Protein AF-A0A4Q3FMY9-F1 (afdb_monomer)

Secondary structure (DSSP, 8-state):
---PPP---PPPPTT------TT----S--------SS--TTSSS---TTPPP---HHHHHHHHHHHHTT-TT---------TT--EEEEE-TTS--EEEEEHHHHHHTT----SS-HHHHHHHHHHHHHSSHHHHHHHHT--HHHHHHHHHHHHHHHTS--EEEETTEEEE-HHHHHHHHHHHHHHHHHHHHHHHHHHTTT---EEEEEEE-HHHHHHHHHHHHHHHHHH-TTEEEEEEE--HHHHHHHHHTTSSSEEEESS---SSSEEEEEEEEEEEEEEE-TTTS---TT-TTS-EE-GGGGGGSEEEE--TTSHHHHHHHHHHHHTTPPPEEEEE---HHHHHHHHHTTS-BEEEEHHHHHHHHHTTS-EEEEETT---EEEEEEEEETTSPPPHHHHHHHHHHHHHHHHHHHHTT-SEEE--------

Mean predicted aligned error: 19.21 Å

Nearest PDB structures (foldseek):
  6g4r-assembly1_E  TM=6.613E-01  e=1.695E-23  Corynebacterium glutamicum
  6g4r-assembly1_B  TM=6.331E-01  e=8.276E-24  Corynebacterium glutamicum
  6g1d-assembly1_A  TM=6.100E-01  e=3.806E-24  Corynebacterium glutamicum
  1ixc-assembly1_B-2  TM=5.790E-01  e=2.418E-21  Cupriavidus necator
  7d98-assembly1_Q  TM=5.799E-01  e=9.523E-19  Cupriavidus necator

Sequence (434 aa):
MPWEAPVTRTRCPASCRFILGSGCSLPEHNYCLRAGSGSRPSDRLGYPKGFPIPFGDAGRACARLLRSLRMKNCLTFIRLYHESSPWVTIACRNGQKTKFCREDDMLKERHVTPAIDVKQVHYFMTLAECGTISKAADVLGLAQPSLTEHIVRLEKKLDAKLAIRGPRGITLTEAGRLLAREGQGLIDAARSLANGLHQLRNELSGTVSIALPPSMSALLSIPLAETVRLEYPGIKLHITEGLTGHILDWIERETIDMGFVYMKVATATFQAKPVLREDMFLISAPDNMPVAPNAEGDYVIEPHQLSELQLVMPSRPHSARHALESFASESNIALDVVLELDSLSQVIEMVSRASAYTFLPHAAVAAAVRDGKLALVRIANTPFQRTAYLTRKRSRLVSMAAVKIEAMITSILKELIEKYDVSATVIEERSSVN

Structure (mmCIF, N/CA/C/O backbone):
data_AF-A0A4Q3FMY9-F1
#
_entry.id   AF-A0A4Q3FMY9-F1
#
loop_
_atom_site.group_PDB
_atom_site.id
_atom_site.type_symbol
_atom_site.label_atom_id
_atom_site.label_alt_id
_atom_site.label_comp_id
_atom_site.label_asym_id
_atom_site.label_entity_id
_atom_site.label_seq_id
_atom_site.pdbx_PDB_ins_code
_atom_site.Cartn_x
_atom_site.Cartn_y
_atom_site.Cartn_z
_atom_site.occupancy
_atom_site.B_iso_or_equiv
_atom_site.auth_seq_id
_atom_site.auth_comp_id
_atom_site.auth_asym_id
_atom_site.auth_atom_id
_atom_site.pdbx_PDB_model_num
ATOM 1 N N . MET A 1 1 ? 11.144 14.482 75.313 1.00 22.95 1 MET A N 1
ATOM 2 C CA . MET A 1 1 ? 10.620 15.834 75.594 1.00 22.95 1 MET A CA 1
ATOM 3 C C . MET A 1 1 ? 10.159 16.448 74.282 1.00 22.95 1 MET A C 1
ATOM 5 O O . MET A 1 1 ? 11.009 16.722 73.442 1.00 22.95 1 MET A O 1
ATOM 9 N N . PRO A 1 2 ? 8.843 16.573 74.063 1.00 23.98 2 PRO A N 1
ATOM 10 C CA . PRO A 1 2 ? 8.284 17.361 72.975 1.00 23.98 2 PRO A CA 1
ATOM 11 C C . PRO A 1 2 ? 8.315 18.843 73.375 1.00 23.98 2 PRO A C 1
ATOM 13 O O . PRO A 1 2 ? 8.071 19.179 74.533 1.00 23.98 2 PRO A O 1
ATOM 16 N N . TRP A 1 3 ? 8.658 19.728 72.444 1.00 22.62 3 TRP A N 1
ATOM 17 C CA . TRP A 1 3 ? 8.676 21.165 72.708 1.00 22.62 3 TRP A CA 1
ATOM 18 C C . TRP A 1 3 ? 7.274 21.731 72.451 1.00 22.62 3 TRP A C 1
ATOM 20 O O . TRP A 1 3 ? 6.905 22.014 71.314 1.00 22.62 3 TRP A O 1
ATOM 30 N N . GLU A 1 4 ? 6.478 21.863 73.511 1.00 23.17 4 GLU A N 1
ATOM 31 C CA . GLU A 1 4 ? 5.265 22.685 73.517 1.00 23.17 4 GLU A CA 1
ATOM 32 C C . GLU A 1 4 ? 5.660 24.163 73.672 1.00 23.17 4 GLU A C 1
ATOM 34 O O . GLU A 1 4 ? 6.419 24.522 74.573 1.00 23.17 4 GLU A O 1
ATOM 39 N N . ALA A 1 5 ? 5.147 25.037 72.802 1.00 23.66 5 ALA A N 1
ATOM 40 C CA . ALA A 1 5 ? 5.191 26.484 73.007 1.00 23.66 5 ALA A CA 1
ATOM 41 C C . ALA A 1 5 ? 3.838 26.955 73.582 1.00 23.66 5 ALA A C 1
ATOM 43 O O . ALA A 1 5 ? 2.790 26.514 73.103 1.00 23.66 5 ALA A O 1
ATOM 44 N N . PRO A 1 6 ? 3.817 27.846 74.591 1.00 22.81 6 PRO A N 1
ATOM 45 C CA . PRO A 1 6 ? 2.599 28.183 75.317 1.00 22.81 6 PRO A CA 1
ATOM 46 C C . PRO A 1 6 ? 1.689 29.098 74.488 1.00 22.81 6 PRO A C 1
ATOM 48 O O . PRO A 1 6 ? 2.072 30.202 74.103 1.00 22.81 6 PRO A O 1
ATOM 51 N N . VAL A 1 7 ? 0.448 28.667 74.259 1.00 26.81 7 VAL A N 1
ATOM 52 C CA . VAL A 1 7 ? -0.617 29.522 73.717 1.00 26.81 7 VAL A CA 1
ATOM 53 C C . VAL A 1 7 ? -1.319 30.207 74.887 1.00 26.81 7 VAL A C 1
ATOM 55 O O . VAL A 1 7 ? -2.069 29.579 75.635 1.00 26.81 7 VAL A O 1
ATOM 58 N N . THR A 1 8 ? -1.101 31.509 75.063 1.00 24.53 8 THR A N 1
ATOM 59 C CA . THR A 1 8 ? -1.863 32.314 76.023 1.00 24.53 8 THR A CA 1
ATOM 60 C C . THR A 1 8 ? -3.295 32.511 75.518 1.00 24.53 8 THR A C 1
ATOM 62 O O . THR A 1 8 ? -3.553 33.171 74.513 1.00 24.53 8 THR A O 1
ATOM 65 N N . ARG A 1 9 ? -4.258 31.907 76.223 1.00 25.28 9 ARG A N 1
ATOM 66 C CA . ARG A 1 9 ? -5.699 32.021 75.957 1.00 25.28 9 ARG A CA 1
ATOM 67 C C . ARG A 1 9 ? -6.241 33.294 76.612 1.00 25.28 9 ARG A C 1
ATOM 69 O O . ARG A 1 9 ? -6.491 33.303 77.813 1.00 25.28 9 ARG A O 1
ATOM 76 N N . THR A 1 10 ? -6.468 34.361 75.852 1.00 26.77 10 THR A N 1
ATOM 77 C CA . THR A 1 10 ? -7.228 35.528 76.337 1.00 26.77 10 THR A CA 1
ATOM 78 C C . THR A 1 10 ? -8.701 35.424 75.935 1.00 26.77 10 THR A C 1
ATOM 80 O O . THR A 1 10 ? -9.035 35.123 74.789 1.00 26.77 10 THR A O 1
ATOM 83 N N . ARG A 1 11 ? -9.605 35.648 76.902 1.00 26.02 11 ARG A N 1
ATOM 84 C CA . ARG A 1 11 ? -11.059 35.727 76.677 1.00 26.02 11 ARG A CA 1
ATOM 85 C C . ARG A 1 11 ? -11.383 36.919 75.772 1.00 26.02 11 ARG A C 1
ATOM 87 O O . ARG A 1 11 ? -10.871 38.016 75.978 1.00 26.02 11 ARG A O 1
ATOM 94 N N . CYS A 1 12 ? -12.256 36.702 74.792 1.00 26.89 12 CYS A N 1
ATOM 95 C CA . CYS A 1 12 ? -12.748 37.754 73.906 1.00 26.89 12 CYS A CA 1
ATOM 96 C C . CYS A 1 12 ? -13.556 38.798 74.714 1.00 26.89 12 CYS A C 1
ATOM 98 O O . CYS A 1 12 ? -14.393 38.393 75.526 1.00 26.89 12 CYS A O 1
ATOM 100 N N . PRO A 1 13 ? -13.354 40.116 74.517 1.00 26.02 13 PRO A N 1
ATOM 101 C CA . PRO A 1 13 ? -14.225 41.136 75.097 1.00 26.02 13 PRO A CA 1
ATOM 102 C C . PRO A 1 13 ? -15.645 41.024 74.526 1.00 26.02 13 PRO A C 1
ATOM 104 O O . PRO A 1 13 ? -15.822 40.681 73.357 1.00 26.02 13 PRO A O 1
ATOM 107 N N . ALA A 1 14 ? -16.654 41.373 75.326 1.00 29.27 14 ALA A N 1
ATOM 108 C CA . ALA A 1 14 ? -18.087 41.206 75.044 1.00 29.27 14 ALA A CA 1
ATOM 109 C C . ALA A 1 14 ? -18.660 42.021 73.852 1.00 29.27 14 ALA A C 1
ATOM 111 O O . ALA A 1 14 ? -19.874 42.158 73.730 1.00 29.27 14 ALA A O 1
ATOM 112 N N . SER A 1 15 ? -17.827 42.557 72.956 1.00 28.95 15 SER A N 1
ATOM 113 C CA . SER A 1 15 ? -18.243 43.408 71.831 1.00 28.95 15 SER A CA 1
ATOM 114 C C . SER A 1 15 ? -18.231 42.730 70.451 1.00 28.95 15 SER A C 1
ATOM 116 O O . SER A 1 15 ? -18.577 43.373 69.464 1.00 28.95 15 SER A O 1
ATOM 118 N N . CYS A 1 16 ? -17.920 41.432 70.339 1.00 26.62 16 CYS A N 1
ATOM 119 C CA . CYS A 1 16 ? -18.106 40.679 69.086 1.00 26.62 16 CYS A CA 1
ATOM 120 C C . CYS A 1 16 ? -19.527 40.098 68.989 1.00 26.62 16 CYS A C 1
ATOM 122 O O . CYS A 1 16 ? -19.751 38.912 69.220 1.00 26.62 16 CYS A O 1
ATOM 124 N N . ARG A 1 17 ? -20.499 40.945 68.640 1.00 24.34 17 ARG A N 1
ATOM 125 C CA . ARG A 1 17 ? -21.853 40.530 68.247 1.00 24.34 17 ARG A CA 1
ATOM 126 C C . ARG A 1 17 ? -22.004 40.667 66.725 1.00 24.34 17 ARG A C 1
ATOM 128 O O . ARG A 1 17 ? -21.824 41.758 66.204 1.00 24.34 17 ARG A O 1
ATOM 135 N N . PHE A 1 18 ? -22.398 39.560 66.082 1.00 27.23 18 PHE A N 1
ATOM 136 C CA . PHE A 1 18 ? -22.955 39.420 64.722 1.00 27.23 18 PHE A CA 1
ATOM 137 C C . PHE A 1 18 ? -22.040 39.676 63.511 1.00 27.23 18 PHE A C 1
ATOM 139 O O . PHE A 1 18 ? -21.611 40.797 63.297 1.00 27.23 18 PHE A O 1
ATOM 146 N N . ILE A 1 19 ? -21.828 38.644 62.671 1.00 27.52 19 ILE A N 1
ATOM 147 C CA . ILE A 1 19 ? -22.553 38.414 61.394 1.00 27.52 19 ILE A CA 1
ATOM 148 C C . ILE A 1 19 ? -22.493 36.902 61.086 1.00 27.52 19 ILE A C 1
ATOM 150 O O . ILE A 1 19 ? -21.548 36.419 60.467 1.00 27.52 19 ILE A O 1
ATOM 154 N N . LEU A 1 20 ? -23.500 36.140 61.514 1.00 27.47 20 LEU A N 1
ATOM 155 C CA . LEU A 1 20 ? -23.786 34.808 60.974 1.00 27.47 20 LEU A CA 1
ATOM 156 C C . LEU A 1 20 ? -25.283 34.758 60.672 1.00 27.47 20 LEU A C 1
ATOM 158 O O . LEU A 1 20 ? -26.106 34.936 61.567 1.00 27.47 20 LEU A O 1
ATOM 162 N N . GLY A 1 21 ? -25.615 34.572 59.393 1.00 25.42 21 GLY A N 1
ATOM 163 C CA . GLY A 1 21 ? -26.962 34.206 58.971 1.00 25.42 21 GLY A CA 1
ATOM 164 C C . GLY A 1 21 ? -27.351 32.866 59.592 1.00 25.42 21 GLY A C 1
ATOM 165 O O . GLY A 1 21 ? -26.509 31.992 59.800 1.00 25.42 21 GLY A O 1
ATOM 166 N N . SER A 1 22 ? -28.627 32.754 59.931 1.00 27.83 22 SER A N 1
ATOM 167 C CA . SER A 1 22 ? -29.290 31.640 60.603 1.00 27.83 22 SER A CA 1
ATOM 168 C C . SER A 1 22 ? -28.900 30.269 60.030 1.00 27.83 22 SER A C 1
ATOM 170 O O . SER A 1 22 ? -29.181 29.980 58.871 1.00 27.83 22 SER A O 1
ATOM 172 N N . GLY A 1 23 ? -28.292 29.412 60.864 1.00 30.17 23 GLY A N 1
ATOM 173 C CA . GLY A 1 23 ? -28.178 27.972 60.586 1.00 30.17 23 GLY A CA 1
ATOM 174 C C . GLY A 1 23 ? -26.862 27.264 60.934 1.00 30.17 23 GLY A C 1
ATOM 175 O O . GLY A 1 23 ? -26.806 26.051 60.777 1.00 30.17 23 GLY A O 1
ATOM 176 N N . CYS A 1 24 ? -25.820 27.950 61.417 1.00 27.50 24 CYS A N 1
ATOM 177 C CA . CYS A 1 24 ? -24.552 27.300 61.792 1.00 27.50 24 CYS A CA 1
ATOM 178 C C . CYS A 1 24 ? -24.299 27.356 63.305 1.00 27.50 24 CYS A C 1
ATOM 180 O O . CYS A 1 24 ? -23.857 28.379 63.826 1.00 27.50 24 CYS A O 1
ATOM 182 N N . SER A 1 25 ? -24.521 26.242 64.003 1.00 27.22 25 SER A N 1
ATOM 183 C CA . SER A 1 25 ? -23.941 25.976 65.322 1.00 27.22 25 SER A CA 1
ATOM 184 C C . SER A 1 25 ? -22.521 25.422 65.138 1.00 27.22 25 SER A C 1
ATOM 186 O O . SER A 1 25 ? -22.326 24.310 64.655 1.00 27.22 25 SER A O 1
ATOM 188 N N . LEU A 1 26 ? -21.507 26.219 65.482 1.00 31.38 26 LEU A N 1
ATOM 189 C CA . LEU A 1 26 ? -20.117 25.758 65.581 1.00 31.38 26 LEU A CA 1
ATOM 190 C C . LEU A 1 26 ? -19.860 25.190 66.994 1.00 31.38 26 LEU A C 1
ATOM 192 O O . LEU A 1 26 ? -20.403 25.740 67.952 1.00 31.38 26 LEU A O 1
ATOM 196 N N . PRO A 1 27 ? -19.021 24.148 67.157 1.00 28.88 27 PRO A N 1
ATOM 197 C CA . PRO A 1 27 ? -18.556 23.714 68.473 1.00 28.88 27 PRO A CA 1
ATOM 198 C C . PRO A 1 27 ? -17.696 24.800 69.153 1.00 28.88 27 PRO A C 1
ATOM 200 O O . PRO A 1 27 ? -16.970 25.536 68.483 1.00 28.88 27 PRO A O 1
ATOM 203 N N . GLU A 1 28 ? -17.774 24.886 70.485 1.00 27.22 28 GLU A N 1
ATOM 204 C CA . GLU A 1 28 ? -17.338 25.996 71.363 1.00 27.22 28 GLU A CA 1
ATOM 205 C C . GLU A 1 28 ? -15.825 26.322 71.428 1.00 27.22 28 GLU A C 1
ATOM 207 O O . GLU A 1 28 ? -15.365 27.008 72.346 1.00 27.22 28 GLU A O 1
ATOM 212 N N . HIS A 1 29 ? -15.004 25.900 70.469 1.00 30.14 29 HIS A N 1
ATOM 213 C CA . HIS A 1 29 ? -13.564 26.171 70.489 1.00 30.14 29 HIS A CA 1
ATOM 214 C C . HIS A 1 29 ? -13.092 26.831 69.198 1.00 30.14 29 HIS A C 1
ATOM 216 O O . HIS A 1 29 ? -12.553 26.179 68.314 1.00 30.14 29 HIS A O 1
ATOM 222 N N . ASN A 1 30 ? -13.249 28.155 69.118 1.00 31.77 30 ASN A N 1
ATOM 223 C CA . ASN A 1 30 ? -12.535 28.975 68.142 1.00 31.77 30 ASN A CA 1
ATOM 224 C C . ASN A 1 30 ? -11.978 30.242 68.803 1.00 31.77 30 ASN A C 1
ATOM 226 O O . ASN A 1 30 ? -12.710 31.031 69.400 1.00 31.77 30 ASN A O 1
ATOM 230 N N . TYR A 1 31 ? -10.667 30.440 68.664 1.00 28.23 31 TYR A N 1
ATOM 231 C CA . TYR A 1 31 ? -9.966 31.675 69.010 1.00 28.23 31 TYR A CA 1
ATOM 232 C C . TYR A 1 31 ? -9.888 32.575 67.769 1.00 28.23 31 TYR A C 1
ATOM 234 O O . TYR A 1 31 ? -9.421 32.146 66.716 1.00 28.23 31 TYR A O 1
ATOM 242 N N . CYS A 1 32 ? -10.307 33.838 67.881 1.00 25.83 32 CYS A N 1
ATOM 243 C CA . CYS A 1 32 ? -10.074 34.845 66.842 1.00 25.83 32 CYS A CA 1
ATOM 244 C C . CYS A 1 32 ? -8.667 35.441 66.993 1.00 25.83 32 C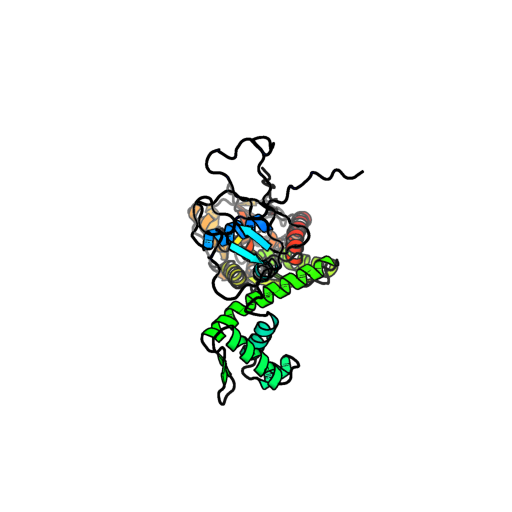YS A C 1
ATOM 246 O O . CYS A 1 32 ? -8.396 36.145 67.965 1.00 25.83 32 CYS A O 1
ATOM 248 N N . LEU A 1 33 ? -7.787 35.235 66.009 1.00 27.12 33 LEU A N 1
ATOM 249 C CA . LEU A 1 33 ? -6.555 36.018 65.881 1.00 27.12 33 LEU A CA 1
ATOM 250 C C . LEU A 1 33 ? -6.908 37.409 65.335 1.00 27.12 33 LEU A C 1
ATOM 252 O O . LEU A 1 33 ? -7.254 37.566 64.164 1.00 27.12 33 LEU A O 1
ATOM 256 N N . ARG A 1 34 ? -6.841 38.433 66.191 1.00 26.16 34 ARG A N 1
ATOM 257 C CA . ARG A 1 34 ? -7.022 39.835 65.794 1.00 26.16 34 ARG A CA 1
ATOM 258 C C . ARG A 1 34 ? -5.677 40.370 65.296 1.00 26.16 34 ARG A C 1
ATOM 260 O O . ARG A 1 34 ? -4.759 40.555 66.088 1.00 26.16 34 ARG A O 1
ATOM 267 N N . ALA A 1 35 ? -5.545 40.617 63.994 1.00 28.17 35 ALA A N 1
ATOM 268 C CA . ALA A 1 35 ? -4.403 41.364 63.473 1.00 28.17 35 ALA A CA 1
ATOM 269 C C . ALA A 1 35 ? -4.545 42.831 63.910 1.00 28.17 35 ALA A C 1
ATOM 271 O O . ALA A 1 35 ? -5.482 43.516 63.499 1.00 28.17 35 ALA A O 1
ATOM 272 N N . GLY A 1 36 ? -3.653 43.290 64.790 1.00 23.48 36 GLY A N 1
ATOM 273 C CA . GLY A 1 36 ? -3.560 44.696 65.169 1.00 23.48 36 GLY A CA 1
ATOM 274 C C . GLY A 1 36 ? -3.269 45.555 63.940 1.00 23.48 36 GLY A C 1
ATOM 275 O O . GLY A 1 36 ? -2.418 45.220 63.117 1.00 23.48 36 GLY A O 1
ATOM 276 N N . SER A 1 37 ? -4.008 46.649 63.796 1.00 30.17 37 SER A N 1
ATOM 277 C CA . SER A 1 37 ? -3.793 47.645 62.754 1.00 30.17 37 SER A CA 1
ATOM 278 C C . SER A 1 37 ? -2.393 48.244 62.883 1.00 30.17 37 SER A C 1
ATOM 280 O O . SER A 1 37 ? -2.099 48.906 63.875 1.00 30.17 37 SER A O 1
ATOM 282 N N . GLY A 1 38 ? -1.556 48.039 61.866 1.00 31.84 38 GLY A N 1
ATOM 283 C CA . GLY A 1 38 ? -0.278 48.737 61.726 1.00 31.84 38 GLY A CA 1
ATOM 284 C C . GLY A 1 38 ? 0.947 47.838 61.851 1.00 31.84 38 GLY A C 1
ATOM 285 O O . GLY A 1 38 ? 1.662 47.891 62.842 1.00 31.84 38 GLY A O 1
ATOM 286 N N . SER A 1 39 ? 1.211 47.015 60.835 1.00 24.91 39 SER A N 1
ATOM 287 C CA . SER A 1 39 ? 2.566 46.645 60.380 1.00 24.91 39 SER A CA 1
ATOM 288 C C . SER A 1 39 ? 2.472 45.654 59.215 1.00 24.91 39 SER A C 1
ATOM 290 O O . SER A 1 39 ? 1.611 44.776 59.183 1.00 24.91 39 SER A O 1
ATOM 292 N N . ARG A 1 40 ? 3.324 45.838 58.198 1.00 26.59 40 ARG A N 1
ATOM 293 C CA . ARG A 1 40 ? 3.371 44.997 56.991 1.00 26.59 40 ARG A CA 1
ATOM 294 C C . ARG A 1 40 ? 3.797 43.567 57.369 1.00 26.59 40 ARG A C 1
ATOM 296 O O . ARG A 1 40 ? 4.803 43.417 58.059 1.00 26.59 40 ARG A O 1
ATOM 303 N N . PRO A 1 41 ? 3.112 42.511 56.897 1.00 30.31 41 PRO A N 1
ATOM 304 C CA . PRO A 1 41 ? 3.530 41.142 57.156 1.00 30.31 41 PRO A CA 1
ATOM 305 C C . PRO A 1 41 ? 4.605 40.747 56.137 1.00 30.31 41 PRO A C 1
ATOM 307 O O . PRO A 1 41 ? 4.315 40.088 55.141 1.00 30.31 41 PRO A O 1
ATOM 310 N N . SER A 1 42 ? 5.844 41.190 56.352 1.00 30.12 42 SER A N 1
ATOM 311 C CA . SER A 1 42 ? 7.012 40.623 55.661 1.00 30.12 42 SER A CA 1
ATOM 312 C C . SER A 1 42 ? 8.065 40.035 56.598 1.00 30.12 42 SER A C 1
ATOM 314 O O . SER A 1 42 ? 8.901 39.280 56.120 1.00 30.12 42 SER A O 1
ATOM 316 N N . ASP A 1 43 ? 8.005 40.286 57.913 1.00 28.17 43 ASP A N 1
ATOM 317 C CA . ASP A 1 43 ? 9.209 40.134 58.751 1.00 28.17 43 ASP A CA 1
ATOM 318 C C . ASP A 1 43 ? 9.062 39.195 59.969 1.00 28.17 43 ASP A C 1
ATOM 320 O O . ASP A 1 43 ? 9.876 39.259 60.884 1.00 28.17 43 ASP A O 1
ATOM 324 N N . ARG A 1 44 ? 8.058 38.302 60.037 1.00 29.94 44 ARG A N 1
ATOM 325 C CA . ARG A 1 44 ? 7.924 37.372 61.195 1.00 29.94 44 ARG A CA 1
ATOM 326 C C . ARG A 1 44 ? 7.692 35.890 60.904 1.00 29.94 44 ARG A C 1
ATOM 328 O O . ARG A 1 44 ? 7.483 35.119 61.832 1.00 29.94 44 ARG A O 1
ATOM 335 N N . LEU A 1 45 ? 7.803 35.458 59.656 1.00 32.06 45 LEU A N 1
ATOM 336 C CA . LEU A 1 45 ? 7.917 34.036 59.326 1.00 32.06 45 LEU A CA 1
ATOM 337 C C . LEU A 1 45 ? 9.146 33.905 58.436 1.00 32.06 45 LEU A C 1
ATOM 339 O O . LEU A 1 45 ? 9.105 34.304 57.277 1.00 32.06 45 LEU A O 1
ATOM 343 N N . GLY A 1 46 ? 10.255 33.446 59.019 1.00 28.80 46 GLY A N 1
ATOM 344 C CA . GLY A 1 46 ? 11.550 33.297 58.357 1.00 28.80 46 GLY A CA 1
ATOM 345 C C . GLY A 1 46 ? 11.510 32.270 57.229 1.00 28.80 46 GLY A C 1
ATOM 346 O O . GLY A 1 46 ? 11.959 31.144 57.397 1.00 28.80 46 GLY A O 1
ATOM 347 N N . TYR A 1 47 ? 10.987 32.677 56.077 1.00 28.09 47 TYR A N 1
ATOM 348 C CA . TYR A 1 47 ? 11.157 31.983 54.809 1.00 28.09 47 TYR A CA 1
ATOM 349 C C . TYR A 1 47 ? 12.092 32.814 53.923 1.00 28.09 47 TYR A C 1
ATOM 351 O O . TYR A 1 47 ? 11.862 34.017 53.760 1.00 28.09 47 TYR A O 1
ATOM 359 N N . PRO A 1 48 ? 13.145 32.215 53.340 1.00 25.47 48 PRO A N 1
ATOM 360 C CA . PRO A 1 48 ? 14.031 32.937 52.443 1.00 25.47 48 PRO A CA 1
ATOM 361 C C . PRO A 1 48 ? 13.257 33.406 51.206 1.00 25.47 48 PRO A C 1
ATOM 363 O O . PRO A 1 48 ? 12.515 32.647 50.578 1.00 25.47 48 PRO A O 1
ATOM 366 N N . LYS A 1 49 ? 13.426 34.686 50.856 1.00 28.94 49 LYS A N 1
ATOM 367 C CA . LYS A 1 49 ? 12.908 35.265 49.612 1.00 28.94 49 LYS A CA 1
ATOM 368 C C . LYS A 1 49 ? 13.537 34.520 48.431 1.00 28.94 49 LYS A C 1
ATOM 370 O O . LYS A 1 49 ? 14.745 34.603 48.249 1.00 28.94 49 LYS A O 1
ATOM 375 N N . GLY A 1 50 ? 12.720 33.834 47.630 1.00 30.59 50 GLY A N 1
ATOM 376 C CA . GLY A 1 50 ? 13.154 33.309 46.329 1.00 30.59 50 GLY A CA 1
ATOM 377 C C . GLY A 1 50 ? 12.760 31.877 45.964 1.00 30.59 50 GLY A C 1
ATOM 378 O O . GLY A 1 50 ? 13.150 31.440 44.890 1.00 30.59 50 GLY A O 1
ATOM 379 N N . PHE A 1 51 ? 11.984 31.145 46.772 1.00 22.72 51 PHE A N 1
ATOM 380 C CA . PHE A 1 51 ? 11.546 29.791 46.394 1.00 22.72 51 PHE A CA 1
ATOM 381 C C . PHE A 1 51 ? 10.098 29.753 45.870 1.00 22.72 51 PHE A C 1
ATOM 383 O O . PHE A 1 51 ? 9.188 30.215 46.567 1.00 22.72 51 PHE A O 1
ATOM 390 N N . PRO A 1 52 ? 9.832 29.178 44.680 1.00 28.30 52 PRO A N 1
ATOM 391 C CA . PRO A 1 52 ? 8.473 28.870 44.262 1.00 28.30 52 PRO A CA 1
ATOM 392 C C . PRO A 1 52 ? 7.944 27.726 45.135 1.00 28.30 52 PRO A C 1
ATOM 394 O O . PRO A 1 52 ? 8.475 26.619 45.122 1.00 28.30 52 PRO A O 1
ATOM 397 N N . ILE A 1 53 ? 6.889 27.984 45.912 1.00 32.78 53 ILE A N 1
ATOM 398 C CA . ILE A 1 53 ? 6.172 26.924 46.630 1.00 32.78 53 ILE A CA 1
ATOM 399 C C . ILE A 1 53 ? 5.530 26.024 45.563 1.00 32.78 53 ILE A C 1
ATOM 401 O O . ILE A 1 53 ? 4.770 26.537 44.732 1.00 32.78 53 ILE A O 1
ATOM 405 N N . PRO A 1 54 ? 5.790 24.705 45.541 1.00 28.83 54 PRO A N 1
ATOM 406 C CA . PRO A 1 54 ? 5.157 23.829 44.573 1.00 28.83 54 PRO A CA 1
ATOM 407 C C . PRO A 1 54 ? 3.662 23.793 44.890 1.00 28.83 54 PRO A C 1
ATOM 409 O O . PRO A 1 54 ? 3.232 23.309 45.939 1.00 28.83 54 PRO A O 1
ATOM 412 N N . PHE A 1 55 ? 2.842 24.331 43.990 1.00 37.81 55 PHE A N 1
ATOM 413 C CA . PHE A 1 55 ? 1.405 24.105 44.044 1.00 37.81 55 PHE A CA 1
ATOM 414 C C . PHE A 1 55 ? 1.169 22.608 43.815 1.00 37.81 55 PHE A C 1
ATOM 416 O O . PHE A 1 55 ? 1.138 22.152 42.674 1.00 37.81 55 PHE A O 1
ATOM 423 N N . GLY A 1 56 ? 1.001 21.835 44.889 1.00 39.50 56 GLY A N 1
ATOM 424 C CA . GLY A 1 56 ? 0.408 20.501 44.793 1.00 39.50 56 GLY A CA 1
ATOM 425 C C . GLY A 1 56 ? -0.988 20.581 44.162 1.00 39.50 56 GLY A C 1
ATOM 426 O O . GLY A 1 56 ? -1.600 21.653 44.113 1.00 39.50 56 GLY A O 1
ATOM 427 N N . ASP A 1 57 ? -1.522 19.459 43.681 1.00 35.50 57 ASP A N 1
ATOM 428 C CA . ASP A 1 57 ? -2.734 19.428 42.842 1.00 35.50 57 ASP A CA 1
ATOM 429 C C . ASP A 1 57 ? -3.976 20.082 43.466 1.00 35.50 57 ASP A C 1
ATOM 431 O O . ASP A 1 57 ? -4.821 20.630 42.754 1.00 35.50 57 ASP A O 1
ATOM 435 N N . ALA A 1 58 ? -4.057 20.125 44.798 1.00 35.84 58 ALA A N 1
ATOM 436 C CA . ALA A 1 58 ? -5.085 20.868 45.528 1.00 35.84 58 ALA A CA 1
ATOM 437 C C . ALA A 1 58 ? -5.000 22.397 45.310 1.00 35.84 58 ALA A C 1
ATOM 439 O O . ALA A 1 58 ? -6.019 23.064 45.126 1.00 35.84 58 ALA A O 1
ATOM 440 N N . GLY A 1 59 ? -3.790 22.959 45.252 1.00 36.91 59 GLY A N 1
ATOM 441 C CA .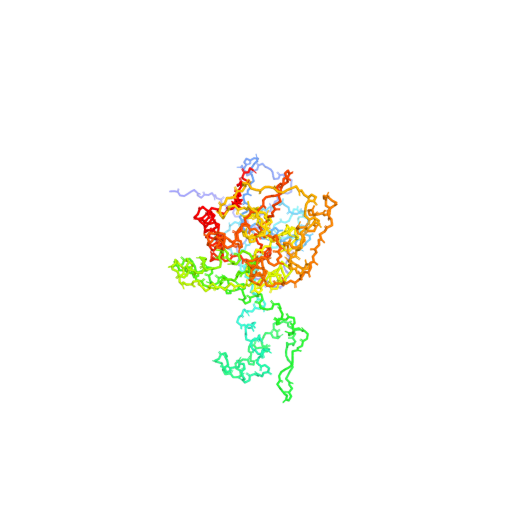 GLY A 1 59 ? -3.565 24.386 45.010 1.00 36.91 59 GLY A CA 1
ATOM 442 C C . GLY A 1 59 ? -3.906 24.814 43.576 1.00 36.91 59 GLY A C 1
ATOM 443 O O . GLY A 1 59 ? -4.456 25.896 43.365 1.00 36.91 59 GLY A O 1
ATOM 444 N N . ARG A 1 60 ? -3.667 23.934 42.591 1.00 43.53 60 ARG A N 1
ATOM 445 C CA . ARG A 1 60 ? -4.032 24.162 41.178 1.00 43.53 60 ARG A CA 1
ATOM 446 C C . ARG A 1 60 ? -5.544 24.106 40.927 1.00 43.53 60 ARG A C 1
ATOM 448 O O . ARG A 1 60 ? -6.039 24.832 40.064 1.00 43.53 60 ARG A O 1
ATOM 455 N N . ALA A 1 61 ? -6.276 23.263 41.656 1.00 40.59 61 ALA A N 1
ATOM 456 C CA . ALA A 1 61 ? -7.739 23.200 41.591 1.00 40.59 61 ALA A CA 1
ATOM 457 C C . ALA A 1 61 ? -8.386 24.470 42.177 1.00 40.59 61 ALA A C 1
ATOM 459 O O . ALA A 1 61 ? -9.253 25.080 41.553 1.00 40.59 61 ALA A O 1
ATOM 460 N N . CYS A 1 62 ? -7.873 24.945 43.316 1.00 38.34 62 CYS A N 1
ATOM 461 C CA . CYS A 1 62 ? -8.364 26.151 43.985 1.00 38.34 62 CYS A CA 1
ATOM 462 C C . CYS A 1 62 ? -8.157 27.426 43.135 1.00 38.34 62 CYS A C 1
ATOM 464 O O . CYS A 1 62 ? -9.051 28.266 43.018 1.00 38.34 62 CYS A O 1
ATOM 466 N N . ALA A 1 63 ? -7.017 27.532 42.440 1.00 42.66 63 ALA A N 1
ATOM 467 C CA . ALA A 1 63 ? -6.750 28.626 41.502 1.00 42.66 63 ALA A CA 1
ATOM 468 C C . ALA A 1 63 ? -7.711 28.644 40.293 1.00 42.66 63 ALA A C 1
ATOM 470 O O . ALA A 1 63 ? -8.046 29.721 39.793 1.00 42.66 63 ALA A O 1
ATOM 471 N N . ARG A 1 64 ? -8.182 27.475 39.832 1.00 45.44 64 ARG A N 1
ATOM 472 C CA . ARG A 1 64 ? -9.179 27.363 38.750 1.00 45.44 64 ARG A CA 1
ATOM 473 C C . ARG A 1 64 ? -10.578 27.774 39.213 1.00 45.44 64 ARG A C 1
ATOM 475 O O . ARG A 1 64 ? -11.215 28.580 38.534 1.00 45.44 64 ARG A O 1
ATOM 482 N N . LEU A 1 65 ? -11.004 27.320 40.394 1.00 42.69 65 LEU A N 1
ATOM 483 C CA . LEU A 1 65 ? -12.296 27.686 40.986 1.00 42.69 65 LEU A CA 1
ATOM 484 C C . LEU A 1 65 ? -12.413 29.209 41.188 1.00 42.69 65 LEU A C 1
ATOM 486 O O . LEU A 1 65 ? -13.402 29.830 40.803 1.00 42.69 65 LEU A O 1
ATOM 490 N N . LEU A 1 66 ? -11.362 29.851 41.705 1.00 40.19 66 LEU A N 1
ATOM 491 C CA . LEU A 1 66 ? -11.352 31.299 41.948 1.00 40.19 66 LEU A CA 1
ATOM 492 C C . LEU A 1 66 ? -11.292 32.138 40.658 1.00 40.19 66 LEU A C 1
ATOM 494 O O . LEU A 1 66 ? -11.872 33.226 40.616 1.00 40.19 66 LEU A O 1
ATOM 498 N N . ARG A 1 67 ? -10.664 31.623 39.585 1.00 45.38 67 ARG A N 1
ATOM 499 C CA . ARG A 1 67 ? -10.725 32.239 38.244 1.00 45.38 67 ARG A CA 1
ATOM 500 C C . ARG A 1 67 ? -12.139 32.199 37.663 1.00 45.38 67 ARG A C 1
ATOM 502 O O . ARG A 1 67 ? -12.559 33.192 37.073 1.00 45.38 67 ARG A O 1
ATOM 509 N N . SER A 1 68 ? -12.882 31.109 37.878 1.00 43.03 68 SER A N 1
ATOM 510 C CA . SER A 1 68 ? -14.288 31.004 37.451 1.00 43.03 68 SER A CA 1
ATOM 511 C C . SER A 1 68 ? -15.209 31.986 38.197 1.00 43.03 68 SER A C 1
ATOM 513 O O . SER A 1 68 ? -16.147 32.523 37.617 1.00 43.03 68 SER A O 1
ATOM 515 N N . LEU A 1 69 ? -14.868 32.330 39.447 1.00 39.88 69 LEU A N 1
ATOM 516 C CA . LEU A 1 69 ? -15.613 33.263 40.304 1.00 39.88 69 LEU A CA 1
ATOM 517 C C . LEU A 1 69 ? -15.254 34.756 40.095 1.00 39.88 69 LEU A C 1
ATOM 519 O O . LEU A 1 69 ? -15.649 35.596 40.902 1.00 39.88 69 LEU A O 1
ATOM 523 N N . ARG A 1 70 ? -14.509 35.117 39.033 1.00 38.56 70 ARG A N 1
ATOM 524 C CA . ARG A 1 70 ? -14.099 36.503 38.680 1.00 38.56 70 ARG A CA 1
ATOM 525 C C . ARG A 1 70 ? -13.360 37.296 39.784 1.00 38.56 70 ARG A C 1
ATOM 527 O O . ARG A 1 70 ? -13.292 38.523 39.714 1.00 38.56 70 ARG A O 1
ATOM 534 N N . MET A 1 71 ? -12.729 36.651 40.768 1.00 41.59 71 MET A N 1
ATOM 535 C CA . MET A 1 71 ? -11.968 37.356 41.817 1.00 41.59 71 MET A CA 1
ATOM 536 C C . MET A 1 71 ? -10.504 37.568 41.399 1.00 41.59 71 MET A C 1
ATOM 538 O O . MET A 1 71 ? -9.634 36.754 41.694 1.00 41.59 71 MET A O 1
ATOM 542 N N . LYS A 1 72 ? -10.221 38.658 40.673 1.00 37.59 72 LYS A N 1
ATOM 543 C CA . LYS A 1 72 ? -8.930 38.861 39.983 1.00 37.59 72 LYS A CA 1
ATOM 544 C C . LYS A 1 72 ? -7.717 39.252 40.859 1.00 37.59 72 LYS A C 1
ATOM 546 O O . LYS A 1 72 ? -6.615 39.172 40.341 1.00 37.59 72 LYS A O 1
ATOM 551 N N . ASN A 1 73 ? -7.857 39.598 42.150 1.00 41.19 73 ASN A N 1
ATOM 552 C CA . ASN A 1 73 ? -6.762 40.233 42.928 1.00 41.19 73 ASN A CA 1
ATOM 553 C C . ASN A 1 73 ? -6.461 39.660 44.339 1.00 41.19 73 ASN A C 1
ATOM 555 O O . ASN A 1 73 ? -5.922 40.372 45.187 1.00 41.19 73 ASN A O 1
ATOM 559 N N . CYS A 1 74 ? -6.745 38.387 44.631 1.00 38.09 74 CYS A N 1
ATOM 560 C CA . CYS A 1 74 ? -6.427 37.800 45.947 1.00 38.09 74 CYS A CA 1
ATOM 561 C C . CYS A 1 74 ? -5.280 36.787 45.866 1.00 38.09 74 CYS A C 1
ATOM 563 O O . CYS A 1 74 ? -5.485 35.634 45.510 1.00 38.09 74 CYS A O 1
ATOM 565 N N . LEU A 1 75 ? -4.066 37.217 46.223 1.00 36.75 75 LEU A N 1
ATOM 566 C CA . LEU A 1 75 ? -2.900 36.340 46.369 1.00 36.75 75 LEU A CA 1
ATOM 567 C C . LEU A 1 75 ? -2.230 36.578 47.724 1.00 36.75 75 LEU A C 1
ATOM 569 O O . LEU A 1 75 ? -1.239 37.295 47.844 1.00 36.75 75 LEU A O 1
ATOM 573 N N . THR A 1 76 ? -2.793 35.974 48.768 1.00 36.50 76 THR A N 1
ATOM 574 C CA . THR A 1 76 ? -2.037 35.539 49.950 1.00 36.50 76 THR A CA 1
ATOM 575 C C . THR A 1 76 ? -2.750 34.311 50.513 1.00 36.50 76 THR A C 1
ATOM 577 O O . THR A 1 76 ? -3.825 34.420 51.094 1.00 36.50 76 THR A O 1
ATOM 580 N N . PHE A 1 77 ? -2.192 33.127 50.265 1.00 38.28 77 PHE A N 1
ATOM 581 C CA . PHE A 1 77 ? -2.727 31.862 50.763 1.00 38.28 77 PHE A CA 1
ATOM 582 C C . PHE A 1 77 ? -2.085 31.557 52.116 1.00 38.28 77 PHE A C 1
ATOM 584 O O . PHE A 1 77 ? -0.865 31.450 52.197 1.00 38.28 77 PHE A O 1
ATOM 591 N N . ILE A 1 78 ? -2.889 31.394 53.165 1.00 37.38 78 ILE A N 1
ATOM 592 C CA . ILE A 1 78 ? -2.421 30.835 54.436 1.00 37.38 78 ILE A CA 1
ATOM 593 C C . ILE A 1 78 ? -3.084 29.470 54.575 1.00 37.38 78 ILE A C 1
ATOM 595 O O . ILE A 1 78 ? -4.294 29.371 54.764 1.00 37.38 78 ILE A O 1
ATOM 599 N N . ARG A 1 79 ? -2.291 28.408 54.428 1.00 36.81 79 ARG A N 1
ATOM 600 C CA . ARG A 1 79 ? -2.735 27.034 54.657 1.00 36.81 79 ARG A CA 1
ATOM 601 C C . ARG A 1 79 ? -2.594 26.756 56.152 1.00 36.81 79 ARG A C 1
ATOM 603 O O . ARG A 1 79 ? -1.501 26.448 56.611 1.00 36.81 79 ARG A O 1
ATOM 610 N N . LEU A 1 80 ? -3.671 26.930 56.914 1.00 35.16 80 LEU A N 1
ATOM 611 C CA . LEU A 1 80 ? -3.716 26.494 58.310 1.00 35.16 80 LEU A CA 1
ATOM 612 C C . LEU A 1 80 ? -4.227 25.055 58.329 1.00 35.16 80 LEU A C 1
ATOM 614 O O . LEU A 1 80 ? -5.407 24.817 58.092 1.00 35.16 80 LEU A O 1
ATOM 618 N N . TYR A 1 81 ? -3.325 24.104 58.558 1.00 33.03 81 TYR A N 1
ATOM 619 C CA . TYR A 1 81 ? -3.718 22.762 58.971 1.00 33.03 81 TYR A CA 1
ATOM 620 C C . TYR A 1 81 ? -4.096 22.820 60.449 1.00 33.03 81 TYR A C 1
ATOM 622 O O . TYR A 1 81 ? -3.304 23.269 61.273 1.00 33.03 81 TYR A O 1
ATOM 630 N N . HIS A 1 82 ? -5.299 22.364 60.778 1.00 36.16 82 HIS A N 1
ATOM 631 C CA . HIS A 1 82 ? -5.616 21.917 62.126 1.00 36.16 82 HIS A CA 1
ATOM 632 C C . HIS A 1 82 ? -5.848 20.413 62.014 1.00 36.16 82 HIS A C 1
ATOM 634 O O . HIS A 1 82 ? -6.731 20.005 61.261 1.00 36.16 82 HIS A O 1
ATOM 640 N N . GLU A 1 83 ? -5.076 19.593 62.732 1.00 34.56 83 GLU A N 1
ATOM 641 C CA . GLU A 1 83 ? -5.086 18.113 62.660 1.00 34.56 83 GLU A CA 1
ATOM 642 C C . GLU A 1 83 ? -6.443 17.460 62.996 1.00 34.56 83 GLU A C 1
ATOM 644 O O . GLU A 1 83 ? -6.579 16.243 62.997 1.00 34.56 83 GLU A O 1
ATOM 649 N N . SER A 1 84 ? -7.478 18.256 63.265 1.00 38.09 84 SER A N 1
ATOM 650 C CA . SER A 1 84 ? -8.792 17.798 63.724 1.00 38.09 84 SER A CA 1
ATOM 651 C C . SER A 1 84 ? -9.965 18.443 62.974 1.00 38.09 84 SER A C 1
ATOM 653 O O . SER A 1 84 ? -11.096 18.334 63.439 1.00 38.09 84 SER A O 1
ATOM 655 N N . SER A 1 85 ? -9.739 19.157 61.858 1.00 39.06 85 SER A N 1
ATOM 656 C CA . SER A 1 85 ? -10.816 19.902 61.181 1.00 39.06 85 SER A CA 1
ATOM 657 C C . SER A 1 85 ? -10.742 19.827 59.641 1.00 39.06 85 SER A C 1
ATOM 659 O O . SER A 1 85 ? -9.731 20.237 59.074 1.00 39.06 85 SER A O 1
ATOM 661 N N . PRO A 1 86 ? -11.805 19.372 58.938 1.00 41.22 86 PRO A N 1
ATOM 662 C CA . PRO A 1 86 ? -11.824 19.136 57.481 1.00 41.22 86 PRO A CA 1
ATOM 663 C C . PRO A 1 86 ? -12.130 20.405 56.655 1.00 41.22 86 PRO A C 1
ATOM 665 O O . PRO A 1 86 ? -12.789 20.354 55.611 1.00 41.22 86 PRO A O 1
ATOM 668 N N . TRP A 1 87 ? -11.728 21.578 57.152 1.00 41.69 87 TRP A N 1
ATOM 669 C CA . TRP A 1 87 ? -12.096 22.875 56.580 1.00 41.69 87 TRP A CA 1
ATOM 670 C C . TRP A 1 87 ? -10.879 23.609 56.029 1.00 41.69 87 TRP A C 1
ATOM 672 O O . TRP A 1 87 ? -9.888 23.812 56.728 1.00 41.69 87 TRP A O 1
ATOM 682 N N . VAL A 1 88 ? -10.985 24.089 54.788 1.00 46.53 88 VAL A N 1
ATOM 683 C CA . VAL A 1 88 ? -9.976 24.963 54.176 1.00 46.53 88 VAL A CA 1
ATOM 684 C C . VAL A 1 88 ? -10.460 26.410 54.241 1.00 46.53 88 VAL A C 1
ATOM 686 O O . VAL A 1 88 ? -11.537 26.742 53.739 1.00 46.53 88 VAL A O 1
ATOM 689 N N . THR A 1 89 ? -9.649 27.281 54.846 1.00 46.56 89 THR A N 1
ATOM 690 C CA . THR A 1 89 ? -9.934 28.719 54.953 1.00 46.56 89 THR A CA 1
ATOM 691 C C . THR A 1 89 ? -9.219 29.483 53.842 1.00 46.56 89 THR A C 1
ATOM 693 O O . THR A 1 89 ? -7.995 29.430 53.735 1.00 46.56 89 THR A O 1
ATOM 696 N N . ILE A 1 90 ? -9.967 30.237 53.033 1.00 46.00 90 ILE A N 1
ATOM 697 C CA . ILE A 1 90 ? -9.406 31.133 52.011 1.00 46.00 90 ILE A CA 1
ATOM 698 C C . ILE A 1 90 ? -9.613 32.579 52.469 1.00 46.00 90 ILE A C 1
ATOM 700 O O . ILE A 1 90 ? -10.752 33.008 52.662 1.00 46.00 90 ILE A O 1
ATOM 704 N N . ALA A 1 91 ? -8.522 33.333 52.633 1.00 42.91 91 ALA A N 1
ATOM 705 C CA . ALA A 1 91 ? -8.547 34.746 53.011 1.00 42.91 91 ALA A CA 1
ATOM 706 C C . ALA A 1 91 ? -8.248 35.648 51.799 1.00 42.91 91 ALA A C 1
ATOM 708 O O . ALA A 1 91 ? -7.252 35.462 51.101 1.00 42.91 91 ALA A O 1
ATOM 709 N N . CYS A 1 92 ? -9.108 36.640 51.547 1.00 39.69 92 CYS A N 1
ATOM 710 C CA . CYS A 1 92 ? -8.904 37.656 50.510 1.00 39.69 92 CYS A CA 1
ATOM 711 C C . CYS A 1 92 ? -8.207 38.903 51.084 1.00 39.69 92 CYS A C 1
ATOM 713 O O . CYS A 1 92 ? -8.472 39.312 52.214 1.00 39.69 92 CYS A O 1
ATOM 715 N N . ARG A 1 93 ? -7.355 39.551 50.279 1.00 37.53 93 ARG A N 1
ATOM 716 C CA . ARG A 1 93 ? -6.422 40.616 50.706 1.00 37.53 93 ARG A CA 1
ATOM 717 C C . ARG A 1 93 ? -7.078 41.945 51.131 1.00 37.53 93 ARG A C 1
ATOM 719 O O . ARG A 1 93 ? -6.396 42.769 51.721 1.00 37.53 93 ARG A O 1
ATOM 726 N N . ASN A 1 94 ? -8.379 42.139 50.894 1.00 39.84 94 ASN A N 1
ATOM 727 C CA . ASN A 1 94 ? -9.087 43.406 51.156 1.00 39.84 94 ASN A CA 1
ATOM 728 C C . ASN A 1 94 ? -10.154 43.327 52.265 1.00 39.84 94 ASN A C 1
ATOM 730 O O . ASN A 1 94 ? -11.141 44.053 52.235 1.00 39.84 94 ASN A O 1
ATOM 734 N N . GLY A 1 95 ? -9.978 42.452 53.259 1.00 44.25 95 GLY A N 1
ATOM 735 C CA . GLY A 1 95 ? -10.760 42.515 54.503 1.00 44.25 95 GLY A CA 1
ATOM 736 C C . GLY A 1 95 ? -12.243 42.141 54.396 1.00 44.25 95 GLY A C 1
ATOM 737 O O . GLY A 1 95 ? -12.961 42.249 55.384 1.00 44.25 95 GLY A O 1
ATOM 738 N N . GLN A 1 96 ? -12.720 41.660 53.246 1.00 43.84 96 GLN A N 1
ATOM 739 C CA . GLN A 1 96 ? -14.086 41.164 53.107 1.00 43.84 96 GLN A CA 1
ATOM 740 C C . GLN A 1 96 ? -14.106 39.806 52.401 1.00 43.84 96 GLN A C 1
ATOM 742 O O . GLN A 1 96 ? -13.656 39.668 51.266 1.00 43.84 96 GLN A O 1
ATOM 747 N N . LYS A 1 97 ? -14.706 38.836 53.102 1.00 42.09 97 LYS A N 1
ATOM 748 C CA . LYS A 1 97 ? -15.016 37.446 52.724 1.00 42.09 97 LYS A CA 1
ATOM 749 C C . LYS A 1 97 ? -13.891 36.428 52.946 1.00 42.09 97 LYS A C 1
ATOM 751 O O . LYS A 1 97 ? -13.023 36.212 52.104 1.00 42.09 97 LYS A O 1
ATOM 756 N N . THR A 1 98 ? -14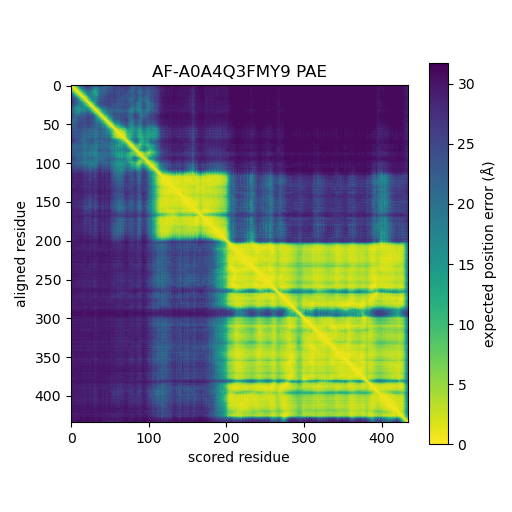.001 35.730 54.073 1.00 47.25 98 THR A N 1
ATOM 757 C CA . THR A 1 98 ? -13.519 34.359 54.260 1.00 47.25 98 THR A CA 1
ATOM 758 C C . THR A 1 98 ? -14.609 33.398 53.786 1.00 47.25 98 THR A C 1
ATOM 760 O O . THR A 1 98 ? -15.757 33.489 54.219 1.00 47.25 98 THR A O 1
ATOM 763 N N . LYS A 1 99 ? -14.277 32.497 52.857 1.00 44.16 99 LYS A N 1
ATOM 764 C CA . LYS A 1 99 ? -15.166 31.398 52.452 1.00 44.16 99 LYS A CA 1
ATOM 765 C C . LYS A 1 99 ? -14.599 30.111 53.046 1.00 44.16 99 LYS A C 1
ATOM 767 O O . LYS A 1 99 ? -13.427 29.812 52.822 1.00 44.16 99 LYS A O 1
ATOM 772 N N . PHE A 1 100 ? -15.417 29.387 53.803 1.00 45.91 100 PHE A N 1
ATOM 773 C CA . PHE A 1 100 ? -15.086 28.062 54.320 1.00 45.91 100 PHE A CA 1
ATOM 774 C C . PHE A 1 100 ? -15.626 27.027 53.335 1.00 45.91 100 PHE A C 1
ATOM 776 O O . PHE A 1 100 ? -16.815 27.044 53.022 1.00 45.91 100 PHE A O 1
ATOM 783 N N . CYS A 1 101 ? -14.755 26.173 52.803 1.00 45.91 101 CYS A N 1
ATOM 784 C CA . CYS A 1 101 ? -15.160 25.036 51.975 1.00 45.91 101 CYS A CA 1
ATOM 785 C C . CYS A 1 101 ? -14.799 23.746 52.713 1.00 45.91 101 CYS A C 1
ATOM 787 O O . CYS A 1 101 ? -13.698 23.632 53.259 1.00 45.91 101 CYS A O 1
ATOM 789 N N . ARG A 1 102 ? -15.746 22.805 52.748 1.00 42.00 102 ARG A N 1
ATOM 790 C CA . ARG A 1 102 ? -15.563 21.472 53.322 1.00 42.00 102 ARG A CA 1
ATOM 791 C C . ARG A 1 102 ? -14.805 20.611 52.310 1.00 42.00 102 ARG A C 1
ATOM 793 O O . ARG A 1 102 ? -15.092 20.688 51.115 1.00 42.00 102 ARG A O 1
ATOM 800 N N . GLU A 1 103 ? -13.841 19.821 52.768 1.00 43.69 103 GLU A N 1
ATOM 801 C CA . GLU A 1 103 ? -13.007 18.981 51.894 1.00 43.69 103 GLU A CA 1
ATOM 802 C C . GLU A 1 103 ? -13.844 18.028 51.013 1.00 43.69 103 GLU A C 1
ATOM 804 O O . GLU A 1 103 ? -13.581 17.899 49.816 1.00 43.69 103 GLU A O 1
ATOM 809 N N . ASP A 1 104 ? -14.943 17.494 51.554 1.00 43.59 104 ASP A N 1
ATOM 810 C CA . ASP A 1 104 ? -15.885 16.621 50.837 1.00 43.59 104 ASP A CA 1
ATOM 811 C C . ASP A 1 104 ? -16.559 17.289 49.627 1.00 43.59 104 ASP A C 1
ATOM 813 O O . ASP A 1 104 ? -16.832 16.633 48.620 1.00 43.59 104 ASP A O 1
ATOM 817 N N . ASP A 1 105 ? -16.813 18.600 49.681 1.00 45.62 105 ASP A N 1
ATOM 818 C CA . ASP A 1 105 ? -17.432 19.323 48.564 1.00 45.62 105 ASP A CA 1
ATOM 819 C C . ASP A 1 105 ? -16.416 19.649 47.460 1.00 45.62 105 ASP A C 1
ATOM 821 O O . ASP A 1 105 ? -16.787 19.746 46.292 1.00 45.62 105 ASP A O 1
ATOM 825 N N . MET A 1 106 ? -15.123 19.733 47.793 1.00 45.84 106 MET A N 1
ATOM 826 C CA . MET A 1 106 ? -14.044 19.888 46.806 1.00 45.84 106 MET A CA 1
ATOM 827 C C . MET A 1 106 ? -13.723 18.572 46.080 1.00 45.84 106 MET A C 1
ATOM 829 O O . MET A 1 106 ? -13.238 18.592 44.947 1.00 45.84 106 MET A O 1
ATOM 833 N N . LEU A 1 107 ? -13.984 17.424 46.714 1.00 45.28 107 LEU A N 1
ATOM 834 C CA . LEU A 1 107 ? -13.761 16.104 46.119 1.00 45.28 107 LEU A CA 1
ATOM 835 C C . LEU A 1 107 ? -14.856 15.714 45.111 1.00 45.28 107 LEU A C 1
ATOM 837 O O . LEU A 1 107 ? -14.557 15.004 44.151 1.00 45.28 107 LEU A O 1
ATOM 841 N N . LYS A 1 108 ? -16.085 16.235 45.245 1.00 45.88 108 LYS A N 1
ATOM 842 C CA . LYS A 1 108 ? -17.188 15.974 44.296 1.00 45.88 108 LYS A CA 1
ATOM 843 C C . LYS A 1 108 ? -16.907 16.478 42.874 1.00 45.88 108 LYS A C 1
ATOM 845 O O . LYS A 1 108 ? -17.311 15.829 41.918 1.00 45.88 108 LYS A O 1
ATOM 850 N N . GLU A 1 109 ? -16.159 17.570 42.706 1.00 43.41 109 GLU A N 1
ATOM 851 C CA . GLU A 1 109 ? -15.773 18.074 41.373 1.00 43.41 109 GLU A CA 1
ATOM 852 C C . GLU A 1 109 ? -14.628 17.278 40.715 1.00 43.41 109 GLU A C 1
ATOM 854 O O . GLU A 1 109 ? -14.372 17.438 39.521 1.00 43.41 109 GLU A O 1
ATOM 859 N N . ARG A 1 110 ? -13.931 16.399 41.453 1.00 43.09 110 ARG A N 1
ATOM 860 C CA . ARG A 1 110 ? -12.854 15.562 40.887 1.00 43.09 110 ARG A CA 1
ATOM 861 C C . ARG A 1 110 ? -13.362 14.324 40.150 1.00 43.09 110 ARG A C 1
ATOM 863 O O . ARG A 1 110 ? -12.582 13.690 39.443 1.00 43.09 110 ARG A O 1
ATOM 870 N N . HIS A 1 111 ? -14.631 13.958 40.303 1.00 44.81 111 HIS A N 1
ATOM 871 C CA . HIS A 1 111 ? -15.247 12.847 39.581 1.00 44.81 111 HIS A CA 1
ATOM 872 C C . HIS A 1 111 ? -16.273 13.398 38.595 1.00 44.81 111 HIS A C 1
ATOM 874 O O . HIS A 1 111 ? -17.464 13.471 38.888 1.00 44.81 111 HIS A O 1
ATOM 880 N N . VAL A 1 112 ? -15.809 13.779 37.402 1.00 50.16 112 VAL A N 1
ATOM 881 C CA . VAL A 1 112 ? -16.706 13.978 36.260 1.00 50.16 112 VAL A CA 1
ATOM 882 C C . VAL A 1 112 ? -17.266 12.602 35.911 1.00 50.16 112 VAL A C 1
ATOM 884 O O . VAL A 1 112 ? -16.624 11.814 35.222 1.00 50.16 112 VAL A O 1
ATOM 887 N N . THR A 1 113 ? -18.437 12.272 36.448 1.00 56.12 113 THR A N 1
ATOM 888 C CA . THR A 1 113 ? -19.182 11.103 35.983 1.00 56.12 113 THR A CA 1
ATOM 889 C C . THR A 1 113 ? -19.609 11.395 34.546 1.00 56.12 113 THR A C 1
ATOM 891 O O . THR A 1 113 ? -20.235 12.429 34.300 1.00 56.12 113 THR A O 1
ATOM 894 N N . PRO A 1 114 ? -19.231 10.558 33.567 1.00 64.56 114 PRO A N 1
ATOM 895 C CA . PRO A 1 114 ? -19.571 10.832 32.183 1.00 64.56 114 PRO A CA 1
ATOM 896 C C . PRO A 1 114 ? -21.096 10.799 32.019 1.00 64.56 114 PRO A C 1
ATOM 898 O O . PRO A 1 114 ? -21.773 9.890 32.508 1.00 64.56 114 PRO A O 1
ATOM 901 N N . ALA A 1 115 ? -21.647 11.805 31.331 1.00 71.56 115 ALA A N 1
ATOM 902 C CA . ALA A 1 115 ? -23.086 11.898 31.061 1.00 71.56 115 ALA A CA 1
ATOM 903 C C . ALA A 1 115 ? -23.600 10.704 30.231 1.00 71.56 115 ALA A C 1
ATOM 905 O O . ALA A 1 115 ? -24.778 10.351 30.297 1.00 71.56 115 ALA A O 1
ATOM 906 N N . ILE A 1 116 ? -22.698 10.055 29.491 1.00 81.94 116 ILE A N 1
ATOM 907 C CA . ILE A 1 116 ? -22.949 8.915 28.613 1.00 81.94 116 ILE A CA 1
ATOM 908 C C . ILE A 1 116 ? -22.075 7.737 29.054 1.00 81.94 116 ILE A C 1
ATOM 910 O O . ILE A 1 116 ? -20.890 7.903 29.325 1.00 81.94 116 ILE A O 1
ATOM 914 N N . ASP A 1 117 ? -22.661 6.541 29.090 1.00 85.44 117 ASP A N 1
ATOM 915 C CA . ASP A 1 117 ? -21.963 5.273 29.326 1.00 85.44 117 ASP A CA 1
ATOM 916 C C . ASP A 1 117 ? -21.833 4.507 27.998 1.00 85.44 117 ASP A C 1
ATOM 918 O O . ASP A 1 117 ? -22.812 4.372 27.259 1.00 85.44 117 ASP A O 1
ATOM 922 N N . VAL A 1 118 ? -20.638 3.980 27.717 1.00 87.75 118 VAL A N 1
ATOM 923 C CA . VAL A 1 118 ? -20.307 3.167 26.533 1.00 87.75 118 VAL A CA 1
ATOM 924 C C . VAL A 1 118 ? -21.310 2.025 26.338 1.00 87.75 118 VAL A C 1
ATOM 926 O O . VAL A 1 118 ? -21.744 1.765 25.215 1.00 87.75 118 VAL A O 1
ATOM 929 N N . LYS A 1 119 ? -21.762 1.389 27.427 1.00 90.06 119 LYS A N 1
ATOM 930 C CA . LYS A 1 119 ? -22.767 0.318 27.374 1.00 90.06 119 LYS A CA 1
ATOM 931 C C . LYS A 1 119 ? -24.114 0.819 26.845 1.00 90.06 119 LYS A C 1
ATOM 933 O O . LYS A 1 119 ? -24.753 0.148 26.038 1.00 90.06 119 LYS A O 1
ATOM 938 N N . GLN A 1 120 ? -24.542 2.007 27.275 1.00 90.94 120 GLN A N 1
ATOM 939 C CA . GLN A 1 120 ? -25.800 2.608 26.823 1.00 90.94 120 GLN A CA 1
ATOM 940 C C . GLN A 1 120 ? -25.727 3.018 25.345 1.00 90.94 120 GLN A C 1
ATOM 942 O O . GLN A 1 120 ? -26.716 2.864 24.629 1.00 90.94 120 GLN A O 1
ATOM 947 N N . VAL A 1 121 ? -24.560 3.479 24.881 1.00 91.88 121 VAL A N 1
ATOM 948 C CA . VAL A 1 121 ? -24.317 3.775 23.459 1.00 91.88 121 VAL A CA 1
ATOM 949 C C . VAL A 1 121 ? -24.397 2.503 22.624 1.00 91.88 121 VAL A C 1
ATOM 951 O O . VAL A 1 121 ? -25.153 2.468 21.658 1.00 91.88 121 VAL A O 1
ATOM 954 N N . HIS A 1 122 ? -23.714 1.432 23.036 1.00 91.38 122 HIS A N 1
ATOM 955 C CA . HIS A 1 122 ? -23.749 0.148 22.331 1.00 91.38 122 HIS A CA 1
ATOM 956 C C . HIS A 1 122 ? -25.178 -0.405 22.193 1.00 91.38 122 HIS A C 1
ATOM 958 O O . HIS A 1 122 ? -25.583 -0.851 21.118 1.00 91.38 122 HIS A O 1
ATOM 964 N N . TYR A 1 123 ? -25.974 -0.316 23.262 1.00 94.44 123 TYR A N 1
ATOM 965 C CA . TYR A 1 123 ? -27.374 -0.745 23.247 1.00 94.44 123 TYR A CA 1
ATOM 966 C C . TYR A 1 123 ? -28.232 0.083 22.293 1.00 94.44 123 TYR A C 1
ATOM 968 O O . TYR A 1 123 ? -29.043 -0.473 21.554 1.00 94.44 123 TYR A O 1
ATOM 976 N N . PHE A 1 124 ? -28.042 1.403 22.280 1.00 94.62 124 PHE A N 1
ATOM 977 C CA . PHE A 1 124 ? -28.750 2.279 21.355 1.00 94.62 124 PHE A CA 1
ATOM 978 C C . PHE A 1 124 ? -28.367 2.015 19.893 1.00 94.62 124 PHE A C 1
ATOM 980 O O . PHE A 1 124 ? -29.250 1.958 19.042 1.00 94.62 124 PHE A O 1
ATOM 987 N N . MET A 1 125 ? -27.083 1.806 19.601 1.00 93.00 125 MET A N 1
ATOM 988 C CA . MET A 1 125 ? -26.614 1.505 18.245 1.00 93.00 125 MET A CA 1
ATOM 989 C C . MET A 1 125 ? -27.159 0.171 17.736 1.00 93.00 125 MET A C 1
ATOM 991 O O . MET A 1 125 ? -27.715 0.111 16.644 1.00 93.00 125 MET A O 1
ATOM 995 N N . THR A 1 126 ? -27.127 -0.867 18.574 1.00 91.75 126 THR A N 1
ATOM 996 C CA . THR A 1 126 ? -27.708 -2.174 18.227 1.00 91.75 126 THR A CA 1
ATOM 997 C C . THR A 1 126 ? -29.213 -2.061 17.966 1.00 91.75 126 THR A C 1
ATOM 999 O O . THR A 1 126 ? -29.751 -2.676 17.044 1.00 91.75 126 THR A O 1
ATOM 1002 N N . LEU A 1 127 ? -29.910 -1.225 18.745 1.00 93.88 127 LEU A N 1
ATOM 1003 C CA . LEU A 1 127 ? -31.315 -0.909 18.513 1.00 93.88 127 LEU A CA 1
ATOM 1004 C C . LEU A 1 127 ? -31.531 -0.179 17.175 1.00 93.88 127 LEU A C 1
ATOM 1006 O O . LEU A 1 127 ? -32.447 -0.544 16.436 1.00 93.88 127 LEU A O 1
ATOM 1010 N N . ALA A 1 128 ? -30.697 0.812 16.857 1.00 92.50 128 ALA A N 1
ATOM 1011 C CA . ALA A 1 128 ? -30.744 1.555 15.599 1.00 92.50 128 ALA A CA 1
ATOM 1012 C C . ALA A 1 128 ? -30.546 0.648 14.373 1.00 92.50 128 ALA A C 1
ATOM 1014 O O . ALA A 1 128 ? -31.271 0.794 13.391 1.00 92.50 128 ALA A O 1
ATOM 1015 N N . GLU A 1 129 ? -29.625 -0.313 14.452 1.00 91.56 129 GLU A N 1
ATOM 1016 C CA . GLU A 1 129 ? -29.354 -1.293 13.392 1.00 91.56 129 GLU A CA 1
ATOM 1017 C C . GLU A 1 129 ? -30.488 -2.313 13.231 1.00 91.56 129 GLU A C 1
ATOM 1019 O O . GLU A 1 129 ? -30.892 -2.649 12.117 1.00 91.56 129 GLU A O 1
ATOM 1024 N N . CYS A 1 130 ? -31.036 -2.809 14.343 1.00 91.88 130 CYS A N 1
ATOM 1025 C CA . CYS A 1 130 ? -32.075 -3.837 14.315 1.00 91.88 130 CYS A CA 1
ATOM 1026 C C . CYS A 1 130 ? -33.464 -3.297 13.941 1.00 91.88 130 CYS A C 1
ATOM 1028 O O . CYS A 1 130 ? -34.334 -4.081 13.551 1.00 91.88 130 CYS A O 1
ATOM 1030 N N . GLY A 1 131 ? -33.714 -1.998 14.130 1.00 89.31 131 GLY A N 1
ATOM 1031 C CA . GLY A 1 131 ? -34.982 -1.327 13.814 1.00 89.31 131 GLY A CA 1
ATOM 1032 C C . GLY A 1 131 ? -36.169 -1.703 14.715 1.00 89.31 131 GLY A C 1
ATOM 1033 O O . GLY A 1 131 ? -37.217 -1.058 14.664 1.00 89.31 131 GLY A O 1
ATOM 1034 N N . THR A 1 132 ? -36.028 -2.710 15.581 1.00 92.75 132 THR A N 1
ATOM 1035 C CA . THR A 1 132 ? -37.046 -3.133 16.553 1.00 92.75 132 THR A CA 1
ATOM 1036 C C . THR A 1 132 ? -36.405 -3.483 17.893 1.00 92.75 132 THR A C 1
ATOM 1038 O O . THR A 1 132 ? -35.293 -4.007 17.951 1.00 92.75 132 THR A O 1
ATOM 1041 N N . ILE A 1 133 ? -37.123 -3.208 18.986 1.00 91.81 133 ILE A N 1
ATOM 1042 C CA . ILE A 1 133 ? -36.636 -3.467 20.351 1.00 91.81 133 ILE A CA 1
ATOM 1043 C C . ILE A 1 133 ? -36.503 -4.962 20.615 1.00 91.81 133 ILE A C 1
ATOM 1045 O O . ILE A 1 133 ? -35.541 -5.369 21.251 1.00 91.81 133 ILE A O 1
ATOM 1049 N N . SER A 1 134 ? -37.436 -5.770 20.110 1.00 91.31 134 SER A N 1
ATOM 1050 C CA . SER A 1 134 ? -37.411 -7.223 20.273 1.00 91.31 134 SER A CA 1
ATOM 1051 C C . SER A 1 134 ? -36.145 -7.828 19.677 1.00 91.31 134 SER A C 1
ATOM 1053 O O . SER A 1 134 ? -35.359 -8.416 20.408 1.00 91.31 134 SER A O 1
ATOM 1055 N N . LYS A 1 135 ? -35.872 -7.551 18.396 1.00 91.62 135 LYS A N 1
ATOM 1056 C CA . LYS A 1 135 ? -34.676 -8.055 17.713 1.00 91.62 135 LYS A CA 1
ATOM 1057 C C . LYS A 1 135 ? -33.380 -7.556 18.358 1.00 91.62 135 LYS A C 1
ATOM 1059 O O . LYS A 1 135 ? -32.434 -8.318 18.504 1.00 91.62 135 LYS A O 1
ATOM 1064 N N . ALA A 1 136 ? -33.340 -6.289 18.768 1.00 92.31 136 ALA A N 1
ATOM 1065 C CA . ALA A 1 136 ? -32.171 -5.727 19.438 1.00 92.31 136 ALA A CA 1
ATOM 1066 C C . ALA A 1 136 ? -31.915 -6.370 20.809 1.00 92.31 136 ALA A C 1
ATOM 1068 O O . ALA A 1 136 ? -30.770 -6.623 21.166 1.00 92.31 136 ALA A O 1
ATOM 1069 N N . ALA A 1 137 ? -32.973 -6.641 21.576 1.00 92.69 137 ALA A N 1
ATOM 1070 C CA . ALA A 1 137 ? -32.869 -7.305 22.869 1.00 92.69 137 ALA A CA 1
ATOM 1071 C C . ALA A 1 137 ? -32.357 -8.743 22.711 1.00 92.69 137 ALA A C 1
ATOM 1073 O O . ALA A 1 137 ? -31.462 -9.137 23.455 1.00 92.69 137 ALA A O 1
ATOM 1074 N N . ASP A 1 138 ? -32.837 -9.464 21.694 1.00 92.25 138 ASP A N 1
ATOM 1075 C CA . ASP A 1 138 ? -32.373 -10.817 21.374 1.00 92.25 138 ASP A CA 1
ATOM 1076 C C . ASP A 1 138 ? -30.879 -10.825 21.004 1.00 92.25 138 ASP A C 1
ATOM 1078 O O . ASP A 1 138 ? -30.112 -11.612 21.556 1.00 92.25 138 ASP A O 1
ATOM 1082 N N . VAL A 1 139 ? -30.434 -9.897 20.143 1.00 91.44 139 VAL A N 1
ATOM 1083 C CA . VAL A 1 139 ? -29.012 -9.744 19.763 1.00 91.44 139 VAL A CA 1
ATOM 1084 C C . VAL A 1 139 ? -28.129 -9.414 20.971 1.00 91.44 139 VAL A C 1
ATOM 1086 O O . VAL A 1 139 ? -27.003 -9.896 21.068 1.00 91.44 139 VAL A O 1
ATOM 1089 N N . LEU A 1 140 ? -28.635 -8.607 21.906 1.00 90.12 140 LEU A N 1
ATOM 1090 C CA . LEU A 1 140 ? -27.909 -8.201 23.112 1.00 90.12 140 LEU A CA 1
ATOM 1091 C C . LEU A 1 140 ? -28.008 -9.217 24.264 1.00 90.12 140 LEU A C 1
ATOM 1093 O O . LEU A 1 140 ? -27.376 -9.003 25.300 1.00 90.12 140 LEU A O 1
ATOM 1097 N N . GLY A 1 141 ? -28.808 -10.281 24.123 1.00 91.12 141 GLY A N 1
ATOM 1098 C CA . GLY A 1 141 ? -29.080 -11.241 25.196 1.00 91.12 141 GLY A CA 1
ATOM 1099 C C . GLY A 1 141 ? -29.799 -10.621 26.402 1.00 91.12 141 GLY A C 1
ATOM 1100 O O . GLY A 1 141 ? -29.538 -10.997 27.545 1.00 91.12 141 GLY A O 1
ATOM 1101 N N . LEU A 1 142 ? -30.663 -9.630 26.171 1.00 92.12 142 LEU A N 1
ATOM 1102 C CA . LEU A 1 142 ? -31.392 -8.896 27.208 1.00 92.12 142 LEU A CA 1
ATOM 1103 C C . LEU A 1 142 ? -32.893 -9.170 27.140 1.00 92.12 142 LEU A C 1
ATOM 1105 O O . LEU A 1 142 ? -33.457 -9.420 26.080 1.00 92.12 142 LEU A O 1
ATOM 1109 N N . ALA A 1 143 ? -33.581 -8.990 28.266 1.00 93.38 143 ALA A N 1
ATOM 1110 C CA . ALA A 1 143 ? -35.032 -8.867 28.248 1.00 93.38 143 ALA A CA 1
ATOM 1111 C C . ALA A 1 143 ? -35.447 -7.519 27.619 1.00 93.38 143 ALA A C 1
ATOM 1113 O O . ALA A 1 143 ? -34.864 -6.470 27.910 1.00 93.38 143 ALA A O 1
ATOM 1114 N N . GLN A 1 144 ? -36.501 -7.517 26.795 1.00 90.38 144 GLN A N 1
ATOM 1115 C CA . GLN A 1 144 ? -37.011 -6.304 26.130 1.00 90.38 144 GLN A CA 1
ATOM 1116 C C . GLN A 1 144 ? -37.335 -5.132 27.089 1.00 90.38 144 GLN A C 1
ATOM 1118 O O . GLN A 1 144 ? -37.035 -3.981 26.736 1.00 90.38 144 GLN A O 1
ATOM 1123 N N . PRO A 1 145 ? -37.896 -5.362 28.300 1.00 92.06 145 PRO A N 1
ATOM 1124 C CA . PRO A 1 145 ? -38.089 -4.293 29.281 1.00 92.06 145 PRO A CA 1
ATOM 1125 C C . PRO A 1 145 ? -36.767 -3.657 29.730 1.00 92.06 145 PRO A C 1
ATOM 1127 O O . PRO A 1 145 ? -36.691 -2.436 29.853 1.00 92.06 145 PRO A O 1
ATOM 1130 N N . SER A 1 146 ? -35.706 -4.455 29.890 1.00 91.44 146 SER A N 1
ATOM 1131 C CA . SER A 1 146 ? -34.383 -3.978 30.311 1.00 91.44 146 SER A CA 1
ATOM 1132 C C . SER A 1 146 ? -33.739 -3.085 29.253 1.00 91.44 146 SER A C 1
ATOM 1134 O O . SER A 1 146 ? -33.252 -2.001 29.576 1.00 91.44 146 SER A O 1
ATOM 1136 N N . LEU A 1 147 ? -33.786 -3.488 27.977 1.00 92.12 147 LEU A N 1
ATOM 1137 C CA . LEU A 1 147 ? -33.293 -2.644 26.884 1.00 92.12 147 LEU A CA 1
ATOM 1138 C C . LEU A 1 147 ? -34.073 -1.323 26.821 1.00 92.12 147 LEU A C 1
ATOM 1140 O O . LEU A 1 147 ? -33.473 -0.254 26.739 1.00 92.12 147 LEU A O 1
ATOM 1144 N N . THR A 1 148 ? -35.404 -1.382 26.937 1.00 91.56 148 THR A N 1
ATOM 1145 C CA . THR A 1 148 ? -36.251 -0.179 26.987 1.00 91.56 148 THR A CA 1
ATOM 1146 C C . THR A 1 148 ? -35.825 0.770 28.107 1.00 91.56 148 THR A C 1
ATOM 1148 O O . THR A 1 148 ? -35.671 1.968 27.864 1.00 91.56 148 THR A O 1
ATOM 1151 N N . GLU A 1 149 ? -35.608 0.254 29.316 1.00 92.12 149 GLU A N 1
ATOM 1152 C CA . GLU A 1 149 ? -35.204 1.064 30.465 1.00 92.12 149 GLU A CA 1
ATOM 1153 C C . GLU A 1 149 ? -33.846 1.745 30.238 1.00 92.12 149 GLU A C 1
ATOM 1155 O O . GLU A 1 149 ? -33.696 2.939 30.511 1.00 92.12 149 GLU A O 1
ATOM 1160 N N . HIS A 1 150 ? -32.868 1.020 29.684 1.00 93.19 150 HIS A N 1
ATOM 1161 C CA . HIS A 1 150 ? -31.547 1.573 29.378 1.00 93.19 150 HIS A CA 1
ATOM 1162 C C . HIS A 1 150 ? -31.609 2.746 28.393 1.00 93.19 150 HIS A C 1
ATOM 1164 O O . HIS A 1 150 ? -30.912 3.745 28.610 1.00 93.19 150 HIS A O 1
ATOM 1170 N N . ILE A 1 151 ? -32.449 2.643 27.357 1.00 93.31 151 ILE A N 1
ATOM 1171 C CA . ILE A 1 151 ? -32.650 3.706 26.364 1.00 93.31 151 ILE A CA 1
ATOM 1172 C C . ILE A 1 151 ? -33.373 4.898 26.989 1.00 93.31 151 ILE A C 1
ATOM 1174 O O . ILE A 1 151 ? -32.886 6.017 26.881 1.00 93.31 151 ILE A O 1
ATOM 1178 N N . VAL A 1 152 ? -34.468 4.680 27.723 1.00 92.25 152 VAL A N 1
ATOM 1179 C CA . VAL A 1 152 ? -35.206 5.769 28.393 1.00 92.25 152 VAL A CA 1
ATOM 1180 C C . VAL A 1 152 ? -34.321 6.509 29.399 1.00 92.25 152 VAL A C 1
ATOM 1182 O O . VAL A 1 152 ? -34.370 7.736 29.499 1.00 92.25 152 VAL A O 1
ATOM 1185 N N . ARG A 1 153 ? -33.467 5.788 30.134 1.00 90.81 153 ARG A N 1
ATOM 1186 C CA . ARG A 1 153 ? -32.510 6.396 31.064 1.00 90.81 153 ARG A CA 1
ATOM 1187 C C . ARG A 1 153 ? -31.458 7.227 30.331 1.00 90.81 153 ARG A C 1
ATOM 1189 O O . ARG A 1 153 ? -31.070 8.274 30.841 1.00 90.81 153 ARG A O 1
ATOM 1196 N N . LEU A 1 154 ? -30.993 6.770 29.167 1.00 92.56 154 LEU A N 1
ATOM 1197 C CA . LEU A 1 154 ? -30.072 7.529 28.321 1.00 92.56 154 LEU A CA 1
ATOM 1198 C C . LEU A 1 154 ? -30.738 8.808 27.795 1.00 92.56 154 LEU A C 1
ATOM 1200 O O . LEU A 1 154 ? -30.174 9.884 27.957 1.00 92.56 154 LEU A O 1
ATOM 1204 N N . GLU A 1 155 ? -31.960 8.707 27.270 1.00 93.19 155 GLU A N 1
ATOM 1205 C CA . GLU A 1 155 ? -32.750 9.862 26.821 1.00 93.19 155 GLU A CA 1
ATOM 1206 C C . GLU A 1 155 ? -32.933 10.895 27.938 1.00 93.19 155 GLU A C 1
ATOM 1208 O O . GLU A 1 155 ? -32.737 12.087 27.724 1.00 93.19 155 GLU A O 1
ATOM 1213 N N . LYS A 1 156 ? -33.245 10.437 29.159 1.00 90.56 156 LYS A N 1
ATOM 1214 C CA . LYS A 1 156 ? -33.413 11.312 30.327 1.00 90.56 156 LYS A CA 1
ATOM 1215 C C . LYS A 1 156 ? -32.112 12.006 30.739 1.00 90.56 156 LYS A C 1
ATOM 1217 O O . LYS A 1 156 ? -32.153 13.156 31.154 1.00 90.56 156 LYS A O 1
ATOM 1222 N N . LYS A 1 157 ? -30.966 11.320 30.656 1.00 88.00 157 LYS A N 1
ATOM 1223 C CA . LYS A 1 157 ? -29.654 11.922 30.960 1.00 88.00 157 LYS A CA 1
ATOM 1224 C C . LYS A 1 157 ? -29.250 12.981 29.933 1.00 88.00 157 LYS A C 1
ATOM 1226 O O . LYS A 1 157 ? -28.585 13.941 30.300 1.00 88.00 157 LYS A O 1
ATOM 1231 N N . LEU A 1 158 ? -29.621 12.774 28.671 1.00 88.69 158 LEU A N 1
ATOM 1232 C CA . LEU A 1 158 ? -29.294 13.665 27.556 1.00 88.69 158 LEU A CA 1
ATOM 1233 C C . LEU A 1 158 ? -30.320 14.776 27.336 1.00 88.69 158 LEU A C 1
ATOM 1235 O O . LEU A 1 158 ? -30.097 15.627 26.482 1.00 88.69 158 LEU A O 1
ATOM 1239 N N . ASP A 1 159 ? -31.433 14.740 28.070 1.00 91.44 159 ASP A N 1
ATOM 1240 C CA . ASP A 1 159 ? -32.592 15.610 27.866 1.00 91.44 159 ASP A CA 1
ATOM 1241 C C . ASP A 1 159 ? -33.066 15.636 26.398 1.00 91.44 159 ASP A C 1
ATOM 1243 O O . ASP A 1 159 ? -33.456 16.660 25.844 1.00 91.44 159 ASP A O 1
ATOM 1247 N N . ALA A 1 160 ? -32.993 14.479 25.729 1.00 92.62 160 ALA A N 1
ATOM 1248 C CA . ALA A 1 160 ? -33.302 14.345 24.310 1.00 92.62 160 ALA A CA 1
ATOM 1249 C C . ALA A 1 160 ? -33.910 12.976 23.997 1.00 92.62 160 ALA A C 1
ATOM 1251 O O . ALA A 1 160 ? -33.418 11.936 24.438 1.00 92.62 160 ALA A O 1
ATOM 1252 N N . LYS A 1 161 ? -34.965 12.961 23.174 1.00 94.88 161 LYS A N 1
ATOM 1253 C CA . LYS A 1 161 ? -35.499 11.720 22.599 1.00 94.88 161 LYS A CA 1
ATOM 1254 C C . LYS A 1 161 ? -34.580 11.228 21.497 1.00 94.88 161 LYS A C 1
ATOM 1256 O O . LYS A 1 161 ? -34.245 11.998 20.601 1.00 94.88 161 LYS A O 1
ATOM 1261 N N . LEU A 1 162 ? -34.207 9.954 21.541 1.00 94.31 162 LEU A N 1
ATOM 1262 C CA . LEU A 1 162 ? -33.292 9.333 20.582 1.00 94.31 162 LEU A CA 1
ATOM 1263 C C . LEU A 1 162 ? -34.045 8.465 19.568 1.00 94.31 162 LEU A C 1
ATOM 1265 O O . LEU A 1 162 ? -33.649 8.380 18.405 1.00 94.31 162 LEU A O 1
ATOM 1269 N N . ALA A 1 163 ? -35.157 7.855 19.984 1.00 92.81 163 ALA A N 1
ATOM 1270 C CA . ALA A 1 163 ? -35.995 7.039 19.116 1.00 92.81 163 ALA A CA 1
ATOM 1271 C C . ALA A 1 163 ? -37.489 7.256 19.391 1.00 92.81 163 ALA A C 1
ATOM 1273 O O . ALA A 1 163 ? -37.923 7.423 20.530 1.00 92.81 163 ALA A O 1
ATOM 1274 N N . ILE A 1 164 ? -38.287 7.205 18.329 1.00 92.12 164 ILE A N 1
ATOM 1275 C CA . ILE A 1 164 ? -39.749 7.259 18.369 1.00 92.12 164 ILE A CA 1
ATOM 1276 C C . ILE A 1 164 ? -40.274 5.878 17.981 1.00 92.12 164 ILE A C 1
ATOM 1278 O O . ILE A 1 164 ? -39.847 5.301 16.980 1.00 92.12 164 ILE A O 1
ATOM 1282 N N . ARG A 1 165 ? -41.192 5.329 18.783 1.00 87.62 165 ARG A N 1
ATOM 1283 C CA . ARG A 1 165 ? -41.854 4.053 18.480 1.00 87.62 165 ARG A CA 1
ATOM 1284 C C . ARG A 1 165 ? -43.017 4.289 17.524 1.00 87.62 165 ARG A C 1
ATOM 1286 O O . ARG A 1 165 ? -43.830 5.179 17.755 1.00 87.62 165 ARG A O 1
ATOM 1293 N N . GLY A 1 166 ? -43.110 3.459 16.493 1.00 85.44 166 GLY A N 1
ATOM 1294 C CA . GLY A 1 166 ? -44.212 3.435 15.541 1.00 85.44 166 GLY A CA 1
ATOM 1295 C C . GLY A 1 166 ? -44.669 2.005 15.226 1.00 85.44 166 GLY A C 1
ATOM 1296 O O . GLY A 1 166 ? -44.064 1.035 15.682 1.00 85.44 166 GLY A O 1
ATOM 1297 N N . PRO A 1 167 ? -45.723 1.848 14.408 1.00 77.12 167 PRO A N 1
ATOM 1298 C CA . PRO A 1 167 ? -46.318 0.544 14.094 1.00 77.12 167 PRO A CA 1
ATOM 1299 C C . PRO A 1 167 ? -45.394 -0.402 13.308 1.00 77.12 167 PRO A C 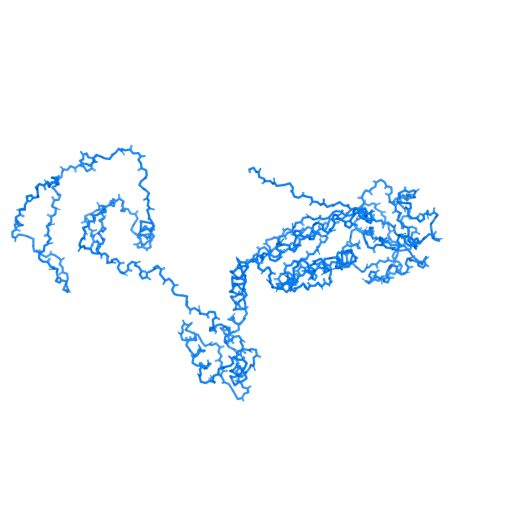1
ATOM 1301 O O . PRO A 1 167 ? -45.650 -1.597 13.252 1.00 77.12 167 PRO A O 1
ATOM 1304 N N . ARG A 1 168 ? -44.312 0.115 12.709 1.00 79.56 168 ARG A N 1
ATOM 1305 C CA . ARG A 1 168 ? -43.318 -0.659 11.940 1.00 79.56 168 ARG A CA 1
ATOM 1306 C C . ARG A 1 168 ? -41.972 -0.827 12.660 1.00 79.56 168 ARG A C 1
ATOM 1308 O O . ARG A 1 168 ? -41.008 -1.257 12.040 1.00 79.56 168 ARG A O 1
ATOM 1315 N N . GLY A 1 169 ? -41.896 -0.481 13.945 1.00 87.44 169 GLY A N 1
ATOM 1316 C CA . GLY A 1 169 ? -40.657 -0.522 14.722 1.00 87.44 169 GLY A CA 1
ATOM 1317 C C . GLY A 1 169 ? -40.264 0.853 15.246 1.00 87.44 169 GLY A C 1
ATOM 1318 O O . GLY A 1 169 ? -41.118 1.638 15.658 1.00 87.44 169 GLY A O 1
ATOM 1319 N N . ILE A 1 170 ? -38.967 1.141 15.270 1.00 91.81 170 ILE A N 1
ATOM 1320 C CA . ILE A 1 170 ? -38.438 2.409 15.774 1.00 91.81 170 ILE A CA 1
ATOM 1321 C C . ILE A 1 170 ? -37.948 3.316 14.643 1.00 91.81 170 ILE A C 1
ATOM 1323 O O . ILE A 1 170 ? -37.453 2.861 13.616 1.00 91.81 170 ILE A O 1
ATOM 1327 N N . THR A 1 171 ? -38.070 4.624 14.838 1.00 92.38 171 THR A N 1
ATOM 1328 C CA . THR A 1 171 ? -37.513 5.649 13.950 1.00 92.38 171 THR A CA 1
ATOM 1329 C C . THR A 1 171 ? -36.621 6.575 14.760 1.00 92.38 171 THR A C 1
ATOM 1331 O O . THR A 1 171 ? -37.027 7.069 15.812 1.00 92.38 171 THR A O 1
ATOM 1334 N N . LEU A 1 172 ? -35.395 6.804 14.290 1.00 94.69 172 LEU A N 1
ATOM 1335 C CA . LEU A 1 172 ? -34.441 7.662 14.988 1.00 94.69 172 LEU A CA 1
ATOM 1336 C C . LEU A 1 172 ? -34.824 9.138 14.853 1.00 94.69 172 LEU A C 1
ATOM 1338 O O . LEU A 1 172 ? -35.215 9.600 13.777 1.00 94.69 172 LEU A O 1
ATOM 1342 N N . THR A 1 173 ? -34.654 9.891 15.934 1.00 95.88 173 THR A N 1
ATOM 1343 C CA . THR A 1 173 ? -34.720 11.358 15.904 1.00 95.88 173 THR A CA 1
ATOM 1344 C C . THR A 1 173 ? -33.428 11.939 15.321 1.00 95.88 173 THR A C 1
ATOM 1346 O O . THR A 1 173 ? -32.485 11.212 15.010 1.00 95.88 173 THR A O 1
ATOM 1349 N N . GLU A 1 174 ? -33.347 13.262 15.183 1.00 93.12 174 GLU A N 1
ATOM 1350 C CA . GLU A 1 174 ? -32.090 13.928 14.824 1.00 93.12 174 GLU A CA 1
ATOM 1351 C C . GLU A 1 174 ? -30.989 13.680 15.866 1.00 93.12 174 GLU A C 1
ATOM 1353 O O . GLU A 1 174 ? -29.880 13.291 15.502 1.00 93.12 174 GLU A O 1
ATOM 1358 N N . ALA A 1 175 ? -31.321 13.780 17.159 1.00 92.06 175 ALA A N 1
ATOM 1359 C CA . ALA A 1 175 ? -30.407 13.440 18.249 1.00 92.06 175 ALA A CA 1
ATOM 1360 C C . ALA A 1 175 ? -29.982 11.961 18.204 1.00 92.06 175 ALA A C 1
ATOM 1362 O O . ALA A 1 175 ? -28.811 11.644 18.407 1.00 92.06 175 ALA A O 1
ATOM 1363 N N . GLY A 1 176 ? -30.909 11.057 17.871 1.00 93.56 176 GLY A N 1
ATOM 1364 C CA . GLY A 1 176 ? -30.613 9.640 17.679 1.00 93.56 176 GLY A CA 1
ATOM 1365 C C . GLY A 1 176 ? -29.678 9.373 16.500 1.00 93.56 176 GLY A C 1
ATOM 1366 O O . GLY A 1 176 ? -28.750 8.580 16.624 1.00 93.56 176 GLY A O 1
ATOM 1367 N N . ARG A 1 177 ? -29.870 10.063 15.370 1.00 93.38 177 ARG A N 1
ATOM 1368 C CA . ARG A 1 177 ? -28.964 9.972 14.213 1.00 93.38 177 ARG A CA 1
ATOM 1369 C C . ARG A 1 177 ? -27.574 10.515 14.532 1.00 93.38 177 ARG A C 1
ATOM 1371 O O . ARG A 1 177 ? -26.590 9.899 14.136 1.00 93.38 177 ARG A O 1
ATOM 1378 N N . LEU A 1 178 ? -27.489 11.627 15.265 1.00 91.31 178 LEU A N 1
ATOM 1379 C CA . LEU A 1 178 ? -26.213 12.173 15.724 1.00 91.31 178 LEU A CA 1
ATOM 1380 C C . LEU A 1 178 ? -25.486 11.175 16.633 1.00 91.31 178 LEU A C 1
ATOM 1382 O O . LEU A 1 178 ? -24.316 10.886 16.401 1.00 91.31 178 LEU A O 1
ATOM 1386 N N . LEU A 1 179 ? -26.187 10.601 17.615 1.00 91.25 179 LEU A N 1
ATOM 1387 C CA . LEU A 1 179 ? -25.610 9.605 18.514 1.00 91.25 179 LEU A CA 1
ATOM 1388 C C . LEU A 1 179 ? -25.197 8.327 17.776 1.00 91.25 179 LEU A C 1
ATOM 1390 O O . LEU A 1 179 ? -24.165 7.759 18.105 1.00 91.25 179 LEU A O 1
ATOM 1394 N N . ALA A 1 180 ? -25.957 7.878 16.777 1.00 88.38 180 ALA A N 1
ATOM 1395 C CA . ALA A 1 180 ? -25.579 6.719 15.970 1.00 88.38 180 ALA A CA 1
ATOM 1396 C C . ALA A 1 180 ? -24.320 6.992 15.127 1.00 88.38 180 ALA A C 1
ATOM 1398 O O . ALA A 1 180 ? -23.449 6.130 15.042 1.00 88.38 180 ALA A O 1
ATOM 1399 N N . ARG A 1 181 ? -24.197 8.196 14.547 1.00 86.31 181 ARG A N 1
ATOM 1400 C CA . ARG A 1 181 ? -23.035 8.594 13.736 1.00 86.31 181 ARG A CA 1
ATOM 1401 C C . ARG A 1 181 ? -21.768 8.753 14.577 1.00 86.31 181 ARG A C 1
ATOM 1403 O O . ARG A 1 181 ? -20.725 8.226 14.216 1.00 86.31 181 ARG A O 1
ATOM 1410 N N . GLU A 1 182 ? -21.859 9.484 15.684 1.00 85.50 182 GLU A N 1
ATOM 1411 C CA . GLU A 1 182 ? -20.702 9.833 16.523 1.00 85.50 182 GLU A CA 1
ATOM 1412 C C . GLU A 1 182 ? -20.389 8.758 17.575 1.00 85.50 182 GLU A C 1
ATOM 1414 O O . GLU A 1 182 ? -19.249 8.603 18.012 1.00 85.50 182 GLU A O 1
ATOM 1419 N N . GLY A 1 183 ? -21.396 7.983 17.986 1.00 86.12 183 GLY A N 1
ATOM 1420 C CA . GLY A 1 183 ? -21.270 6.949 19.013 1.00 86.12 183 GLY A CA 1
ATOM 1421 C C . GLY A 1 183 ? -20.360 5.797 18.603 1.00 86.12 183 GLY A C 1
ATOM 1422 O O . GLY A 1 183 ? -19.691 5.233 19.469 1.00 86.12 183 GLY A O 1
ATOM 1423 N N . GLN A 1 184 ? -20.261 5.503 17.301 1.00 79.50 184 GLN A N 1
ATOM 1424 C CA . GLN A 1 184 ? -19.356 4.477 16.777 1.00 79.50 184 GLN A CA 1
ATOM 1425 C C . GLN A 1 184 ? -17.903 4.757 17.180 1.00 79.50 184 GLN A C 1
ATOM 1427 O O . GLN A 1 184 ? -17.232 3.875 17.712 1.00 79.50 184 GLN A O 1
ATOM 1432 N N . GLY A 1 185 ? -17.457 6.013 17.064 1.00 79.69 185 GLY A N 1
ATOM 1433 C CA . GLY A 1 185 ? -16.108 6.413 17.466 1.00 79.69 185 GLY A CA 1
ATOM 1434 C C . GLY A 1 185 ? -15.833 6.195 18.959 1.00 79.69 185 GLY A C 1
ATOM 1435 O O . GLY A 1 185 ? -14.724 5.814 19.332 1.00 79.69 185 GLY A O 1
ATOM 1436 N N . LEU A 1 186 ? -16.840 6.360 19.828 1.00 84.50 186 LEU A N 1
ATOM 1437 C CA . LEU A 1 186 ? -16.701 6.075 21.261 1.00 84.50 186 LEU A CA 1
ATOM 1438 C C . LEU A 1 186 ? -16.561 4.570 21.533 1.00 84.50 186 LEU A C 1
ATOM 1440 O O . LEU A 1 186 ? -15.741 4.172 22.364 1.00 84.50 186 LEU A O 1
ATOM 1444 N N . ILE A 1 187 ? -17.343 3.739 20.838 1.00 84.25 187 ILE A N 1
ATOM 1445 C CA . ILE A 1 187 ? -17.240 2.277 20.932 1.00 84.25 187 ILE A CA 1
ATOM 1446 C C . ILE A 1 187 ? -15.865 1.807 20.452 1.00 84.25 187 ILE A C 1
ATOM 1448 O O . ILE A 1 187 ? -15.226 0.998 21.127 1.00 84.25 187 ILE A O 1
ATOM 1452 N N . ASP A 1 188 ? -15.382 2.339 19.332 1.00 77.31 188 ASP A N 1
ATOM 1453 C CA . ASP A 1 188 ? -14.085 1.960 18.772 1.00 77.31 188 ASP A CA 1
ATOM 1454 C C . ASP A 1 188 ? -12.922 2.441 19.640 1.00 77.31 188 ASP A C 1
ATOM 1456 O O . ASP A 1 188 ? -11.980 1.683 19.867 1.00 77.31 188 ASP A O 1
ATOM 1460 N N . ALA A 1 189 ? -13.012 3.638 20.227 1.00 76.00 189 ALA A N 1
ATOM 1461 C CA . ALA A 1 189 ? -12.034 4.115 21.201 1.00 76.00 189 ALA A CA 1
ATOM 1462 C C . ALA A 1 189 ? -11.996 3.226 22.456 1.00 76.00 189 ALA A C 1
ATOM 1464 O O . ALA A 1 189 ? -10.915 2.850 22.916 1.00 76.00 189 ALA A O 1
ATOM 1465 N N . ALA A 1 190 ? -13.160 2.835 22.988 1.00 82.06 190 ALA A N 1
ATOM 1466 C CA . ALA A 1 190 ? -13.245 1.925 24.129 1.00 82.06 190 ALA A CA 1
ATOM 1467 C C . ALA A 1 190 ? -12.680 0.535 23.795 1.00 82.06 190 ALA A C 1
ATOM 1469 O O . ALA A 1 190 ? -11.926 -0.032 24.588 1.00 82.06 190 ALA A O 1
ATOM 1470 N N . ARG A 1 191 ? -12.978 0.008 22.600 1.00 75.69 191 ARG A N 1
ATOM 1471 C CA . ARG A 1 191 ? -12.412 -1.251 22.097 1.00 75.69 191 ARG A CA 1
ATOM 1472 C C . ARG A 1 191 ? -10.899 -1.145 21.924 1.00 75.69 191 ARG A C 1
ATOM 1474 O O . ARG A 1 191 ? -10.183 -2.044 22.344 1.00 75.69 191 ARG A O 1
ATOM 1481 N N . SER A 1 192 ? -10.403 -0.047 21.358 1.00 71.25 192 SER A N 1
ATOM 1482 C CA . SER A 1 192 ? -8.970 0.200 21.192 1.00 71.25 192 SER A CA 1
ATOM 1483 C C . SER A 1 192 ? -8.254 0.283 22.538 1.00 71.25 192 SER A C 1
ATOM 1485 O O . SER A 1 192 ? -7.152 -0.243 22.664 1.00 71.25 192 SER A O 1
ATOM 1487 N N . LEU A 1 193 ? -8.871 0.900 23.550 1.00 73.25 193 LEU A N 1
ATOM 1488 C CA . LEU A 1 193 ? -8.326 0.954 24.905 1.00 73.25 193 LEU A CA 1
ATOM 1489 C C . LEU A 1 193 ? -8.300 -0.435 25.551 1.00 73.25 193 LEU A C 1
ATOM 1491 O O . LEU A 1 193 ? -7.272 -0.831 26.092 1.00 73.25 193 LEU A O 1
ATOM 1495 N N . ALA A 1 194 ? -9.400 -1.188 25.466 1.00 70.12 194 ALA A N 1
ATOM 1496 C CA . ALA A 1 194 ? -9.465 -2.557 25.972 1.00 70.12 194 ALA A CA 1
ATOM 1497 C C . ALA A 1 194 ? -8.421 -3.448 25.284 1.00 70.12 194 ALA A C 1
ATOM 1499 O O . ALA A 1 194 ? -7.678 -4.154 25.959 1.00 70.12 194 ALA A O 1
ATOM 1500 N N . ASN A 1 195 ? -8.293 -3.346 23.960 1.00 60.41 195 ASN A N 1
ATOM 1501 C CA . ASN A 1 195 ? -7.261 -4.031 23.190 1.00 60.41 195 ASN A CA 1
ATOM 1502 C C . ASN A 1 195 ? -5.860 -3.600 23.640 1.00 60.41 195 ASN A C 1
ATOM 1504 O O . ASN A 1 195 ? -5.025 -4.459 23.885 1.00 60.41 195 ASN A O 1
ATOM 1508 N N . GLY A 1 196 ? -5.612 -2.301 23.832 1.00 57.31 196 GLY A N 1
ATOM 1509 C CA . GLY A 1 196 ? -4.345 -1.785 24.359 1.00 57.31 196 GLY A CA 1
ATOM 1510 C C . GLY A 1 196 ? -4.001 -2.321 25.755 1.00 57.31 196 GLY A C 1
ATOM 1511 O O . GLY A 1 196 ? -2.843 -2.618 26.037 1.00 57.31 196 GLY A O 1
ATOM 1512 N N . LEU A 1 197 ? -5.003 -2.519 26.617 1.00 60.59 197 LEU A N 1
ATOM 1513 C CA . LEU A 1 197 ? -4.827 -3.113 27.946 1.00 60.59 197 LEU A CA 1
ATOM 1514 C C . LEU A 1 197 ? -4.621 -4.634 27.891 1.00 60.59 197 LEU A C 1
ATOM 1516 O O . LEU A 1 197 ? -3.807 -5.167 28.641 1.00 60.59 197 LEU A O 1
ATOM 1520 N N . HIS A 1 198 ? -5.303 -5.339 26.987 1.00 50.75 198 HIS A N 1
ATOM 1521 C CA . HIS A 1 198 ? -5.047 -6.758 26.727 1.00 50.75 198 HIS A CA 1
ATOM 1522 C C . HIS A 1 198 ? -3.654 -6.982 26.114 1.00 50.75 198 HIS A C 1
ATOM 1524 O O . HIS A 1 198 ? -2.993 -7.966 26.440 1.00 50.75 198 HIS A O 1
ATOM 1530 N N . GLN A 1 199 ? -3.160 -6.026 25.325 1.00 48.97 199 GLN A N 1
ATOM 1531 C CA . GLN A 1 199 ? -1.825 -6.024 24.718 1.00 48.97 199 GLN A CA 1
ATOM 1532 C C . GLN A 1 199 ? -0.685 -5.860 25.742 1.00 48.97 199 GLN A C 1
ATOM 1534 O O . GLN A 1 199 ? 0.434 -6.277 25.457 1.00 48.97 199 GLN A O 1
ATOM 1539 N N . LEU A 1 200 ? -0.952 -5.362 26.960 1.00 55.06 200 LEU A N 1
ATOM 1540 C CA . LEU A 1 200 ? 0.013 -5.414 28.074 1.00 55.06 200 LEU A CA 1
ATOM 1541 C C . LEU A 1 200 ? 0.266 -6.851 28.580 1.00 55.06 200 LEU A C 1
ATOM 1543 O O . LEU A 1 200 ? 1.213 -7.066 29.332 1.00 55.06 200 LEU A O 1
ATOM 1547 N N . ARG A 1 201 ? -0.551 -7.842 28.179 1.00 50.69 201 ARG A N 1
ATOM 1548 C CA . ARG A 1 201 ? -0.405 -9.265 28.552 1.00 50.69 201 ARG A CA 1
ATOM 1549 C C . ARG A 1 201 ? 0.288 -10.132 27.481 1.00 50.69 201 ARG A C 1
ATOM 1551 O O . ARG A 1 201 ? 0.075 -11.335 27.466 1.00 50.69 201 ARG A O 1
ATOM 1558 N N . ASN A 1 202 ? 1.165 -9.558 26.652 1.00 53.31 202 ASN A N 1
ATOM 1559 C CA . ASN A 1 202 ? 2.073 -10.262 25.719 1.00 53.31 202 ASN A CA 1
ATOM 1560 C C . ASN A 1 202 ? 1.470 -10.967 24.483 1.00 53.31 202 ASN A C 1
ATOM 1562 O O . ASN A 1 202 ? 2.223 -11.587 23.739 1.00 53.31 202 ASN A O 1
ATOM 1566 N N . GLU A 1 203 ? 0.184 -10.812 24.167 1.00 65.31 203 GLU A N 1
ATOM 1567 C CA . GLU A 1 203 ? -0.377 -11.318 22.901 1.00 65.31 203 GLU A CA 1
ATOM 1568 C C . GLU A 1 203 ? -0.886 -10.158 22.035 1.00 65.31 203 GLU A C 1
ATOM 1570 O O . GLU A 1 203 ? -1.979 -9.621 22.241 1.00 65.31 203 GLU A O 1
ATOM 1575 N N . LEU A 1 204 ? -0.072 -9.742 21.055 1.00 76.25 204 LEU A N 1
ATOM 1576 C CA . LEU A 1 204 ? -0.501 -8.795 20.024 1.00 76.25 204 LEU A CA 1
ATOM 1577 C C . LEU A 1 204 ? -1.664 -9.417 19.242 1.00 76.25 204 LEU A C 1
ATOM 1579 O O . LEU A 1 204 ? -1.496 -10.397 18.520 1.00 76.25 204 LEU A O 1
ATOM 1583 N N . SER A 1 205 ? -2.853 -8.842 19.410 1.00 82.88 205 SER A N 1
ATOM 1584 C CA . SER A 1 205 ? -4.090 -9.332 18.810 1.00 82.88 205 SER A CA 1
ATOM 1585 C C . SER A 1 205 ? -4.993 -8.190 18.346 1.00 82.88 205 SER A C 1
ATOM 1587 O O . SER A 1 205 ? -4.865 -7.044 18.796 1.00 82.88 205 SER A O 1
ATOM 1589 N N . GLY A 1 206 ? -5.897 -8.498 17.414 1.00 86.25 206 GLY A N 1
ATOM 1590 C CA . GLY A 1 206 ? -6.832 -7.537 16.825 1.00 86.25 206 GLY A CA 1
ATOM 1591 C C . GLY A 1 206 ? -6.899 -7.646 15.306 1.00 86.25 206 GLY A C 1
ATOM 1592 O O . GLY A 1 206 ? -6.386 -8.592 14.721 1.00 86.25 206 GLY A O 1
ATOM 1593 N N . THR A 1 207 ? -7.563 -6.691 14.660 1.00 92.25 207 THR A N 1
ATOM 1594 C CA . THR A 1 207 ? -7.592 -6.583 13.192 1.00 92.25 207 THR A CA 1
ATOM 1595 C C . THR A 1 207 ? -6.716 -5.419 12.760 1.00 92.25 207 THR A C 1
ATOM 1597 O O . THR A 1 207 ? -6.783 -4.358 13.379 1.00 92.25 207 THR A O 1
ATOM 1600 N N . VAL A 1 208 ? -5.902 -5.630 11.727 1.00 95.69 208 VAL A N 1
ATOM 1601 C CA . VAL A 1 208 ? -5.124 -4.576 11.066 1.00 95.69 208 VAL A CA 1
ATOM 1602 C C . VAL A 1 208 ? -5.489 -4.592 9.589 1.00 95.69 208 VAL A C 1
ATOM 1604 O O . VAL A 1 208 ? -5.304 -5.605 8.916 1.00 95.69 208 VAL A O 1
ATOM 1607 N N . SER A 1 209 ? -6.030 -3.483 9.099 1.00 96.94 209 SER A N 1
ATOM 1608 C CA . SER A 1 209 ? -6.447 -3.308 7.710 1.00 96.94 209 SER A CA 1
ATOM 1609 C C . SER A 1 209 ? -5.480 -2.395 6.963 1.00 96.94 209 SER A C 1
ATOM 1611 O O . SER A 1 209 ? -5.302 -1.236 7.343 1.00 96.94 209 SER A O 1
ATOM 1613 N N . ILE A 1 210 ? -4.893 -2.901 5.882 1.00 97.94 210 ILE A N 1
ATOM 1614 C CA . ILE A 1 210 ? -3.966 -2.176 5.015 1.00 97.94 210 ILE A CA 1
ATOM 1615 C C . ILE A 1 210 ? -4.490 -2.129 3.580 1.00 97.94 210 ILE A C 1
ATOM 1617 O O . ILE A 1 210 ? -4.986 -3.130 3.067 1.00 97.94 210 ILE A O 1
ATOM 1621 N N . ALA A 1 211 ? -4.355 -0.979 2.920 1.00 98.19 211 ALA A N 1
ATOM 1622 C CA . ALA A 1 211 ? -4.584 -0.880 1.483 1.00 98.19 211 ALA A CA 1
ATOM 1623 C C . ALA A 1 211 ? -3.291 -0.688 0.686 1.00 98.19 211 ALA A C 1
ATOM 1625 O O . ALA A 1 211 ? -2.435 0.121 1.052 1.00 98.19 211 ALA A O 1
ATOM 1626 N N . LEU A 1 212 ? -3.168 -1.416 -0.421 1.00 97.25 212 LEU A N 1
ATOM 1627 C CA . LEU A 1 212 ? -2.003 -1.400 -1.301 1.00 97.25 212 LEU A CA 1
ATOM 1628 C C . LEU A 1 212 ? -2.420 -1.005 -2.727 1.00 97.25 212 LEU A C 1
ATOM 1630 O O . LEU A 1 212 ? -3.434 -1.491 -3.221 1.00 97.25 212 LEU A O 1
ATOM 1634 N N . PRO A 1 213 ? -1.643 -0.170 -3.433 1.00 94.94 213 PRO A N 1
ATOM 1635 C CA . PRO A 1 213 ? -1.759 -0.053 -4.881 1.00 94.94 213 PRO A CA 1
ATOM 1636 C C . PRO A 1 213 ? -1.352 -1.362 -5.576 1.00 94.94 213 PRO A C 1
ATOM 1638 O O . PRO A 1 213 ? -0.496 -2.068 -5.037 1.00 94.94 213 PRO A O 1
ATOM 1641 N N . PRO A 1 214 ? -1.846 -1.652 -6.796 1.00 93.19 214 PRO A N 1
ATOM 1642 C CA . PRO A 1 214 ? -1.603 -2.932 -7.475 1.00 93.19 214 PRO A CA 1
ATOM 1643 C C . PRO A 1 214 ? -0.124 -3.340 -7.569 1.00 93.19 214 PRO A C 1
ATOM 1645 O O . PRO A 1 214 ? 0.247 -4.467 -7.255 1.00 93.19 214 PRO A O 1
ATOM 1648 N N . SER A 1 215 ? 0.764 -2.401 -7.914 1.00 91.56 215 SER A N 1
ATOM 1649 C CA . SER A 1 215 ? 2.208 -2.667 -8.010 1.00 91.56 215 SER A CA 1
ATOM 1650 C C . SER A 1 215 ? 2.861 -2.991 -6.663 1.00 91.56 215 SER A C 1
ATOM 1652 O O . SER A 1 215 ? 3.758 -3.822 -6.600 1.00 91.56 215 SER A O 1
ATOM 1654 N N . MET A 1 216 ? 2.411 -2.348 -5.581 1.00 93.75 216 MET A N 1
ATOM 1655 C CA . MET A 1 216 ? 2.896 -2.632 -4.226 1.00 93.75 216 MET A CA 1
ATOM 1656 C C . MET A 1 216 ? 2.322 -3.957 -3.716 1.00 93.75 216 MET A C 1
ATOM 1658 O O . MET A 1 216 ? 3.016 -4.723 -3.054 1.00 93.75 216 MET A O 1
ATOM 1662 N N . SER A 1 217 ? 1.060 -4.240 -4.049 1.00 94.50 217 SER A N 1
ATOM 1663 C CA . SER A 1 217 ? 0.377 -5.495 -3.739 1.00 94.50 217 SER A CA 1
ATOM 1664 C C . SER A 1 217 ? 1.128 -6.692 -4.324 1.00 94.50 217 SER A C 1
ATOM 1666 O O . SER A 1 217 ? 1.397 -7.647 -3.595 1.00 94.50 217 SER A O 1
ATOM 1668 N N . ALA A 1 218 ? 1.567 -6.598 -5.585 1.00 90.94 218 ALA A N 1
ATOM 1669 C CA . ALA A 1 218 ? 2.348 -7.637 -6.260 1.00 90.94 218 ALA A CA 1
ATOM 1670 C C . ALA A 1 218 ? 3.662 -7.995 -5.535 1.00 90.94 218 ALA A C 1
ATOM 1672 O O . ALA A 1 218 ? 4.080 -9.150 -5.563 1.00 90.94 218 ALA A O 1
ATOM 1673 N N . LEU A 1 219 ? 4.290 -7.024 -4.862 1.00 90.12 219 LEU A N 1
ATOM 1674 C CA . LEU A 1 219 ? 5.533 -7.232 -4.120 1.00 90.12 219 LEU A CA 1
ATOM 1675 C C . LEU A 1 219 ? 5.286 -7.677 -2.667 1.00 90.12 219 LEU A C 1
ATOM 1677 O O . LEU A 1 219 ? 5.913 -8.617 -2.191 1.00 90.12 219 LEU A O 1
ATOM 1681 N N . LEU A 1 220 ? 4.396 -6.986 -1.949 1.00 94.25 220 LEU A N 1
ATOM 1682 C CA . LEU A 1 220 ? 4.335 -7.017 -0.483 1.00 94.25 220 LEU A CA 1
ATOM 1683 C C . LEU A 1 220 ? 3.202 -7.880 0.086 1.00 94.25 220 LEU A C 1
ATOM 1685 O O . LEU A 1 220 ? 3.333 -8.371 1.205 1.00 94.25 220 LEU A O 1
ATOM 1689 N N . SER A 1 221 ? 2.086 -8.048 -0.632 1.00 95.69 221 SER A N 1
ATOM 1690 C CA . SER A 1 221 ? 0.849 -8.588 -0.042 1.00 95.69 221 SER A CA 1
ATOM 1691 C C . SER A 1 221 ? 1.020 -9.996 0.539 1.00 95.69 221 SER A C 1
ATOM 1693 O O . SER A 1 221 ? 0.694 -10.221 1.706 1.00 95.69 221 SER A O 1
ATOM 1695 N N . ILE A 1 222 ? 1.569 -10.923 -0.251 1.00 95.38 222 ILE A N 1
ATOM 1696 C CA . ILE A 1 222 ? 1.762 -12.321 0.148 1.00 95.38 222 ILE A CA 1
ATOM 1697 C C . ILE A 1 222 ? 2.860 -12.458 1.210 1.00 95.38 222 ILE A C 1
ATOM 1699 O O . ILE A 1 222 ? 2.546 -13.008 2.267 1.00 95.38 222 ILE A O 1
ATOM 1703 N N . PRO A 1 223 ? 4.082 -11.906 1.032 1.00 94.69 223 PRO A N 1
ATOM 1704 C CA . PRO A 1 223 ? 5.111 -11.979 2.070 1.00 94.69 223 PRO A CA 1
ATOM 1705 C C . PRO A 1 223 ? 4.644 -11.403 3.410 1.00 94.69 223 PRO A C 1
ATOM 1707 O O . PRO A 1 223 ? 4.854 -12.012 4.453 1.00 94.69 223 PRO A O 1
ATOM 1710 N N . LEU A 1 224 ? 3.933 -10.269 3.398 1.00 96.62 224 LEU A N 1
ATOM 1711 C CA . LEU A 1 224 ? 3.384 -9.688 4.622 1.00 96.62 224 LEU A CA 1
ATOM 1712 C C . LEU A 1 224 ? 2.348 -10.610 5.275 1.00 96.62 224 LEU A C 1
ATOM 1714 O O . LEU A 1 224 ? 2.401 -10.831 6.482 1.00 96.62 224 LEU A O 1
ATOM 1718 N N . ALA A 1 225 ? 1.409 -11.157 4.501 1.00 96.62 225 ALA A N 1
ATOM 1719 C CA . ALA A 1 225 ? 0.388 -12.054 5.034 1.00 96.62 225 ALA A CA 1
ATOM 1720 C C . ALA A 1 225 ? 0.992 -13.329 5.645 1.00 96.62 225 ALA A C 1
ATOM 1722 O O . ALA A 1 225 ? 0.557 -13.763 6.716 1.00 96.62 225 ALA A O 1
ATOM 1723 N N . GLU A 1 226 ? 2.005 -13.909 5.001 1.00 94.25 226 GLU A N 1
ATOM 1724 C CA . GLU A 1 226 ? 2.712 -15.090 5.497 1.00 94.25 226 GLU A CA 1
ATOM 1725 C C . GLU A 1 226 ? 3.454 -14.801 6.802 1.00 94.25 226 GLU A C 1
ATOM 1727 O O . GLU A 1 226 ? 3.243 -15.518 7.786 1.00 94.25 226 GLU A O 1
ATOM 1732 N N . THR A 1 227 ? 4.244 -13.724 6.845 1.00 91.94 227 THR A N 1
ATOM 1733 C CA . THR A 1 227 ? 5.005 -13.338 8.040 1.00 91.94 227 THR A CA 1
ATOM 1734 C C . THR A 1 227 ? 4.078 -13.011 9.208 1.00 91.94 227 THR A C 1
ATOM 1736 O O . THR A 1 227 ? 4.295 -13.492 10.319 1.00 91.94 227 THR A O 1
ATOM 1739 N N . VAL A 1 228 ? 2.984 -12.273 8.979 1.00 94.50 228 VAL A N 1
ATOM 1740 C CA . VAL A 1 228 ? 2.020 -11.946 10.045 1.00 94.50 228 VAL A CA 1
ATOM 1741 C C . VAL A 1 228 ? 1.324 -13.191 10.575 1.00 94.50 228 VAL A C 1
ATOM 1743 O O . VAL A 1 228 ? 1.190 -13.341 11.788 1.00 94.50 228 VAL A O 1
ATOM 1746 N N . ARG A 1 229 ? 0.916 -14.110 9.694 1.00 92.50 229 ARG A N 1
ATOM 1747 C CA . ARG A 1 229 ? 0.268 -15.361 10.105 1.00 92.50 229 ARG A CA 1
ATOM 1748 C C . ARG A 1 229 ? 1.184 -16.227 10.973 1.00 92.50 229 ARG A C 1
ATOM 1750 O O . ARG A 1 229 ? 0.689 -16.881 11.888 1.00 92.50 229 ARG A O 1
ATOM 1757 N N . LEU A 1 230 ? 2.482 -16.258 10.667 1.00 87.56 230 LEU A N 1
ATOM 1758 C CA . LEU A 1 230 ? 3.467 -17.075 11.379 1.00 87.56 230 LEU A CA 1
ATOM 1759 C C . LEU A 1 230 ? 3.932 -16.425 12.688 1.00 87.56 230 LEU A C 1
ATOM 1761 O O . LEU A 1 230 ? 3.968 -17.096 13.716 1.00 87.56 230 LEU A O 1
ATOM 1765 N N . GLU A 1 231 ? 4.269 -15.135 12.667 1.00 87.12 231 GLU A N 1
ATOM 1766 C CA . GLU A 1 231 ? 4.847 -14.444 13.826 1.00 87.12 231 GLU A CA 1
ATOM 1767 C C . GLU A 1 231 ? 3.797 -13.857 14.781 1.00 87.12 231 GLU A C 1
ATOM 1769 O O . GLU A 1 231 ? 4.054 -13.730 15.979 1.00 87.12 231 GLU A O 1
ATOM 1774 N N . TYR A 1 232 ? 2.611 -13.498 14.275 1.00 88.94 232 TYR A N 1
ATOM 1775 C CA . TYR A 1 232 ? 1.556 -12.829 15.044 1.00 88.94 232 TYR A CA 1
ATOM 1776 C C . TYR A 1 232 ? 0.171 -13.438 14.764 1.00 88.94 232 TYR A C 1
ATOM 1778 O O . TYR A 1 232 ? -0.722 -12.747 14.269 1.00 88.94 232 TYR A O 1
ATOM 1786 N N . PRO A 1 233 ? -0.073 -14.709 15.137 1.00 87.12 233 PRO A N 1
ATOM 1787 C CA . PRO A 1 233 ? -1.329 -15.406 14.836 1.00 87.12 233 PRO A CA 1
ATOM 1788 C C . PRO A 1 233 ? -2.575 -14.761 15.473 1.00 87.12 233 PRO A C 1
ATOM 1790 O O . PRO A 1 233 ? -3.697 -15.009 15.035 1.00 87.12 233 PRO A O 1
ATOM 1793 N N . GLY A 1 234 ? -2.399 -13.914 16.495 1.00 87.75 234 GLY A N 1
ATOM 1794 C CA . GLY A 1 234 ? -3.477 -13.119 17.092 1.00 87.75 234 GLY A CA 1
ATOM 1795 C C . GLY A 1 234 ? -3.944 -11.936 16.230 1.00 87.75 234 GLY A C 1
ATOM 1796 O O . GLY A 1 234 ? -5.008 -11.367 16.500 1.00 87.75 234 GLY A O 1
ATOM 1797 N N . ILE A 1 235 ? -3.174 -11.548 15.208 1.00 92.94 235 ILE A N 1
ATOM 1798 C CA . ILE A 1 235 ? -3.498 -10.449 14.296 1.00 92.94 235 ILE A CA 1
ATOM 1799 C C . ILE A 1 235 ? -4.258 -10.995 13.084 1.00 92.94 235 ILE A C 1
ATOM 1801 O O . ILE A 1 235 ? -3.744 -11.776 12.287 1.00 92.94 235 ILE A O 1
ATOM 1805 N N . LYS A 1 236 ? -5.483 -10.507 12.896 1.00 94.62 236 LYS A N 1
ATOM 1806 C CA . LYS A 1 236 ? -6.239 -10.664 11.654 1.00 94.62 236 LYS A CA 1
ATOM 1807 C C . LYS A 1 236 ? -5.823 -9.562 10.686 1.00 94.62 236 LYS A C 1
ATOM 1809 O O . LYS A 1 236 ? -6.271 -8.422 10.812 1.00 94.62 236 LYS A O 1
ATOM 1814 N N . LEU A 1 237 ? -4.947 -9.895 9.746 1.00 96.75 237 LEU A N 1
ATOM 1815 C CA . LEU A 1 237 ? -4.543 -8.976 8.688 1.00 96.75 237 LEU A CA 1
ATOM 1816 C C . LEU A 1 237 ? -5.597 -8.960 7.575 1.00 96.75 237 LEU A C 1
ATOM 1818 O O . LEU A 1 237 ? -5.963 -10.008 7.049 1.00 96.75 237 LEU A O 1
ATOM 1822 N N . HIS A 1 238 ? -6.063 -7.771 7.208 1.00 97.44 238 HIS A N 1
ATOM 1823 C CA . HIS A 1 238 ? -6.925 -7.545 6.053 1.00 97.44 238 HIS A CA 1
ATOM 1824 C C . HIS A 1 238 ? -6.178 -6.662 5.050 1.00 97.44 238 HIS A C 1
ATOM 1826 O O . HIS A 1 238 ? -5.839 -5.522 5.361 1.00 97.44 238 HIS A O 1
ATOM 1832 N N . ILE A 1 239 ? -5.900 -7.191 3.859 1.00 98.00 239 ILE A N 1
ATOM 1833 C CA . ILE A 1 239 ? -5.241 -6.457 2.775 1.00 98.00 239 ILE A CA 1
ATOM 1834 C C . ILE A 1 239 ? -6.283 -6.200 1.690 1.00 98.00 239 ILE A C 1
ATOM 1836 O O . ILE A 1 239 ? -6.916 -7.139 1.216 1.00 98.00 239 ILE A O 1
ATOM 1840 N N . THR A 1 240 ? -6.444 -4.943 1.289 1.00 97.31 240 THR A N 1
ATOM 1841 C CA . THR A 1 240 ? -7.279 -4.558 0.146 1.00 97.31 240 THR A CA 1
ATOM 1842 C C . THR A 1 240 ? -6.442 -3.852 -0.910 1.00 97.31 240 THR A C 1
ATOM 1844 O O . THR A 1 240 ? -5.474 -3.163 -0.592 1.00 97.31 240 THR A O 1
ATOM 1847 N N . GLU A 1 241 ? -6.818 -3.993 -2.175 1.00 95.94 241 GLU A N 1
ATOM 1848 C CA . GLU A 1 241 ? -6.176 -3.274 -3.273 1.00 95.94 241 GLU A CA 1
ATOM 1849 C C . GLU A 1 241 ? -6.994 -2.036 -3.651 1.00 95.94 241 GLU A C 1
ATOM 1851 O O . GLU A 1 241 ? -8.226 -2.072 -3.624 1.00 95.94 241 GLU A O 1
ATOM 1856 N N . GLY A 1 242 ? -6.330 -0.925 -3.976 1.00 94.69 242 GLY A N 1
ATOM 1857 C CA . GLY A 1 242 ? -7.016 0.292 -4.405 1.00 94.69 242 GLY A CA 1
ATOM 1858 C C . GLY A 1 242 ? -6.095 1.353 -4.997 1.00 94.69 242 GLY A C 1
ATOM 1859 O O . GLY A 1 242 ? -4.880 1.339 -4.816 1.00 94.69 242 GLY A O 1
ATOM 1860 N N . LEU A 1 243 ? -6.691 2.306 -5.713 1.00 93.25 243 LEU A N 1
ATOM 1861 C CA . LEU A 1 243 ? -5.988 3.485 -6.222 1.00 93.25 243 LEU A CA 1
ATOM 1862 C C . LEU A 1 243 ? -5.862 4.554 -5.135 1.00 93.25 243 LEU A C 1
ATOM 1864 O O . LEU A 1 243 ? -6.644 4.573 -4.187 1.00 93.25 243 LEU A O 1
ATOM 1868 N N . THR A 1 244 ? -4.919 5.486 -5.301 1.00 91.81 244 THR A N 1
ATOM 1869 C CA . THR A 1 244 ? -4.625 6.530 -4.306 1.00 91.81 244 THR A CA 1
ATOM 1870 C C . THR A 1 244 ? -5.877 7.243 -3.785 1.00 91.81 244 THR A C 1
ATOM 1872 O O . THR A 1 244 ? -6.015 7.385 -2.575 1.00 91.81 244 THR A O 1
ATOM 1875 N N . GLY A 1 245 ? -6.805 7.647 -4.662 1.00 91.94 245 GLY A N 1
ATOM 1876 C CA . GLY A 1 245 ? -8.052 8.303 -4.244 1.00 91.94 245 GLY A CA 1
ATOM 1877 C C . GLY A 1 245 ? -8.898 7.428 -3.315 1.00 91.94 245 GLY A C 1
ATOM 1878 O O . GLY A 1 245 ? -9.225 7.842 -2.209 1.00 91.94 245 GLY A O 1
ATOM 1879 N N . HIS A 1 246 ? -9.156 6.177 -3.709 1.00 94.88 246 HIS A N 1
ATOM 1880 C CA . HIS A 1 246 ? -9.914 5.224 -2.893 1.00 94.88 246 HIS A CA 1
ATOM 1881 C C . HIS A 1 246 ? -9.228 4.906 -1.564 1.00 94.88 246 HIS A C 1
ATOM 1883 O O . HIS A 1 246 ? -9.890 4.835 -0.533 1.00 94.88 246 HIS A O 1
ATOM 1889 N N . ILE A 1 247 ? -7.901 4.755 -1.568 1.00 96.62 247 ILE A N 1
ATOM 1890 C CA . ILE A 1 247 ? -7.130 4.503 -0.347 1.00 96.62 247 ILE A CA 1
ATOM 1891 C C . ILE A 1 247 ? -7.280 5.672 0.631 1.00 96.62 247 ILE A C 1
ATOM 1893 O O . ILE A 1 247 ? -7.529 5.448 1.815 1.00 96.62 247 ILE A O 1
ATOM 1897 N N . LEU A 1 248 ? -7.165 6.913 0.155 1.00 95.12 248 LEU A N 1
ATOM 1898 C CA . LEU A 1 248 ? -7.344 8.096 0.999 1.00 95.12 248 LEU A CA 1
ATOM 1899 C C . LEU A 1 248 ? -8.774 8.191 1.543 1.00 95.12 248 LEU A C 1
ATOM 1901 O O . LEU A 1 248 ? -8.935 8.437 2.739 1.00 95.12 248 LEU A O 1
ATOM 1905 N N . ASP A 1 249 ? -9.784 7.907 0.717 1.00 95.12 249 ASP A N 1
ATOM 1906 C CA . ASP A 1 249 ? -11.188 7.869 1.142 1.00 95.12 249 ASP A CA 1
ATOM 1907 C C . ASP A 1 249 ? -11.424 6.815 2.236 1.00 95.12 249 ASP A C 1
ATOM 1909 O O . ASP A 1 249 ? -12.106 7.076 3.230 1.00 95.12 249 ASP A O 1
ATOM 1913 N N . TRP A 1 250 ? -10.850 5.617 2.085 1.00 96.94 250 TRP A N 1
ATOM 1914 C CA . TRP A 1 250 ? -10.952 4.544 3.077 1.00 96.94 250 TRP A CA 1
ATOM 1915 C C . TRP A 1 250 ? -10.228 4.889 4.384 1.00 96.94 250 TRP A C 1
ATOM 1917 O O . TRP A 1 250 ? -10.730 4.568 5.464 1.00 96.94 250 TRP A O 1
ATOM 1927 N N . ILE A 1 251 ? -9.078 5.570 4.318 1.00 95.25 251 ILE A N 1
ATOM 1928 C CA . ILE A 1 251 ? -8.372 6.071 5.509 1.00 95.25 251 ILE A CA 1
ATOM 1929 C C . ILE A 1 251 ? -9.207 7.151 6.203 1.00 95.25 251 ILE A C 1
ATOM 1931 O O . ILE A 1 251 ? -9.341 7.138 7.428 1.00 95.25 251 ILE A O 1
ATOM 1935 N N . GLU A 1 252 ? -9.778 8.088 5.445 1.00 93.75 252 GLU A N 1
ATOM 1936 C CA . GLU A 1 252 ? -10.592 9.179 5.987 1.00 93.75 252 GLU A CA 1
ATOM 1937 C C . GLU A 1 252 ? -11.841 8.656 6.703 1.00 93.75 252 GLU A C 1
ATOM 1939 O O . GLU A 1 252 ? -12.139 9.085 7.825 1.00 93.75 252 GLU A O 1
ATOM 1944 N N . ARG A 1 253 ? -12.513 7.678 6.085 1.00 93.75 253 ARG A N 1
ATOM 1945 C CA . ARG A 1 253 ? -13.678 6.960 6.627 1.00 93.75 253 ARG A CA 1
ATOM 1946 C C . ARG A 1 253 ? -13.318 5.919 7.685 1.00 93.75 253 ARG A C 1
ATOM 1948 O O . ARG A 1 253 ? -14.215 5.272 8.213 1.00 93.75 253 ARG A O 1
ATOM 1955 N N . GLU A 1 254 ? -12.031 5.755 7.982 1.00 92.94 254 GLU A N 1
ATOM 1956 C CA . GLU A 1 254 ? -11.505 4.817 8.975 1.00 92.94 254 GLU A CA 1
ATOM 1957 C C . GLU A 1 254 ? -11.837 3.337 8.698 1.00 92.94 254 GLU A C 1
ATOM 1959 O O . GLU A 1 254 ? -11.688 2.493 9.585 1.00 92.94 254 GLU A O 1
ATOM 1964 N N . THR A 1 255 ? -12.194 2.989 7.456 1.00 93.12 255 THR A N 1
ATOM 1965 C CA . THR A 1 255 ? -12.437 1.599 7.034 1.00 93.12 255 THR A CA 1
ATOM 1966 C C . THR A 1 255 ? -11.143 0.803 6.854 1.00 93.12 255 THR A C 1
ATOM 1968 O O . THR A 1 255 ? -11.184 -0.424 6.838 1.00 93.12 255 THR A O 1
ATOM 1971 N N . ILE A 1 256 ? -9.995 1.483 6.757 1.00 95.69 256 ILE A N 1
ATOM 1972 C CA . ILE A 1 256 ? -8.650 0.894 6.839 1.00 95.69 256 ILE A CA 1
ATOM 1973 C C . ILE A 1 256 ? -7.781 1.659 7.846 1.00 95.69 256 ILE A C 1
ATOM 1975 O O . ILE A 1 256 ? -8.015 2.842 8.106 1.00 95.69 256 ILE A O 1
ATOM 1979 N N . ASP A 1 257 ? -6.781 0.988 8.423 1.00 94.31 257 ASP A N 1
ATOM 1980 C CA . ASP A 1 257 ? -5.863 1.590 9.400 1.00 94.31 257 ASP A CA 1
ATOM 1981 C C . ASP A 1 257 ? -4.760 2.405 8.715 1.00 94.31 257 ASP A C 1
ATOM 1983 O O . ASP A 1 257 ? -4.389 3.484 9.186 1.00 94.31 257 ASP A O 1
ATOM 1987 N N . MET A 1 258 ? -4.238 1.888 7.600 1.00 96.06 258 MET A N 1
ATOM 1988 C CA . MET A 1 258 ? -3.159 2.502 6.828 1.00 96.06 258 MET A CA 1
ATOM 1989 C C . MET A 1 258 ? -3.213 2.088 5.356 1.00 96.06 258 MET A C 1
ATOM 1991 O O . MET A 1 258 ? -3.849 1.100 4.996 1.00 96.06 258 MET A O 1
ATOM 1995 N N . GLY A 1 259 ? -2.509 2.810 4.494 1.00 96.75 259 GLY A N 1
ATOM 1996 C CA . GLY A 1 259 ? -2.343 2.395 3.108 1.00 96.75 259 GLY A CA 1
ATOM 1997 C C . GLY A 1 259 ? -1.184 3.083 2.408 1.00 96.75 259 GLY A C 1
ATOM 1998 O O . GLY A 1 259 ? -0.724 4.141 2.837 1.00 96.75 259 GLY A O 1
ATOM 1999 N N . PHE A 1 260 ? -0.704 2.468 1.331 1.00 96.88 260 PHE A N 1
ATOM 2000 C CA . PHE A 1 260 ? 0.333 3.050 0.488 1.00 96.88 260 PHE A CA 1
ATOM 2001 C C . PHE A 1 260 ? -0.271 3.967 -0.573 1.00 96.88 260 PHE A C 1
ATOM 2003 O O . PHE A 1 260 ? -1.219 3.602 -1.262 1.00 96.88 260 PHE A O 1
ATOM 2010 N N . VAL A 1 261 ? 0.316 5.148 -0.743 1.00 95.12 261 VAL A N 1
ATOM 2011 C CA . VAL A 1 261 ? -0.043 6.097 -1.805 1.00 95.12 261 VAL A CA 1
ATOM 2012 C C . VAL A 1 261 ? 1.215 6.629 -2.479 1.00 95.12 261 VAL A C 1
ATOM 2014 O O . VAL A 1 261 ? 2.254 6.776 -1.844 1.00 95.12 261 VAL A O 1
ATOM 2017 N N . TYR A 1 262 ? 1.130 6.950 -3.767 1.00 90.88 262 TYR A N 1
ATOM 2018 C CA . TYR A 1 262 ? 2.271 7.431 -4.563 1.00 90.88 262 TYR A CA 1
ATOM 2019 C C . TYR A 1 262 ? 2.278 8.952 -4.758 1.00 90.88 262 TYR A C 1
ATOM 2021 O O . TYR A 1 262 ? 2.800 9.467 -5.742 1.00 90.88 262 TYR A O 1
ATOM 2029 N N . MET A 1 263 ? 1.670 9.685 -3.830 1.00 84.12 263 MET A N 1
ATOM 2030 C CA . MET A 1 263 ? 1.722 11.141 -3.796 1.00 84.12 263 MET A CA 1
ATOM 2031 C C . MET A 1 263 ? 1.887 11.609 -2.356 1.00 84.12 263 MET A C 1
ATOM 2033 O O . MET A 1 263 ? 1.368 10.994 -1.422 1.00 84.12 263 MET A O 1
ATOM 2037 N N . LYS A 1 264 ? 2.591 12.723 -2.167 1.00 79.31 264 LYS A N 1
ATOM 2038 C CA . LYS A 1 264 ? 2.745 13.319 -0.845 1.00 79.31 264 LYS A CA 1
ATOM 2039 C C . LYS A 1 264 ? 1.446 14.017 -0.442 1.00 79.31 264 LYS A C 1
ATOM 2041 O O . LYS A 1 264 ? 1.195 15.149 -0.844 1.00 79.31 264 LYS A O 1
ATOM 2046 N N . VAL A 1 265 ? 0.652 13.370 0.405 1.00 75.31 265 VAL A N 1
ATOM 2047 C CA . VAL A 1 265 ? -0.559 13.969 0.983 1.00 75.31 265 VAL A CA 1
ATOM 2048 C C . VAL A 1 265 ? -0.224 14.545 2.357 1.00 75.31 265 VAL A C 1
ATOM 2050 O O . VAL A 1 265 ? -0.293 13.865 3.376 1.00 75.31 265 VAL A O 1
ATOM 2053 N N . ALA A 1 266 ? 0.193 15.810 2.391 1.00 64.00 266 ALA A N 1
ATOM 2054 C CA . ALA A 1 266 ? 0.497 16.524 3.632 1.00 64.00 266 ALA A CA 1
ATOM 2055 C C . ALA A 1 266 ? -0.634 17.503 3.987 1.00 64.00 266 ALA A C 1
ATOM 2057 O O . ALA A 1 266 ? -0.454 18.717 3.946 1.00 64.00 266 ALA A O 1
ATOM 2058 N N . THR A 1 267 ? -1.814 16.973 4.313 1.00 75.69 267 THR A N 1
ATOM 2059 C CA . THR A 1 267 ? -2.953 17.770 4.803 1.00 75.69 267 THR A CA 1
ATOM 2060 C C . THR A 1 267 ? -3.071 17.685 6.331 1.00 75.69 267 THR A C 1
ATOM 2062 O O . THR A 1 267 ? -2.377 16.901 6.983 1.00 75.69 267 THR A O 1
ATOM 2065 N N . ALA A 1 268 ? -3.959 18.485 6.933 1.00 76.38 268 ALA A N 1
ATOM 2066 C CA . ALA A 1 268 ? -4.274 18.374 8.362 1.00 76.38 268 ALA A CA 1
ATOM 2067 C C . ALA A 1 268 ? -4.881 17.002 8.728 1.00 76.38 268 ALA A C 1
ATOM 2069 O O . ALA A 1 268 ? -4.717 16.535 9.855 1.00 76.38 268 ALA A O 1
ATOM 2070 N N . THR A 1 269 ? -5.540 16.345 7.769 1.00 86.19 269 THR A N 1
ATOM 2071 C CA . THR A 1 269 ? -6.251 15.072 7.954 1.00 86.19 269 THR A CA 1
ATOM 2072 C C . THR A 1 269 ? -5.310 13.870 7.972 1.00 86.19 269 THR A C 1
ATOM 2074 O O . THR A 1 269 ? -5.495 12.951 8.773 1.00 86.19 269 THR A O 1
ATOM 2077 N N . PHE A 1 270 ? -4.284 13.871 7.119 1.00 92.25 270 PHE A N 1
ATOM 2078 C CA . PHE A 1 270 ? -3.428 12.707 6.901 1.00 92.25 270 PHE A CA 1
ATOM 2079 C C . PHE A 1 270 ? -2.015 12.897 7.468 1.00 92.25 270 PHE A C 1
ATOM 2081 O O . PHE A 1 270 ? -1.475 14.005 7.573 1.00 92.25 270 PHE A O 1
ATOM 2088 N N . GLN A 1 271 ? -1.408 11.780 7.852 1.00 90.94 271 GLN A N 1
ATOM 2089 C CA . GLN A 1 271 ? 0.022 11.658 8.091 1.00 90.94 271 GLN A CA 1
ATOM 2090 C C . GLN A 1 271 ? 0.573 10.685 7.051 1.00 90.94 271 GLN A C 1
ATOM 2092 O O . GLN A 1 271 ? 0.152 9.532 7.024 1.00 90.94 271 GLN A O 1
ATOM 2097 N N . ALA A 1 272 ? 1.503 11.153 6.222 1.00 92.44 272 ALA A N 1
ATOM 2098 C CA . ALA A 1 272 ? 2.136 10.376 5.164 1.00 92.44 272 ALA A CA 1
ATOM 2099 C C . ALA A 1 272 ? 3.649 10.315 5.408 1.00 92.44 272 ALA A C 1
ATOM 2101 O O . ALA A 1 272 ? 4.319 11.351 5.419 1.00 92.44 272 ALA A O 1
ATOM 2102 N N . LYS A 1 273 ? 4.177 9.107 5.609 1.00 91.56 273 LYS A N 1
ATOM 2103 C CA . LYS A 1 273 ? 5.605 8.839 5.802 1.00 91.56 273 LYS A CA 1
ATOM 2104 C C . LYS A 1 273 ? 6.185 8.233 4.521 1.00 91.56 273 LYS A C 1
ATOM 2106 O O . LYS A 1 273 ? 5.634 7.242 4.048 1.00 91.56 273 LYS A O 1
ATOM 2111 N N . PRO A 1 274 ? 7.258 8.791 3.934 1.00 93.81 274 PRO A N 1
ATOM 2112 C CA . PRO A 1 274 ? 7.926 8.152 2.803 1.00 93.81 274 PRO A CA 1
ATOM 2113 C C . PRO A 1 274 ? 8.557 6.829 3.258 1.00 93.81 274 PRO A C 1
ATOM 2115 O O . PRO A 1 274 ? 9.220 6.799 4.291 1.00 93.81 274 PRO A O 1
ATOM 2118 N N . VAL A 1 275 ? 8.342 5.750 2.503 1.00 94.31 275 VAL A N 1
ATOM 2119 C CA . VAL A 1 275 ? 8.841 4.404 2.852 1.00 94.31 275 VAL A CA 1
ATOM 2120 C C . VAL A 1 275 ? 9.684 3.805 1.738 1.00 94.31 275 VAL A C 1
ATOM 2122 O O . VAL A 1 275 ? 10.715 3.205 2.019 1.00 94.31 275 VAL A O 1
ATOM 2125 N N . LEU A 1 276 ? 9.287 3.984 0.480 1.00 93.94 276 LEU A N 1
ATOM 2126 C CA . LEU A 1 276 ? 9.972 3.381 -0.660 1.00 93.94 276 LEU A CA 1
ATOM 2127 C C . LEU A 1 276 ? 10.139 4.409 -1.772 1.00 93.94 276 LEU A C 1
ATOM 2129 O O . LEU A 1 276 ? 9.191 5.117 -2.099 1.00 93.94 276 LEU A O 1
ATOM 2133 N N . ARG A 1 277 ? 11.322 4.475 -2.370 1.00 93.50 277 ARG A N 1
ATOM 2134 C CA . ARG A 1 277 ? 11.561 5.139 -3.650 1.00 93.50 277 ARG A CA 1
ATOM 2135 C C . ARG A 1 277 ? 11.840 4.067 -4.686 1.00 93.50 277 ARG A C 1
ATOM 2137 O O . ARG A 1 277 ? 12.733 3.266 -4.469 1.00 93.50 277 ARG A O 1
ATOM 2144 N N . GLU A 1 278 ? 11.101 4.049 -5.779 1.00 91.62 278 GLU A N 1
ATOM 2145 C CA . GLU A 1 278 ? 11.269 3.042 -6.828 1.00 91.62 278 GLU A CA 1
ATOM 2146 C C . GLU A 1 278 ? 11.536 3.701 -8.177 1.00 91.62 278 GLU A C 1
ATOM 2148 O O . GLU A 1 278 ? 10.948 4.746 -8.491 1.00 91.62 278 GLU A O 1
ATOM 2153 N N . ASP A 1 279 ? 12.435 3.083 -8.940 1.00 90.56 279 ASP A N 1
ATOM 2154 C CA . ASP A 1 279 ? 12.712 3.445 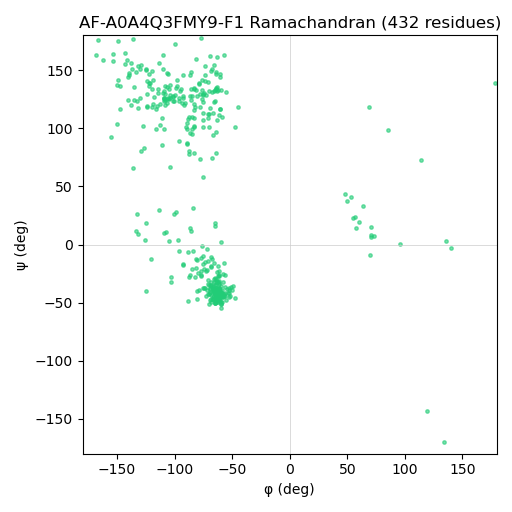-10.323 1.00 90.56 279 ASP A CA 1
ATOM 2155 C C . ASP A 1 279 ? 11.592 2.913 -11.222 1.00 90.56 279 ASP A C 1
ATOM 2157 O O . ASP A 1 279 ? 11.070 1.808 -11.032 1.00 90.56 279 ASP A O 1
ATOM 2161 N N . MET A 1 280 ? 11.231 3.714 -12.215 1.00 90.50 280 MET A N 1
ATOM 2162 C CA . MET A 1 280 ? 10.268 3.380 -13.253 1.00 90.50 280 MET A CA 1
ATOM 2163 C C . MET A 1 280 ? 11.013 3.072 -14.551 1.00 90.50 280 MET A C 1
ATOM 2165 O O . MET A 1 280 ? 11.932 3.795 -14.936 1.00 90.50 280 MET A O 1
ATOM 2169 N N . PHE A 1 281 ? 10.578 2.026 -15.246 1.00 91.69 281 PHE A N 1
ATOM 2170 C CA . PHE A 1 281 ? 11.215 1.534 -16.465 1.00 91.69 281 PHE A CA 1
ATOM 2171 C C . PHE A 1 281 ? 10.212 1.478 -17.604 1.00 91.69 281 PHE A C 1
ATOM 2173 O O . PHE A 1 281 ? 9.027 1.216 -17.373 1.00 91.69 281 PHE A O 1
ATOM 2180 N N . LEU A 1 282 ? 10.706 1.661 -18.829 1.00 92.94 282 LEU A N 1
ATOM 2181 C CA . LEU A 1 282 ? 9.993 1.172 -19.999 1.00 92.94 282 LEU A CA 1
ATOM 2182 C C . LEU A 1 282 ? 10.080 -0.358 -19.980 1.00 92.94 282 LEU A C 1
ATOM 2184 O O . LEU A 1 282 ? 11.153 -0.928 -19.790 1.00 92.94 282 LEU A O 1
ATOM 2188 N N . ILE A 1 283 ? 8.946 -1.015 -20.172 1.00 93.69 283 ILE A N 1
ATOM 2189 C CA . ILE A 1 283 ? 8.832 -2.468 -20.178 1.00 93.69 283 ILE A CA 1
ATOM 2190 C C . ILE A 1 283 ? 8.553 -2.934 -21.603 1.00 93.69 283 ILE A C 1
ATOM 2192 O O . ILE A 1 283 ? 7.656 -2.410 -22.269 1.00 93.69 283 ILE A O 1
ATOM 2196 N N . SER A 1 284 ? 9.305 -3.940 -22.041 1.00 93.06 284 SER A N 1
ATOM 2197 C CA . SER A 1 284 ? 9.187 -4.556 -23.364 1.00 93.06 284 SER A CA 1
ATOM 2198 C C . SER A 1 284 ? 9.274 -6.074 -23.255 1.00 93.06 284 SER A C 1
ATOM 2200 O O . SER A 1 284 ? 9.975 -6.586 -22.385 1.00 93.06 284 SER A O 1
ATOM 2202 N N . ALA A 1 285 ? 8.638 -6.804 -24.171 1.00 92.50 285 ALA A N 1
ATOM 2203 C CA . ALA A 1 285 ? 9.062 -8.173 -24.457 1.00 92.50 285 ALA A CA 1
ATOM 2204 C C . ALA A 1 285 ? 10.447 -8.166 -25.144 1.00 92.50 285 ALA A C 1
ATOM 2206 O O . ALA A 1 285 ? 10.734 -7.225 -25.896 1.00 92.50 285 ALA A O 1
ATOM 2207 N N . PRO A 1 286 ? 11.283 -9.203 -24.949 1.00 86.69 286 PRO A N 1
ATOM 2208 C CA . PRO A 1 286 ? 12.554 -9.355 -25.666 1.00 86.69 286 PRO A CA 1
ATOM 2209 C C . PRO A 1 286 ? 12.412 -9.406 -27.196 1.00 86.69 286 PRO A C 1
ATOM 2211 O O . PRO A 1 286 ? 13.330 -9.027 -27.909 1.00 86.69 286 PRO A O 1
ATOM 2214 N N . ASP A 1 287 ? 11.254 -9.821 -27.717 1.00 86.56 287 ASP A N 1
ATOM 2215 C CA . ASP A 1 287 ? 11.002 -9.867 -29.167 1.00 86.56 287 ASP A CA 1
ATOM 2216 C C . ASP A 1 287 ? 10.836 -8.464 -29.788 1.00 86.56 287 ASP A C 1
ATOM 2218 O O . ASP A 1 287 ? 11.039 -8.285 -30.988 1.00 86.56 287 ASP A O 1
ATOM 2222 N N . ASN A 1 288 ? 10.480 -7.461 -28.975 1.00 85.44 288 ASN A N 1
ATOM 2223 C CA . ASN A 1 288 ? 10.183 -6.093 -29.420 1.00 85.44 288 ASN A CA 1
ATOM 2224 C C . ASN A 1 288 ? 11.383 -5.142 -29.377 1.00 85.44 288 ASN A C 1
ATOM 2226 O O . ASN A 1 288 ? 11.329 -4.062 -29.964 1.00 85.44 288 ASN A O 1
ATOM 2230 N N . MET A 1 289 ? 12.440 -5.493 -28.651 1.00 76.88 289 MET A N 1
ATOM 2231 C CA . MET A 1 289 ? 13.656 -4.692 -28.514 1.00 76.88 289 MET A CA 1
A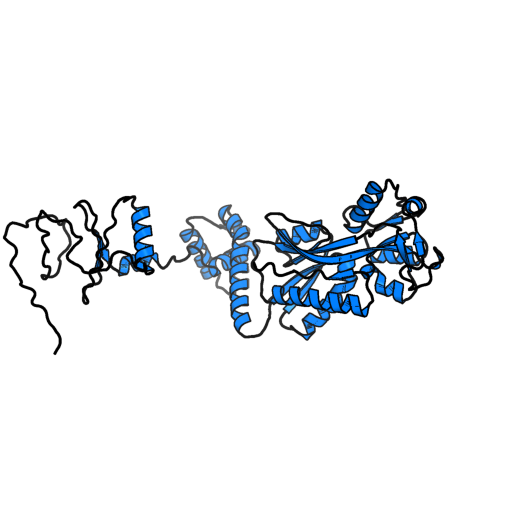TOM 2232 C C . MET A 1 289 ? 14.837 -5.646 -28.311 1.00 76.88 289 MET A C 1
ATOM 2234 O O . MET A 1 289 ? 14.683 -6.609 -27.565 1.00 76.88 289 MET A O 1
ATOM 2238 N N . PRO A 1 290 ? 16.026 -5.379 -28.881 1.00 66.12 290 PRO A N 1
ATOM 2239 C CA . PRO A 1 290 ? 17.198 -6.248 -28.764 1.00 66.12 290 PRO A CA 1
ATOM 2240 C C . PRO A 1 290 ? 17.858 -6.125 -27.376 1.00 66.12 290 PRO A C 1
ATOM 2242 O O . PRO A 1 290 ? 19.025 -5.761 -27.255 1.00 66.12 290 PRO A O 1
ATOM 2245 N N . VAL A 1 291 ? 17.099 -6.396 -26.315 1.00 66.25 291 VAL A N 1
ATOM 2246 C CA . VAL A 1 291 ? 17.540 -6.333 -24.920 1.00 66.25 291 VAL A CA 1
ATOM 2247 C C . VAL A 1 291 ? 17.707 -7.754 -24.421 1.00 66.25 291 VAL A C 1
ATOM 2249 O O . VAL A 1 291 ? 16.784 -8.566 -24.511 1.00 66.25 291 VAL A O 1
ATOM 2252 N N . ALA A 1 292 ? 18.885 -8.066 -23.885 1.00 60.38 292 ALA A N 1
ATOM 2253 C CA . ALA A 1 292 ? 19.088 -9.347 -23.233 1.00 60.38 292 ALA A CA 1
ATOM 2254 C C . ALA A 1 292 ? 18.138 -9.463 -22.021 1.00 60.38 292 ALA A C 1
ATOM 2256 O O . ALA A 1 292 ? 18.047 -8.527 -21.218 1.00 60.38 292 ALA A O 1
ATOM 2257 N N . PRO A 1 293 ? 17.432 -10.596 -21.852 1.00 55.97 293 PRO A N 1
ATOM 2258 C CA . PRO A 1 293 ? 16.657 -10.841 -20.644 1.00 55.97 293 PRO A CA 1
ATOM 2259 C C . PRO A 1 293 ? 17.569 -10.723 -19.415 1.00 55.97 293 PRO A C 1
ATOM 2261 O O . PRO A 1 293 ? 18.641 -11.326 -19.393 1.00 55.97 293 PRO A O 1
ATOM 2264 N N . ASN A 1 294 ? 17.145 -9.967 -18.398 1.00 55.38 294 ASN A N 1
ATOM 2265 C CA . ASN A 1 294 ? 17.893 -9.677 -17.159 1.00 55.38 294 ASN A CA 1
ATOM 2266 C C . ASN A 1 294 ? 19.080 -8.699 -17.259 1.00 55.38 294 ASN A C 1
ATOM 2268 O O . ASN A 1 294 ? 19.780 -8.510 -16.266 1.00 55.38 294 ASN A O 1
ATOM 2272 N N . ALA A 1 295 ? 19.304 -8.043 -18.397 1.00 57.62 295 ALA A N 1
ATOM 2273 C CA . ALA A 1 295 ? 20.309 -6.989 -18.494 1.00 57.62 295 ALA A CA 1
ATOM 2274 C C . ALA A 1 295 ? 19.719 -5.627 -18.094 1.00 57.62 295 ALA A C 1
ATOM 2276 O O . ALA A 1 295 ? 19.333 -4.822 -18.945 1.00 57.62 295 ALA A O 1
ATOM 2277 N N . GLU A 1 296 ? 19.610 -5.360 -16.788 1.00 53.97 296 GLU A N 1
ATOM 2278 C CA . GLU A 1 296 ? 19.299 -4.006 -16.324 1.00 53.97 296 GLU A CA 1
ATOM 2279 C C . GLU A 1 296 ? 20.373 -3.021 -16.823 1.00 53.97 296 GLU A C 1
ATOM 2281 O O . GLU A 1 296 ? 21.497 -3.007 -16.333 1.00 53.97 296 GLU A O 1
ATOM 2286 N N . GLY A 1 297 ? 20.009 -2.148 -17.768 1.00 55.47 297 GLY A N 1
ATOM 2287 C CA . GLY A 1 297 ? 20.846 -1.013 -18.173 1.00 55.47 297 GLY A CA 1
ATOM 2288 C C . GLY A 1 297 ? 21.747 -1.211 -19.396 1.00 55.47 297 GLY A C 1
ATOM 2289 O O . GLY A 1 297 ? 22.392 -0.241 -19.786 1.00 55.47 297 GLY A O 1
ATOM 2290 N N . ASP A 1 298 ? 21.747 -2.378 -20.049 1.00 61.97 298 ASP A N 1
ATOM 2291 C CA . ASP A 1 298 ? 22.513 -2.570 -21.300 1.00 61.97 298 ASP A CA 1
ATOM 2292 C C . ASP A 1 298 ? 21.875 -1.853 -22.498 1.00 61.97 298 ASP A C 1
ATOM 2294 O O . ASP A 1 298 ? 22.550 -1.526 -23.475 1.00 61.97 298 ASP A O 1
ATOM 2298 N N . TYR A 1 299 ? 20.570 -1.581 -22.418 1.00 73.31 299 TYR A N 1
ATOM 2299 C CA . TYR A 1 299 ? 19.825 -0.872 -23.448 1.00 73.31 299 TYR A CA 1
ATOM 2300 C C . TYR A 1 299 ? 19.131 0.354 -22.855 1.00 73.31 299 TYR A C 1
ATOM 2302 O O . TYR A 1 299 ? 18.286 0.258 -21.957 1.00 73.31 299 TYR A O 1
ATOM 2310 N N . VAL A 1 300 ? 19.516 1.520 -23.367 1.00 82.81 300 VAL A N 1
ATOM 2311 C CA . VAL A 1 300 ? 19.006 2.828 -22.964 1.00 82.81 300 VAL A CA 1
ATOM 2312 C C . VAL A 1 300 ? 18.370 3.474 -24.185 1.00 82.81 300 VAL A C 1
ATOM 2314 O O . VAL A 1 300 ? 18.966 3.470 -25.260 1.00 82.81 300 VAL A O 1
ATOM 2317 N N . ILE A 1 301 ? 17.175 4.033 -24.015 1.00 87.06 301 ILE A N 1
ATOM 2318 C CA . ILE A 1 301 ? 16.527 4.839 -25.053 1.00 87.06 301 ILE A CA 1
ATOM 2319 C C . ILE A 1 301 ? 16.583 6.319 -24.697 1.00 87.06 301 ILE A C 1
ATOM 2321 O O . ILE A 1 301 ? 16.492 6.702 -23.530 1.00 87.06 301 ILE A O 1
ATOM 2325 N N . GLU A 1 302 ? 16.694 7.165 -25.708 1.00 88.25 302 GLU A N 1
ATOM 2326 C CA . GLU A 1 302 ? 16.563 8.605 -25.544 1.00 88.25 302 GLU A CA 1
ATOM 2327 C C . GLU A 1 302 ? 15.090 8.985 -25.323 1.00 88.25 302 GLU A C 1
ATOM 2329 O O . GLU A 1 302 ? 14.198 8.375 -25.924 1.00 88.25 302 GLU A O 1
ATOM 2334 N N . PRO A 1 303 ? 14.795 10.020 -24.513 1.00 86.44 303 PRO A N 1
ATOM 2335 C CA . PRO A 1 303 ? 13.420 10.417 -24.218 1.00 86.44 303 PRO A CA 1
ATOM 2336 C C . PRO A 1 303 ? 12.556 10.642 -25.472 1.00 86.44 303 PRO A C 1
ATOM 2338 O O . PRO A 1 303 ? 11.401 10.227 -25.507 1.00 86.44 303 PRO A O 1
ATOM 2341 N N . HIS A 1 304 ? 13.107 11.232 -26.539 1.00 86.06 304 HIS A N 1
ATOM 2342 C CA . HIS A 1 304 ? 12.350 11.503 -27.769 1.00 86.06 304 HIS A CA 1
ATOM 2343 C C . HIS A 1 304 ? 11.829 10.231 -28.463 1.00 86.06 304 HIS A C 1
ATOM 2345 O O . HIS A 1 304 ? 10.789 10.281 -29.123 1.00 86.06 304 HIS A O 1
ATOM 2351 N N . GLN A 1 305 ? 12.503 9.087 -28.285 1.00 89.25 305 GLN A N 1
ATOM 2352 C CA . GLN A 1 305 ? 12.112 7.810 -28.893 1.00 89.25 305 GLN A CA 1
ATOM 2353 C C . GLN A 1 305 ? 10.801 7.272 -28.311 1.00 89.25 305 GLN A C 1
ATOM 2355 O O . GLN A 1 305 ? 10.137 6.462 -28.946 1.00 89.25 305 GLN A O 1
ATOM 2360 N N . LEU A 1 306 ? 10.373 7.753 -27.137 1.00 88.62 306 LEU A N 1
ATOM 2361 C CA . LEU A 1 306 ? 9.087 7.376 -26.544 1.00 88.62 306 LEU A CA 1
ATOM 2362 C C . LEU A 1 306 ? 7.886 7.753 -27.411 1.00 88.62 306 LEU A C 1
ATOM 2364 O O . LEU A 1 306 ? 6.850 7.103 -27.311 1.00 88.62 306 LEU A O 1
ATOM 2368 N N . SER A 1 307 ? 8.020 8.778 -28.257 1.00 90.50 307 SER A N 1
ATOM 2369 C CA . SER A 1 307 ? 6.953 9.194 -29.176 1.00 90.50 307 SER A CA 1
ATOM 2370 C C . SER A 1 307 ? 6.703 8.210 -30.322 1.00 90.50 307 SER A C 1
ATOM 2372 O O . SER A 1 307 ? 5.666 8.279 -30.974 1.00 90.50 307 SER A O 1
ATOM 2374 N N . GLU A 1 308 ? 7.630 7.277 -30.545 1.00 91.12 308 GLU A N 1
ATOM 2375 C CA . GLU A 1 308 ? 7.552 6.254 -31.592 1.00 91.12 308 GLU A CA 1
ATOM 2376 C C . GLU A 1 308 ? 7.005 4.918 -31.059 1.00 91.12 308 GLU A C 1
ATOM 2378 O O . GLU A 1 308 ? 6.798 3.978 -31.827 1.00 91.12 308 GLU A O 1
ATOM 2383 N N . LEU A 1 309 ? 6.780 4.809 -29.744 1.00 93.25 309 LEU A N 1
ATOM 2384 C CA . LEU A 1 309 ? 6.367 3.570 -29.091 1.00 93.25 309 LEU A CA 1
ATOM 2385 C C . LEU A 1 309 ? 4.862 3.549 -28.840 1.00 93.25 309 LEU A C 1
ATOM 2387 O O . LEU A 1 309 ? 4.317 4.426 -28.175 1.00 93.25 309 LEU A O 1
ATOM 2391 N N . GLN A 1 310 ? 4.216 2.470 -29.277 1.00 94.94 310 GLN A N 1
ATOM 2392 C CA . GLN A 1 310 ? 2.815 2.203 -28.970 1.00 94.94 310 GLN A CA 1
ATOM 2393 C C . GLN A 1 310 ? 2.669 1.727 -27.523 1.00 94.94 310 GLN A C 1
ATOM 2395 O O . GLN A 1 310 ? 3.133 0.642 -27.154 1.00 94.94 310 GLN A O 1
ATOM 2400 N N . LEU A 1 311 ? 2.020 2.540 -26.694 1.00 96.12 311 LEU A N 1
ATOM 2401 C CA . LEU A 1 311 ? 1.875 2.305 -25.264 1.00 96.12 311 LEU A CA 1
ATOM 2402 C C . LEU A 1 311 ? 0.515 1.697 -24.916 1.00 96.12 311 LEU A C 1
ATOM 2404 O O . LEU A 1 311 ? -0.539 2.194 -25.319 1.00 96.12 311 LEU A O 1
ATOM 2408 N N . VAL A 1 312 ? 0.549 0.671 -24.068 1.00 96.25 312 VAL A N 1
ATOM 2409 C CA . VAL A 1 312 ? -0.599 0.218 -23.283 1.00 96.25 312 VAL A CA 1
ATOM 2410 C C . VAL A 1 312 ? -0.450 0.736 -21.857 1.00 96.25 312 VAL A C 1
ATOM 2412 O O . VAL A 1 312 ? 0.564 0.506 -21.195 1.00 96.25 312 VAL A O 1
ATOM 2415 N N . MET A 1 313 ? -1.444 1.472 -21.370 1.00 93.56 313 MET A N 1
ATOM 2416 C CA . MET A 1 313 ? -1.357 2.159 -20.080 1.00 93.56 313 MET A CA 1
ATOM 2417 C C . MET A 1 313 ? -2.646 2.041 -19.276 1.00 93.56 313 MET A C 1
ATOM 2419 O O . MET A 1 313 ? -3.713 1.883 -19.855 1.00 93.56 313 MET A O 1
ATOM 2423 N N . PRO A 1 314 ? -2.596 2.170 -17.945 1.00 91.25 314 PRO A N 1
ATOM 2424 C CA . PRO A 1 314 ? -3.818 2.335 -17.178 1.00 91.25 314 PRO A CA 1
ATOM 2425 C C . PRO A 1 314 ? -4.468 3.698 -17.437 1.00 91.25 314 PRO A C 1
ATOM 2427 O O . PRO A 1 314 ? -3.817 4.647 -17.907 1.00 91.25 314 PRO A O 1
ATOM 2430 N N . SER A 1 315 ? -5.752 3.801 -17.091 1.00 90.75 315 SER A N 1
ATOM 2431 C CA . SER A 1 315 ? -6.485 5.062 -17.144 1.00 90.75 315 SER A CA 1
ATOM 2432 C C . SER A 1 315 ? -5.900 6.094 -16.169 1.00 90.75 315 SER A C 1
ATOM 2434 O O . SER A 1 315 ? -5.159 5.789 -15.225 1.00 90.75 315 SER A O 1
ATOM 2436 N N . ARG A 1 316 ? -6.235 7.367 -16.400 1.00 88.06 316 ARG A N 1
ATOM 2437 C CA . ARG A 1 316 ? -5.655 8.522 -15.690 1.00 88.06 316 ARG A CA 1
ATOM 2438 C C . ARG A 1 316 ? -5.658 8.447 -14.157 1.00 88.06 316 ARG A C 1
ATOM 2440 O O . ARG A 1 316 ? -4.656 8.865 -13.596 1.00 88.06 316 ARG A O 1
ATOM 2447 N N . PRO A 1 317 ? -6.667 7.896 -13.452 1.00 85.88 317 PRO A N 1
ATOM 2448 C CA . PRO A 1 317 ? -6.648 7.803 -11.986 1.00 85.88 317 PRO A CA 1
ATOM 2449 C C . PRO A 1 317 ? -5.445 7.050 -11.384 1.00 85.88 317 PRO A C 1
ATOM 2451 O O . PRO A 1 317 ? -5.190 7.152 -10.179 1.00 85.88 317 PRO A O 1
ATOM 2454 N N . HIS A 1 318 ? -4.699 6.282 -12.184 1.00 89.00 318 HIS A N 1
ATOM 2455 C CA . HIS A 1 318 ? -3.513 5.564 -11.735 1.00 89.00 318 HIS A CA 1
ATOM 2456 C C . HIS A 1 318 ? -2.303 6.491 -11.571 1.00 89.00 318 HIS A C 1
ATOM 2458 O O . HIS A 1 318 ? -1.913 7.231 -12.472 1.00 89.00 318 HIS A O 1
ATOM 2464 N N . SER A 1 319 ? -1.605 6.371 -10.439 1.00 85.94 319 SER A N 1
ATOM 2465 C CA . SER A 1 319 ? -0.399 7.166 -10.168 1.00 85.94 319 SER A CA 1
ATOM 2466 C C . SER A 1 319 ? 0.731 6.928 -11.173 1.00 85.94 319 SER A C 1
ATOM 2468 O O . SER A 1 319 ? 1.491 7.848 -11.447 1.00 85.94 319 SER A O 1
ATOM 2470 N N . ALA A 1 320 ? 0.844 5.716 -11.733 1.00 85.81 320 ALA A N 1
ATOM 2471 C CA . ALA A 1 320 ? 1.816 5.408 -12.785 1.00 85.81 320 ALA A CA 1
ATOM 2472 C C . ALA A 1 320 ? 1.558 6.231 -14.057 1.00 85.81 320 ALA A C 1
ATOM 2474 O O . ALA A 1 320 ? 2.496 6.790 -14.618 1.00 85.81 320 ALA A O 1
ATOM 2475 N N . ARG A 1 321 ? 0.283 6.354 -14.459 1.00 90.19 321 ARG A N 1
ATOM 2476 C CA . ARG A 1 321 ? -0.132 7.138 -15.626 1.00 90.19 321 ARG A CA 1
ATOM 2477 C C . ARG A 1 321 ? 0.192 8.613 -15.429 1.00 90.19 321 ARG A C 1
ATOM 2479 O O . ARG A 1 321 ? 0.854 9.203 -16.274 1.00 90.19 321 ARG A O 1
ATOM 2486 N N . HIS A 1 322 ? -0.194 9.173 -14.284 1.00 88.81 322 HIS A N 1
ATOM 2487 C CA . HIS A 1 322 ? 0.136 10.555 -13.939 1.00 88.81 322 HIS A CA 1
ATOM 2488 C C . HIS A 1 322 ? 1.646 10.815 -13.916 1.00 88.81 322 HIS A C 1
ATOM 2490 O O . HIS A 1 322 ? 2.091 11.817 -14.462 1.00 88.81 322 HIS A O 1
ATOM 2496 N N . ALA A 1 323 ? 2.435 9.915 -13.321 1.00 87.06 323 ALA A N 1
ATOM 2497 C CA . ALA A 1 323 ? 3.885 10.073 -13.253 1.00 87.06 323 ALA A CA 1
ATOM 2498 C C . ALA A 1 323 ? 4.521 10.123 -14.654 1.00 87.06 323 ALA A C 1
ATOM 2500 O O . ALA A 1 323 ? 5.381 10.969 -14.896 1.00 87.06 323 ALA A O 1
ATOM 2501 N N . LEU A 1 324 ? 4.075 9.263 -15.580 1.00 89.00 324 LEU A N 1
ATOM 2502 C CA . LEU A 1 324 ? 4.595 9.261 -16.948 1.00 89.00 324 LEU A CA 1
ATOM 2503 C C . LEU A 1 324 ? 4.127 10.483 -17.742 1.00 89.00 324 LEU A C 1
ATOM 2505 O O . LEU A 1 324 ? 4.928 11.080 -18.450 1.00 89.00 324 LEU A O 1
ATOM 2509 N N . GLU A 1 325 ? 2.857 10.878 -17.624 1.00 90.44 325 GLU A N 1
ATOM 2510 C CA . GLU A 1 325 ? 2.346 12.077 -18.301 1.00 90.44 325 GLU A CA 1
ATOM 2511 C C . GLU A 1 325 ? 3.067 13.346 -17.823 1.00 90.44 325 GLU A C 1
ATOM 2513 O O . GLU A 1 325 ? 3.391 14.203 -18.644 1.00 90.44 325 GLU A O 1
ATOM 2518 N N . SER A 1 326 ? 3.376 13.455 -16.525 1.00 88.38 326 SER A N 1
ATOM 2519 C CA . SER A 1 326 ? 4.200 14.549 -15.996 1.00 88.38 326 SER A CA 1
ATOM 2520 C C . SER A 1 326 ? 5.606 14.534 -16.595 1.00 88.38 326 SER A C 1
ATOM 2522 O O . SER A 1 326 ? 6.040 15.553 -17.125 1.00 88.38 326 SER A O 1
ATOM 2524 N N . PHE A 1 327 ? 6.277 13.379 -16.597 1.00 87.12 327 PHE A N 1
ATOM 2525 C CA . PHE A 1 327 ? 7.604 13.230 -17.202 1.00 87.12 327 PHE A CA 1
ATOM 2526 C C . PHE A 1 327 ? 7.613 13.584 -18.703 1.00 87.12 327 PHE A C 1
ATOM 2528 O O . PHE A 1 327 ? 8.476 14.330 -19.173 1.00 87.12 327 PHE A O 1
ATOM 2535 N N . ALA A 1 328 ? 6.627 13.090 -19.454 1.00 89.38 328 ALA A N 1
ATOM 2536 C CA . ALA A 1 328 ? 6.492 13.349 -20.883 1.00 89.38 328 ALA A CA 1
ATOM 2537 C C . ALA A 1 328 ? 6.202 14.829 -21.164 1.00 89.38 328 ALA A C 1
ATOM 2539 O O . ALA A 1 328 ? 6.805 15.412 -22.063 1.00 89.38 328 ALA A O 1
ATOM 2540 N N . SER A 1 329 ? 5.341 15.462 -20.361 1.00 89.62 329 SER A N 1
ATOM 2541 C CA . SER A 1 329 ? 5.043 16.891 -20.475 1.00 89.62 329 SER A CA 1
ATOM 2542 C C . SER A 1 329 ? 6.262 17.764 -20.174 1.00 89.62 329 SER A C 1
ATOM 2544 O O . SER A 1 329 ? 6.481 18.742 -20.882 1.00 89.62 329 SER A O 1
ATOM 2546 N N . GLU A 1 330 ? 7.051 17.436 -19.147 1.00 87.88 330 GLU A N 1
ATOM 2547 C CA . GLU A 1 330 ? 8.285 18.164 -18.804 1.00 87.88 330 GLU A CA 1
ATOM 2548 C C . GLU A 1 330 ? 9.343 18.051 -19.910 1.00 87.88 330 GLU A C 1
ATOM 2550 O O . GLU A 1 330 ? 10.120 18.980 -20.132 1.00 87.88 330 GLU A O 1
ATOM 2555 N N . SER A 1 331 ? 9.325 16.937 -20.645 1.00 85.25 331 SER A N 1
ATOM 2556 C CA . SER A 1 331 ? 10.262 16.636 -21.729 1.00 85.25 331 SER A CA 1
ATOM 2557 C C . SER A 1 331 ? 9.726 16.971 -23.132 1.00 85.25 331 SER A C 1
ATOM 2559 O O . SER A 1 331 ? 10.407 16.698 -24.116 1.00 85.25 331 SER A O 1
ATOM 2561 N N . ASN A 1 332 ? 8.528 17.565 -23.249 1.00 89.00 332 ASN A N 1
ATOM 2562 C CA . ASN A 1 332 ? 7.827 17.840 -24.518 1.00 89.00 332 ASN A CA 1
ATOM 2563 C C . ASN A 1 332 ? 7.662 16.610 -25.438 1.00 89.00 332 ASN A C 1
ATOM 2565 O O . ASN A 1 332 ? 7.810 16.700 -26.657 1.00 89.00 332 ASN A O 1
ATOM 2569 N N . ILE A 1 333 ? 7.337 15.458 -24.856 1.00 90.38 333 ILE A N 1
ATOM 2570 C CA . ILE A 1 333 ? 7.131 14.192 -25.566 1.00 90.38 333 ILE A CA 1
ATOM 2571 C C . ILE A 1 333 ? 5.632 13.930 -25.708 1.00 90.38 333 ILE A C 1
ATOM 2573 O O . ILE A 1 333 ? 4.893 13.921 -24.722 1.00 90.38 333 ILE A O 1
ATOM 2577 N N . ALA A 1 334 ? 5.181 13.664 -26.934 1.00 91.88 334 ALA A N 1
ATOM 2578 C CA . ALA A 1 334 ? 3.840 13.151 -27.186 1.00 91.88 334 ALA A CA 1
ATOM 2579 C C . ALA A 1 334 ? 3.830 11.626 -27.005 1.00 91.88 334 ALA A C 1
ATOM 2581 O O . ALA A 1 334 ? 4.579 10.926 -27.677 1.00 91.88 334 ALA A O 1
ATOM 2582 N N . LEU A 1 335 ? 3.000 11.120 -26.091 1.00 93.50 335 LEU A N 1
ATOM 2583 C CA . LEU A 1 335 ? 2.843 9.684 -25.843 1.00 93.50 335 LEU A CA 1
ATOM 2584 C C . LEU A 1 335 ? 1.791 9.091 -26.793 1.00 93.50 335 LEU A C 1
ATOM 2586 O O . LEU A 1 335 ? 0.661 9.583 -26.816 1.00 93.50 335 LEU A O 1
ATOM 2590 N N . ASP A 1 336 ? 2.126 8.016 -27.510 1.00 95.19 336 ASP A N 1
ATOM 2591 C CA . ASP A 1 336 ? 1.173 7.264 -28.339 1.00 95.19 336 ASP A CA 1
ATOM 2592 C C . ASP A 1 336 ? 0.502 6.150 -27.521 1.00 95.19 336 ASP A C 1
ATOM 2594 O O . ASP A 1 336 ? 0.981 5.020 -27.435 1.00 95.19 336 ASP A O 1
ATOM 2598 N N . VAL A 1 337 ? -0.598 6.485 -26.844 1.00 95.06 337 VAL A N 1
ATOM 2599 C CA . VAL A 1 337 ? -1.368 5.521 -26.043 1.00 95.06 337 VAL A CA 1
ATOM 2600 C C . VAL A 1 337 ? -2.418 4.852 -26.920 1.00 95.06 337 VAL A C 1
ATOM 2602 O O . VAL A 1 337 ? -3.498 5.401 -27.138 1.00 95.06 337 VAL A O 1
ATOM 2605 N N . VAL A 1 338 ? -2.111 3.645 -27.388 1.00 95.81 338 VAL A N 1
ATOM 2606 C CA . VAL A 1 338 ? -2.978 2.883 -28.301 1.00 95.81 338 VAL A CA 1
ATOM 2607 C C . VAL A 1 338 ? -4.056 2.078 -27.576 1.00 95.81 338 VAL A C 1
ATOM 2609 O O . VAL A 1 338 ? -5.064 1.711 -28.180 1.00 95.81 338 VAL A O 1
ATOM 2612 N N . LEU A 1 339 ? -3.856 1.784 -26.287 1.00 95.44 339 LEU A N 1
ATOM 2613 C CA . LEU A 1 339 ? -4.782 0.980 -25.494 1.00 95.44 339 LEU A CA 1
ATOM 2614 C C . LEU A 1 339 ? -4.758 1.377 -24.014 1.00 95.44 339 LEU A C 1
ATOM 2616 O O . LEU A 1 339 ? -3.689 1.543 -23.423 1.00 95.44 339 LEU A O 1
ATOM 2620 N N . GLU A 1 340 ? -5.941 1.456 -23.399 1.00 95.94 340 GLU A N 1
ATOM 2621 C CA . GLU A 1 340 ? -6.083 1.675 -21.958 1.00 95.94 340 GLU A CA 1
ATOM 2622 C C . GLU A 1 340 ? -6.599 0.421 -21.234 1.00 95.94 340 GLU A C 1
ATOM 2624 O O . GLU A 1 340 ? -7.658 -0.104 -21.579 1.00 95.94 340 GLU A O 1
ATOM 2629 N N . LEU A 1 341 ? -5.850 -0.060 -20.233 1.00 94.94 341 LEU A N 1
ATOM 2630 C CA . LEU A 1 341 ? -6.179 -1.232 -19.408 1.00 94.94 341 LEU A CA 1
ATOM 2631 C C . LEU A 1 341 ? -5.867 -0.960 -17.931 1.00 94.94 341 LEU A C 1
ATOM 2633 O O . LEU A 1 341 ? -4.712 -0.757 -17.561 1.00 94.94 341 LEU A O 1
ATOM 2637 N N . ASP A 1 342 ? -6.878 -1.030 -17.064 1.00 92.69 342 ASP A N 1
ATOM 2638 C CA . ASP A 1 342 ? -6.712 -0.724 -15.632 1.00 92.69 342 ASP A CA 1
ATOM 2639 C C . ASP A 1 342 ? -6.140 -1.889 -14.809 1.00 92.69 342 ASP A C 1
ATOM 2641 O O . ASP A 1 342 ? -5.592 -1.689 -13.722 1.00 92.69 342 ASP A O 1
ATOM 2645 N N . SER A 1 343 ? -6.233 -3.123 -15.315 1.00 93.62 343 SER A N 1
ATOM 2646 C CA . SER A 1 343 ? -5.671 -4.291 -14.636 1.00 93.62 343 SER A CA 1
ATOM 2647 C C . SER A 1 343 ? -4.178 -4.424 -14.921 1.00 93.62 343 SER A C 1
ATOM 2649 O O . SER A 1 343 ? -3.776 -4.687 -16.056 1.00 93.62 343 SER A O 1
ATOM 2651 N N . LEU A 1 344 ? -3.354 -4.346 -13.868 1.00 93.12 344 LEU A N 1
ATOM 2652 C CA . LEU A 1 344 ? -1.901 -4.537 -13.962 1.00 93.12 344 LEU A CA 1
ATOM 2653 C C . LEU A 1 344 ? -1.540 -5.870 -14.639 1.00 93.12 344 LEU A C 1
ATOM 2655 O O . LEU A 1 344 ? -0.659 -5.913 -15.490 1.00 93.12 344 LEU A O 1
ATOM 2659 N N . SER A 1 345 ? -2.257 -6.947 -14.308 1.00 94.38 345 SER A N 1
ATOM 2660 C CA . SER A 1 345 ? -2.028 -8.267 -14.910 1.00 94.38 345 SER A CA 1
ATOM 2661 C C . SER A 1 345 ? -2.288 -8.296 -16.423 1.00 94.38 345 SER A C 1
ATOM 2663 O O . SER A 1 345 ? -1.535 -8.929 -17.155 1.00 94.38 345 SER A O 1
ATOM 2665 N N . GLN A 1 346 ? -3.304 -7.571 -16.907 1.00 95.38 346 GLN A N 1
ATOM 2666 C CA . GLN A 1 346 ? -3.623 -7.500 -18.337 1.00 95.38 346 GLN A CA 1
ATOM 2667 C C . GLN A 1 346 ? -2.613 -6.640 -19.100 1.00 95.38 346 GLN A C 1
ATOM 2669 O O . GLN A 1 346 ? -2.237 -6.991 -20.214 1.00 95.38 346 GLN A O 1
ATOM 2674 N N . VAL A 1 347 ? -2.140 -5.548 -18.488 1.00 95.50 347 VAL A N 1
ATOM 2675 C CA . VAL A 1 347 ? -1.046 -4.734 -19.036 1.00 95.50 347 VAL A CA 1
ATOM 2676 C C . VAL A 1 347 ? 0.218 -5.586 -19.197 1.00 95.50 347 VAL A C 1
ATOM 2678 O O . VAL A 1 347 ? 0.801 -5.613 -20.277 1.00 95.50 347 VAL A O 1
ATOM 2681 N N . ILE A 1 348 ? 0.609 -6.328 -18.154 1.00 95.31 348 ILE A N 1
ATOM 2682 C CA . ILE A 1 348 ? 1.781 -7.219 -18.185 1.00 95.31 348 ILE A CA 1
ATOM 2683 C C . ILE A 1 348 ? 1.629 -8.299 -19.263 1.00 95.31 348 ILE A C 1
ATOM 2685 O O . ILE A 1 348 ? 2.574 -8.537 -20.015 1.00 95.31 348 ILE A O 1
ATOM 2689 N N . GLU A 1 349 ? 0.456 -8.927 -19.375 1.00 95.06 349 GLU A N 1
ATOM 2690 C CA . GLU A 1 349 ? 0.181 -9.934 -20.409 1.00 95.06 349 GLU A CA 1
ATOM 2691 C C . GLU A 1 349 ? 0.302 -9.342 -21.821 1.00 95.06 349 GLU A C 1
ATOM 2693 O O . GLU A 1 349 ? 0.995 -9.906 -22.663 1.00 95.06 349 GLU A O 1
ATOM 2698 N N . MET A 1 350 ? -0.303 -8.179 -22.083 1.00 95.00 350 MET A N 1
ATOM 2699 C CA . MET A 1 350 ? -0.244 -7.516 -23.394 1.00 95.00 350 MET A CA 1
ATOM 2700 C C . MET A 1 350 ? 1.200 -7.215 -23.823 1.00 95.00 350 MET A C 1
ATOM 2702 O O . MET A 1 350 ? 1.582 -7.454 -24.971 1.00 95.00 350 MET A O 1
ATOM 2706 N N . VAL A 1 351 ? 2.019 -6.730 -22.886 1.00 95.12 351 VAL A N 1
ATOM 2707 C CA . VAL A 1 351 ? 3.428 -6.405 -23.144 1.00 95.12 351 VAL A CA 1
ATOM 2708 C C . VAL A 1 351 ? 4.259 -7.675 -23.323 1.00 95.12 351 VAL A C 1
ATOM 2710 O O . VAL A 1 351 ? 5.080 -7.730 -24.232 1.00 95.12 351 VAL A O 1
ATOM 2713 N N . SER A 1 352 ? 3.999 -8.726 -22.537 1.00 93.69 352 SER A N 1
ATOM 2714 C CA . SER A 1 352 ? 4.693 -10.025 -22.650 1.00 93.69 352 SER A CA 1
ATOM 2715 C C . SER A 1 352 ? 4.448 -10.712 -23.997 1.00 93.69 352 SER A C 1
ATOM 2717 O O . SER A 1 352 ? 5.262 -11.513 -24.442 1.00 93.69 352 SER A O 1
ATOM 2719 N N . ARG A 1 353 ? 3.340 -10.381 -24.670 1.00 92.94 353 ARG A N 1
ATOM 2720 C CA . ARG A 1 353 ? 2.996 -10.844 -26.023 1.00 92.94 353 ARG A CA 1
ATOM 2721 C C . ARG A 1 353 ? 3.587 -9.970 -27.133 1.00 92.94 353 ARG A C 1
ATOM 2723 O O . ARG A 1 353 ? 3.105 -10.034 -28.263 1.00 92.94 353 ARG A O 1
ATOM 2730 N N . ALA A 1 354 ? 4.547 -9.104 -26.807 1.00 92.75 354 ALA A N 1
ATOM 2731 C CA . ALA A 1 354 ? 5.186 -8.187 -27.748 1.00 92.75 354 ALA A CA 1
ATOM 2732 C C . ALA A 1 354 ? 4.194 -7.261 -28.490 1.00 92.75 354 ALA A C 1
ATOM 2734 O O . ALA A 1 354 ? 4.471 -6.771 -29.579 1.00 92.75 354 ALA A O 1
ATOM 2735 N N . SER A 1 355 ? 3.012 -7.005 -27.918 1.00 92.12 355 SER A N 1
ATOM 2736 C CA . SER A 1 355 ? 1.943 -6.275 -28.619 1.00 92.12 355 SER A CA 1
ATOM 2737 C C . SER A 1 355 ? 1.958 -4.761 -28.371 1.00 92.12 355 SER A C 1
ATOM 2739 O O . SER A 1 355 ? 1.316 -4.024 -29.108 1.00 92.12 355 SER A O 1
ATOM 2741 N N . ALA A 1 356 ? 2.645 -4.302 -27.322 1.00 94.31 356 ALA A N 1
ATOM 2742 C CA . ALA A 1 356 ? 2.796 -2.893 -26.954 1.00 94.31 356 ALA A CA 1
ATOM 2743 C C . ALA A 1 356 ? 3.913 -2.742 -25.905 1.00 94.31 356 ALA A C 1
ATOM 2745 O O . ALA A 1 356 ? 4.441 -3.738 -25.403 1.00 94.31 356 ALA A O 1
ATOM 2746 N N . TYR A 1 357 ? 4.223 -1.501 -25.534 1.00 95.38 357 TYR A N 1
ATOM 2747 C CA . TYR A 1 357 ? 5.127 -1.156 -24.435 1.00 95.38 357 TYR A CA 1
ATOM 2748 C C . TYR A 1 357 ? 4.355 -0.544 -23.259 1.00 95.38 357 TYR A C 1
ATOM 2750 O O . TYR A 1 357 ? 3.220 -0.092 -23.408 1.00 95.38 357 TYR A O 1
ATOM 2758 N N . THR A 1 358 ? 4.955 -0.501 -22.070 1.00 95.38 358 THR A N 1
ATOM 2759 C CA . THR A 1 358 ? 4.353 0.191 -20.915 1.00 95.38 358 THR A CA 1
ATOM 2760 C C . THR A 1 358 ? 5.408 0.753 -19.969 1.00 95.38 358 THR A C 1
ATOM 2762 O O . THR A 1 358 ? 6.595 0.491 -20.139 1.00 95.38 358 THR A O 1
ATOM 2765 N N . PHE A 1 359 ? 4.973 1.485 -18.942 1.00 93.00 359 PHE A N 1
ATOM 2766 C CA . PHE A 1 359 ? 5.828 1.967 -17.860 1.00 93.00 359 PHE A CA 1
ATOM 2767 C C . PHE A 1 359 ? 5.397 1.423 -16.509 1.00 93.00 359 PHE A C 1
ATOM 2769 O O . PHE A 1 359 ? 4.286 1.689 -16.045 1.00 93.00 359 PHE A O 1
ATOM 2776 N N . LEU A 1 360 ? 6.300 0.708 -15.844 1.00 93.00 360 LEU A N 1
ATOM 2777 C CA . LEU A 1 360 ? 6.057 0.105 -14.537 1.00 93.00 360 LEU A CA 1
ATOM 2778 C C . LEU A 1 360 ? 7.319 0.182 -13.668 1.00 93.00 360 LEU A C 1
ATOM 2780 O O . LEU A 1 360 ? 8.429 0.260 -14.198 1.00 93.00 360 LEU A O 1
ATOM 2784 N N . PRO A 1 361 ? 7.179 0.154 -12.332 1.00 91.81 361 PRO A N 1
ATOM 2785 C CA . PRO A 1 361 ? 8.329 -0.086 -11.473 1.00 91.81 361 PRO A CA 1
ATOM 2786 C C . PRO A 1 361 ? 8.826 -1.524 -11.658 1.00 91.81 361 PRO A C 1
ATOM 2788 O O . PRO A 1 361 ? 8.018 -2.428 -11.894 1.00 91.81 361 PRO A O 1
ATOM 2791 N N . HIS A 1 362 ? 10.125 -1.761 -11.450 1.00 90.62 362 HIS A N 1
ATOM 2792 C CA . HIS A 1 362 ? 10.696 -3.115 -11.511 1.00 90.62 362 HIS A CA 1
ATOM 2793 C C . HIS A 1 362 ? 9.921 -4.087 -10.592 1.00 90.62 362 HIS A C 1
ATOM 2795 O O . HIS A 1 362 ? 9.533 -5.172 -11.018 1.00 90.62 362 HIS A O 1
ATOM 2801 N N . ALA A 1 363 ? 9.543 -3.658 -9.382 1.00 88.62 363 ALA A N 1
ATOM 2802 C CA . ALA A 1 363 ? 8.759 -4.459 -8.435 1.00 88.62 363 ALA A CA 1
ATOM 2803 C C . ALA A 1 363 ? 7.500 -5.124 -9.034 1.00 88.62 363 ALA A C 1
ATOM 2805 O O . ALA A 1 363 ? 7.163 -6.245 -8.659 1.00 88.62 363 ALA A O 1
ATOM 2806 N N . ALA A 1 364 ? 6.812 -4.460 -9.970 1.00 91.38 364 ALA A N 1
ATOM 2807 C CA . ALA A 1 364 ? 5.583 -4.978 -10.571 1.00 91.38 364 ALA A CA 1
ATOM 2808 C C . ALA A 1 364 ? 5.826 -6.120 -11.574 1.00 91.38 364 ALA A C 1
ATOM 2810 O O . ALA A 1 364 ? 4.904 -6.877 -11.867 1.00 91.38 364 ALA A O 1
ATOM 2811 N N . VAL A 1 365 ? 7.044 -6.232 -12.108 1.00 92.06 365 VAL A N 1
ATOM 2812 C CA . VAL A 1 365 ? 7.405 -7.166 -13.188 1.00 92.06 365 VAL A CA 1
ATOM 2813 C C . VAL A 1 365 ? 8.587 -8.071 -12.839 1.00 92.06 365 VAL A C 1
ATOM 2815 O O . VAL A 1 365 ? 8.987 -8.876 -13.674 1.00 92.06 365 VAL A O 1
ATOM 2818 N N . ALA A 1 366 ? 9.120 -8.005 -11.615 1.00 89.25 366 ALA A N 1
ATOM 2819 C CA . ALA A 1 366 ? 10.330 -8.724 -11.199 1.00 89.25 366 ALA A CA 1
ATOM 2820 C C . ALA A 1 366 ? 10.285 -10.238 -11.493 1.00 89.25 366 ALA A C 1
ATOM 2822 O O . ALA A 1 366 ? 11.287 -10.829 -11.889 1.00 89.25 366 ALA A O 1
ATOM 2823 N N . ALA A 1 367 ? 9.117 -10.874 -11.345 1.00 87.81 367 ALA A N 1
ATOM 2824 C CA . ALA A 1 367 ? 8.940 -12.283 -11.702 1.00 87.81 367 ALA A CA 1
ATOM 2825 C C . ALA A 1 367 ? 9.032 -12.518 -13.221 1.00 87.81 367 ALA A C 1
ATOM 2827 O O . ALA A 1 367 ? 9.751 -13.405 -13.664 1.00 87.81 367 ALA A O 1
ATOM 2828 N N . ALA A 1 368 ? 8.349 -11.699 -14.025 1.00 90.62 368 ALA A N 1
ATOM 2829 C CA . ALA A 1 368 ? 8.345 -11.825 -15.482 1.00 90.62 368 ALA A CA 1
ATOM 2830 C C . ALA A 1 368 ? 9.706 -11.489 -16.112 1.00 90.62 368 ALA A C 1
ATOM 2832 O O . ALA A 1 368 ? 10.077 -12.096 -17.115 1.00 90.62 368 ALA A O 1
ATOM 2833 N N . VAL A 1 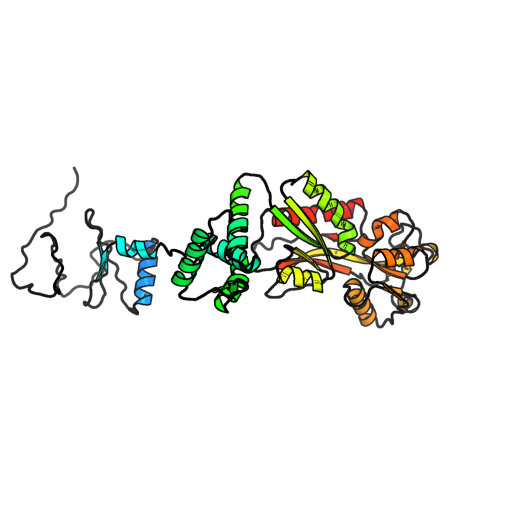369 ? 10.454 -10.558 -15.511 1.00 90.62 369 VAL A N 1
ATOM 2834 C CA . VAL A 1 369 ? 11.839 -10.255 -15.899 1.00 90.62 369 VAL A CA 1
ATOM 2835 C C . VAL A 1 369 ? 12.733 -11.461 -15.633 1.00 90.62 369 VAL A C 1
ATOM 2837 O O . VAL A 1 369 ? 13.387 -11.938 -16.554 1.00 90.62 369 VAL A O 1
ATOM 2840 N N . ARG A 1 370 ? 12.664 -12.034 -14.423 1.00 87.31 370 ARG A N 1
ATOM 2841 C CA . ARG A 1 370 ? 13.430 -13.235 -14.051 1.00 87.31 370 ARG A CA 1
ATOM 2842 C C . ARG A 1 370 ? 13.131 -14.439 -14.943 1.00 87.31 370 ARG A C 1
ATOM 2844 O O . ARG A 1 370 ? 14.046 -15.177 -15.297 1.00 87.31 370 ARG A O 1
ATOM 2851 N N . ASP A 1 371 ? 11.867 -14.613 -15.321 1.00 89.56 371 ASP A N 1
ATOM 2852 C CA . ASP A 1 371 ? 11.421 -15.653 -16.256 1.00 89.56 371 ASP A CA 1
ATOM 2853 C C . ASP A 1 371 ? 11.851 -15.378 -17.711 1.00 89.56 371 ASP A C 1
ATOM 2855 O O . ASP A 1 371 ? 11.574 -16.181 -18.601 1.00 89.56 371 ASP A O 1
ATOM 2859 N N . GLY A 1 372 ? 12.484 -14.232 -17.978 1.00 88.62 372 GLY A N 1
ATOM 2860 C CA . GLY A 1 372 ? 12.931 -13.805 -19.298 1.00 88.62 372 GLY A CA 1
ATOM 2861 C C . GLY A 1 372 ? 11.805 -13.424 -20.258 1.00 88.62 372 GLY A C 1
ATOM 2862 O O . GLY A 1 372 ? 12.038 -13.331 -21.458 1.00 88.62 372 GLY A O 1
ATOM 2863 N N . LYS A 1 373 ? 10.586 -13.204 -19.751 1.00 91.06 373 LYS A N 1
ATOM 2864 C CA . LYS A 1 373 ? 9.418 -12.807 -20.557 1.00 91.06 373 LYS A CA 1
ATOM 2865 C C . LYS A 1 373 ? 9.387 -11.313 -20.845 1.00 91.06 373 LYS A C 1
ATOM 2867 O O . LYS A 1 373 ? 8.798 -10.895 -21.836 1.00 91.06 373 LYS A O 1
ATOM 2872 N N . LEU A 1 374 ? 9.979 -10.519 -19.957 1.00 92.81 374 LEU A N 1
ATOM 2873 C CA . LEU A 1 374 ? 10.024 -9.066 -20.045 1.00 92.81 374 LEU A CA 1
ATOM 2874 C C . LEU A 1 374 ? 11.446 -8.559 -19.815 1.00 92.81 374 LEU A C 1
ATOM 2876 O O . LEU A 1 374 ? 12.242 -9.180 -19.116 1.00 92.81 374 LEU A O 1
ATOM 2880 N N . ALA A 1 375 ? 11.735 -7.399 -20.383 1.00 91.31 375 ALA A N 1
ATOM 2881 C CA . ALA A 1 375 ? 12.977 -6.668 -20.218 1.00 91.31 375 ALA A CA 1
ATOM 2882 C C . ALA A 1 375 ? 12.698 -5.268 -19.658 1.00 91.31 375 ALA A C 1
ATOM 2884 O O . ALA A 1 375 ? 11.667 -4.652 -19.950 1.00 91.31 375 ALA A O 1
ATOM 2885 N N . LEU A 1 376 ? 13.642 -4.783 -18.852 1.00 91.25 376 LEU A N 1
ATOM 2886 C CA . LEU A 1 376 ? 13.646 -3.436 -18.292 1.00 91.25 376 LEU A CA 1
ATOM 2887 C C . LEU A 1 376 ? 14.510 -2.535 -19.173 1.00 91.25 376 LEU A C 1
ATOM 2889 O O . LEU A 1 376 ? 15.679 -2.833 -19.402 1.00 91.25 376 LEU A O 1
ATOM 2893 N N . VAL A 1 377 ? 13.949 -1.421 -19.635 1.00 90.12 377 VAL A N 1
ATOM 2894 C CA . VAL A 1 377 ? 14.647 -0.443 -20.476 1.00 90.12 377 VAL A CA 1
ATOM 2895 C C . VAL A 1 377 ? 14.710 0.897 -19.750 1.00 90.12 377 VAL A C 1
ATOM 2897 O O . VAL A 1 377 ? 13.689 1.422 -19.288 1.00 90.12 377 VAL A O 1
ATOM 2900 N N . ARG A 1 378 ? 15.923 1.452 -19.629 1.00 88.31 378 ARG A N 1
ATOM 2901 C CA . ARG A 1 378 ? 16.148 2.766 -19.007 1.00 88.31 378 ARG A CA 1
ATOM 2902 C C . ARG A 1 378 ? 15.971 3.879 -20.037 1.00 88.31 378 ARG A C 1
ATOM 2904 O O . ARG A 1 378 ? 16.280 3.708 -21.214 1.00 88.31 378 ARG A O 1
ATOM 2911 N N . ILE A 1 379 ? 15.510 5.034 -19.570 1.00 85.88 379 ILE A N 1
ATOM 2912 C CA . ILE A 1 379 ? 15.519 6.268 -20.359 1.00 85.88 379 ILE A CA 1
ATOM 2913 C C . ILE A 1 379 ? 16.798 7.040 -20.024 1.00 85.88 379 ILE A C 1
ATOM 2915 O O . ILE A 1 379 ? 17.154 7.180 -18.850 1.00 85.88 379 ILE A O 1
ATOM 2919 N N . ALA A 1 380 ? 17.494 7.530 -21.045 1.00 83.56 380 ALA A N 1
ATOM 2920 C CA . ALA A 1 380 ? 18.723 8.292 -20.894 1.00 83.56 380 ALA A CA 1
ATOM 2921 C C . ALA A 1 380 ? 18.499 9.575 -20.084 1.00 83.56 380 ALA A C 1
ATOM 2923 O O . ALA A 1 380 ? 17.462 10.231 -20.182 1.00 83.56 380 ALA A O 1
ATOM 2924 N N . ASN A 1 381 ? 19.522 9.964 -19.319 1.00 69.25 381 ASN A N 1
ATOM 2925 C CA . ASN A 1 381 ? 19.655 11.291 -18.710 1.00 69.25 381 ASN A CA 1
ATOM 2926 C C . ASN A 1 381 ? 18.507 11.739 -17.782 1.00 69.25 381 ASN A C 1
ATOM 2928 O O . ASN A 1 381 ? 18.441 12.917 -17.434 1.00 69.25 381 ASN A O 1
ATOM 2932 N N . THR A 1 382 ? 17.610 10.850 -17.335 1.00 66.44 382 THR A N 1
ATOM 2933 C CA . THR A 1 382 ? 16.590 11.197 -16.332 1.00 66.44 382 THR A CA 1
ATOM 2934 C C . THR A 1 382 ? 16.242 10.016 -15.423 1.00 66.44 382 THR A C 1
ATOM 2936 O O . THR A 1 382 ? 15.679 9.027 -15.892 1.00 66.44 382 THR A O 1
ATOM 2939 N N . PRO A 1 383 ? 16.512 10.103 -14.106 1.00 68.00 383 PRO A N 1
ATOM 2940 C CA . PRO A 1 383 ? 15.976 9.139 -13.158 1.00 68.00 383 PRO A CA 1
ATOM 2941 C C . PRO A 1 383 ? 14.464 9.357 -13.021 1.00 68.00 383 PRO A C 1
ATOM 2943 O O . PRO A 1 383 ? 14.012 10.271 -12.330 1.00 68.00 383 PRO A O 1
ATOM 2946 N N . PHE A 1 384 ? 13.671 8.516 -13.683 1.00 83.50 384 PHE A N 1
ATOM 2947 C CA . PHE A 1 384 ? 12.224 8.512 -13.517 1.00 83.50 384 PHE A CA 1
ATOM 2948 C C . PHE A 1 384 ? 11.863 7.691 -12.274 1.00 83.50 384 PHE A C 1
ATOM 2950 O O . PHE A 1 384 ? 11.890 6.464 -12.289 1.00 83.50 384 PHE A O 1
ATOM 2957 N N . GLN A 1 385 ? 11.573 8.380 -11.170 1.00 87.94 385 GLN A N 1
ATOM 2958 C CA . GLN A 1 385 ? 11.335 7.760 -9.866 1.00 87.94 385 GLN A CA 1
ATOM 2959 C C . GLN A 1 385 ? 9.992 8.182 -9.288 1.00 87.94 385 GLN A C 1
ATOM 2961 O O . GLN A 1 385 ? 9.542 9.315 -9.468 1.00 87.94 385 GLN A O 1
ATOM 2966 N N . ARG A 1 386 ? 9.391 7.303 -8.485 1.00 90.25 386 ARG A N 1
ATOM 2967 C CA . ARG A 1 386 ? 8.246 7.663 -7.639 1.00 90.25 386 ARG A CA 1
ATOM 2968 C C . ARG A 1 386 ? 8.454 7.209 -6.204 1.00 90.25 386 ARG A C 1
ATOM 2970 O O . ARG A 1 386 ? 9.165 6.249 -5.926 1.00 90.25 386 ARG A O 1
ATOM 2977 N N . THR A 1 387 ? 7.845 7.937 -5.273 1.00 92.81 387 THR A N 1
ATOM 2978 C CA . THR A 1 387 ? 7.939 7.643 -3.837 1.00 92.81 387 THR A CA 1
ATOM 2979 C C . THR A 1 387 ? 6.610 7.096 -3.332 1.00 92.81 387 THR A C 1
ATOM 2981 O O . THR A 1 387 ? 5.576 7.747 -3.482 1.00 92.81 387 THR A O 1
ATOM 2984 N N . ALA A 1 388 ? 6.641 5.916 -2.719 1.00 94.62 388 ALA A N 1
ATOM 2985 C CA . ALA A 1 388 ? 5.531 5.344 -1.977 1.00 94.62 388 ALA A CA 1
ATOM 2986 C C . ALA A 1 388 ? 5.541 5.875 -0.535 1.00 94.62 388 ALA A C 1
ATOM 2988 O O . ALA A 1 388 ? 6.544 5.788 0.184 1.00 94.62 388 ALA A O 1
ATOM 2989 N N . TYR A 1 389 ? 4.400 6.404 -0.111 1.00 95.25 389 TYR A N 1
ATOM 2990 C CA . TYR A 1 389 ? 4.158 6.909 1.230 1.00 95.25 389 TYR A CA 1
ATOM 2991 C C . TYR A 1 389 ? 3.201 5.980 1.966 1.00 95.25 389 TYR A C 1
ATOM 2993 O O . TYR A 1 389 ? 2.085 5.749 1.498 1.00 95.25 389 TYR A O 1
ATOM 3001 N N . LEU A 1 390 ? 3.596 5.515 3.148 1.00 95.81 390 LEU A N 1
ATOM 3002 C CA . LEU A 1 390 ? 2.671 4.883 4.075 1.00 95.81 390 LEU A CA 1
ATOM 3003 C C . LEU A 1 390 ? 1.860 5.977 4.767 1.00 95.81 390 LEU A C 1
ATOM 3005 O O . LEU A 1 390 ? 2.408 6.857 5.436 1.00 95.81 390 LEU A O 1
ATOM 3009 N N . THR A 1 391 ? 0.550 5.943 4.560 1.00 95.31 391 THR A N 1
ATOM 3010 C CA . THR A 1 391 ? -0.372 6.992 4.984 1.00 95.31 391 THR A CA 1
ATOM 3011 C C . THR A 1 391 ? -1.393 6.457 5.971 1.00 95.31 391 THR A C 1
ATOM 3013 O O . THR A 1 391 ? -1.888 5.340 5.835 1.00 95.31 391 THR A O 1
ATOM 3016 N N . ARG A 1 392 ? -1.715 7.281 6.968 1.00 93.50 392 ARG A N 1
ATOM 3017 C CA . ARG A 1 392 ? -2.736 7.029 7.988 1.00 93.50 392 ARG A CA 1
ATOM 3018 C C . ARG A 1 392 ? -3.480 8.312 8.342 1.00 93.50 392 ARG A C 1
ATOM 3020 O O . ARG A 1 392 ? -3.019 9.419 8.045 1.00 93.50 392 ARG A O 1
ATOM 3027 N N . LYS A 1 393 ? -4.621 8.181 9.017 1.00 93.44 393 LYS A N 1
ATOM 3028 C CA . LYS A 1 393 ? -5.376 9.329 9.530 1.00 93.44 393 LYS A CA 1
ATOM 3029 C C . LYS A 1 393 ? -4.675 9.901 10.762 1.00 93.44 393 LYS A C 1
ATOM 3031 O O . LYS A 1 393 ? -4.387 9.170 11.704 1.00 93.44 393 LYS A O 1
ATOM 3036 N N . ARG A 1 394 ? -4.420 11.212 10.777 1.00 89.00 394 ARG A N 1
ATOM 3037 C CA . ARG A 1 394 ? -3.654 11.879 11.846 1.00 89.00 394 ARG A CA 1
ATOM 3038 C C . ARG A 1 394 ? -4.360 11.836 13.204 1.00 89.00 394 ARG A C 1
ATOM 3040 O O . ARG A 1 394 ? -3.698 11.751 14.230 1.00 89.00 394 ARG A O 1
ATOM 3047 N N . SER A 1 395 ? -5.690 11.919 13.212 1.00 85.88 395 SER A N 1
ATOM 3048 C CA . SER A 1 395 ? -6.502 11.946 14.437 1.00 85.88 395 SER A CA 1
ATOM 3049 C C . SER A 1 395 ? -6.760 10.566 15.046 1.00 85.88 395 SER A C 1
ATOM 3051 O O . SER A 1 395 ? -7.267 10.489 16.163 1.00 85.88 395 SER A O 1
ATOM 3053 N N . ARG A 1 396 ? -6.470 9.484 14.314 1.00 83.69 396 ARG A N 1
ATOM 3054 C CA . ARG A 1 396 ? -6.787 8.119 14.738 1.00 83.69 396 ARG A CA 1
ATOM 3055 C C . ARG A 1 396 ? -5.699 7.593 15.673 1.00 83.69 396 ARG A C 1
ATOM 3057 O O . ARG A 1 396 ? -4.510 7.726 15.394 1.00 83.69 396 ARG A O 1
ATOM 3064 N N . LEU A 1 397 ? -6.114 6.967 16.773 1.00 80.62 397 LEU A N 1
ATOM 3065 C CA . LEU A 1 397 ? -5.198 6.252 17.661 1.00 80.62 397 LEU A CA 1
ATOM 3066 C C . LEU A 1 397 ? -4.644 5.015 16.943 1.00 80.62 397 LEU A C 1
ATOM 3068 O O . LEU A 1 397 ? -5.398 4.237 16.362 1.00 80.62 397 LEU A O 1
ATOM 3072 N N . VAL A 1 398 ? -3.325 4.836 16.993 1.00 81.06 398 VAL A N 1
ATOM 3073 C CA . VAL A 1 398 ? -2.640 3.709 16.349 1.00 81.06 398 VAL A CA 1
ATOM 3074 C C . VAL A 1 398 ? -2.501 2.569 17.355 1.00 81.06 398 VAL A C 1
ATOM 3076 O O . VAL A 1 398 ? -1.984 2.767 18.454 1.00 81.06 398 VAL A O 1
ATOM 3079 N N . SER A 1 399 ? -2.964 1.374 16.989 1.00 84.56 399 SER A N 1
ATOM 3080 C CA . SER A 1 399 ? -2.799 0.178 17.821 1.00 84.56 399 SER A CA 1
ATOM 3081 C C . SER A 1 399 ? -1.352 -0.326 17.782 1.00 84.56 399 SER A C 1
ATOM 3083 O O . SER A 1 399 ? -0.650 -0.145 16.787 1.00 84.56 399 SER A O 1
ATOM 3085 N N . MET A 1 400 ? -0.898 -1.027 18.826 1.00 82.75 400 MET A N 1
ATOM 3086 C CA . MET A 1 400 ? 0.446 -1.624 18.817 1.00 82.75 400 MET A CA 1
ATOM 3087 C C . MET A 1 400 ? 0.608 -2.682 17.723 1.00 82.75 400 MET A C 1
ATOM 3089 O O . MET A 1 400 ? 1.690 -2.811 17.157 1.00 82.75 400 MET A O 1
ATOM 3093 N N . ALA A 1 401 ? -0.472 -3.395 17.384 1.00 89.44 401 ALA A N 1
ATOM 3094 C CA . ALA A 1 401 ? -0.499 -4.300 16.240 1.00 89.44 401 ALA A CA 1
ATOM 3095 C C . ALA A 1 401 ? -0.192 -3.540 14.941 1.00 89.44 401 ALA A C 1
ATOM 3097 O O . ALA A 1 401 ? 0.719 -3.925 14.219 1.00 89.44 401 ALA A O 1
ATOM 3098 N N . ALA A 1 402 ? -0.862 -2.410 14.690 1.00 91.62 402 ALA A N 1
ATOM 3099 C CA . ALA A 1 402 ? -0.595 -1.571 13.523 1.00 91.62 402 ALA A CA 1
ATOM 3100 C C . ALA A 1 402 ? 0.850 -1.034 13.506 1.00 91.62 402 ALA A C 1
ATOM 3102 O O . ALA A 1 402 ? 1.505 -1.113 12.472 1.00 91.62 402 ALA A O 1
ATOM 3103 N N . VAL A 1 403 ? 1.384 -0.575 14.647 1.00 88.56 403 VAL A N 1
ATOM 3104 C CA . VAL A 1 403 ? 2.797 -0.151 14.757 1.00 88.56 403 VAL A CA 1
ATOM 3105 C C . VAL A 1 403 ? 3.753 -1.297 14.414 1.00 88.56 403 VAL A C 1
ATOM 3107 O O . VAL A 1 403 ? 4.749 -1.096 13.719 1.00 88.56 403 VAL A O 1
ATOM 3110 N N . LYS A 1 404 ? 3.459 -2.514 14.885 1.00 89.88 404 LYS A N 1
ATOM 3111 C CA . LYS A 1 404 ? 4.301 -3.682 14.623 1.00 89.88 404 LYS A CA 1
ATOM 3112 C C . LYS A 1 404 ? 4.254 -4.104 13.154 1.00 89.88 404 LYS A C 1
ATOM 3114 O O . LYS A 1 404 ? 5.307 -4.399 12.593 1.00 89.88 404 LYS A O 1
ATOM 3119 N N . ILE A 1 405 ? 3.071 -4.072 12.536 1.00 93.94 405 ILE A N 1
ATOM 3120 C CA . ILE A 1 405 ? 2.896 -4.308 11.097 1.00 93.94 405 ILE A CA 1
ATOM 3121 C C . ILE A 1 405 ? 3.644 -3.253 10.274 1.00 93.94 405 ILE A C 1
ATOM 3123 O O . ILE A 1 405 ? 4.363 -3.612 9.350 1.00 93.94 405 ILE A O 1
ATOM 3127 N N . GLU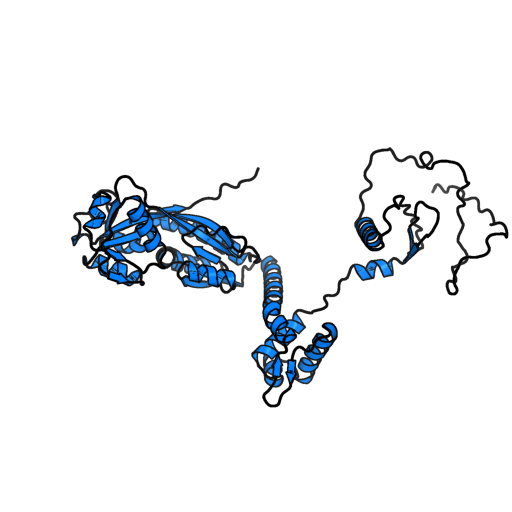 A 1 406 ? 3.560 -1.971 10.633 1.00 92.44 406 GLU A N 1
ATOM 3128 C CA . GLU A 1 406 ? 4.301 -0.889 9.965 1.00 92.44 406 GLU A CA 1
ATOM 3129 C C . GLU A 1 406 ? 5.826 -1.121 9.997 1.00 92.44 406 GLU A C 1
ATOM 3131 O O . GLU A 1 406 ? 6.506 -0.998 8.973 1.00 92.44 406 GLU A O 1
ATOM 3136 N N . ALA A 1 407 ? 6.370 -1.522 11.150 1.00 88.62 407 ALA A N 1
ATOM 3137 C CA . ALA A 1 407 ? 7.786 -1.868 11.270 1.00 88.62 407 ALA A CA 1
ATOM 3138 C C . ALA A 1 407 ? 8.156 -3.100 10.422 1.00 88.62 407 ALA A C 1
ATOM 3140 O O . ALA A 1 407 ? 9.180 -3.098 9.736 1.00 88.62 407 ALA A O 1
ATOM 3141 N N . MET A 1 408 ? 7.305 -4.130 10.435 1.00 91.19 408 MET A N 1
ATOM 3142 C CA . MET A 1 408 ? 7.495 -5.356 9.656 1.00 91.19 408 MET A CA 1
ATOM 3143 C C . MET A 1 408 ? 7.486 -5.090 8.150 1.00 91.19 408 MET A C 1
ATOM 3145 O O . MET A 1 408 ? 8.356 -5.595 7.450 1.00 91.19 408 MET A O 1
ATOM 3149 N N . ILE A 1 409 ? 6.567 -4.254 7.656 1.00 94.94 409 ILE A N 1
ATOM 3150 C CA . ILE A 1 409 ? 6.502 -3.850 6.245 1.00 94.94 409 ILE A CA 1
ATOM 3151 C C . ILE A 1 409 ? 7.851 -3.311 5.774 1.00 94.94 409 ILE A C 1
ATOM 3153 O O . ILE A 1 409 ? 8.331 -3.687 4.710 1.00 94.94 409 ILE A O 1
ATOM 3157 N N . THR A 1 410 ? 8.483 -2.456 6.579 1.00 90.81 410 THR A N 1
ATOM 3158 C CA . THR A 1 410 ? 9.779 -1.867 6.224 1.00 90.81 410 THR A CA 1
ATOM 3159 C C . THR A 1 410 ? 10.880 -2.931 6.151 1.00 90.81 410 THR A C 1
ATOM 3161 O O . THR A 1 410 ? 11.704 -2.874 5.243 1.00 90.81 410 THR A O 1
ATOM 3164 N N . SER A 1 411 ? 10.888 -3.912 7.064 1.00 90.19 411 SER A N 1
ATOM 3165 C CA . SER A 1 411 ? 11.842 -5.039 7.033 1.00 90.19 411 SER A CA 1
ATOM 3166 C C . SER A 1 411 ? 11.635 -5.915 5.800 1.00 90.19 411 SER A C 1
ATOM 3168 O O . SER A 1 411 ? 12.569 -6.136 5.036 1.00 90.19 411 SER A O 1
ATOM 3170 N N . ILE A 1 412 ? 10.389 -6.330 5.559 1.00 93.75 412 ILE A N 1
ATOM 3171 C CA . ILE A 1 412 ? 10.026 -7.192 4.433 1.00 93.75 412 ILE A CA 1
ATOM 3172 C C . ILE A 1 412 ? 10.372 -6.512 3.108 1.00 93.75 412 ILE A C 1
ATOM 3174 O O . ILE A 1 412 ? 10.946 -7.145 2.232 1.00 93.75 412 ILE A O 1
ATOM 3178 N N . LEU A 1 413 ? 10.081 -5.217 2.949 1.00 94.00 413 LEU A N 1
ATOM 3179 C CA . LEU A 1 413 ? 10.441 -4.498 1.726 1.00 94.00 413 LEU A CA 1
ATOM 3180 C C . LEU A 1 413 ? 11.952 -4.517 1.470 1.00 94.00 413 LEU A C 1
ATOM 3182 O O . LEU A 1 413 ? 12.349 -4.748 0.333 1.00 94.00 413 LEU A O 1
ATOM 3186 N N . LYS A 1 414 ? 12.790 -4.327 2.499 1.00 91.56 414 LYS A N 1
ATOM 3187 C CA . LYS A 1 414 ? 14.254 -4.417 2.349 1.00 91.56 414 LYS A CA 1
ATOM 3188 C C . LYS A 1 414 ? 14.686 -5.804 1.881 1.00 91.56 414 LYS A C 1
ATOM 3190 O O . LYS A 1 414 ? 15.423 -5.908 0.908 1.00 91.56 414 LYS A O 1
ATOM 3195 N N . GLU A 1 415 ? 14.179 -6.846 2.535 1.00 90.88 415 GLU A N 1
ATOM 3196 C CA . GLU A 1 415 ? 14.490 -8.236 2.192 1.00 90.88 415 GLU A CA 1
ATOM 3197 C C . GLU A 1 415 ? 14.057 -8.583 0.764 1.00 90.88 415 GLU A C 1
ATOM 3199 O O . GLU A 1 415 ? 14.799 -9.235 0.036 1.00 90.88 415 GLU A O 1
ATOM 3204 N N . LEU A 1 416 ? 12.874 -8.136 0.334 1.00 90.81 416 LEU A N 1
ATOM 3205 C CA . LEU A 1 416 ? 12.369 -8.398 -1.016 1.00 90.81 416 LEU A CA 1
ATOM 3206 C C . LEU A 1 416 ? 13.161 -7.645 -2.087 1.00 90.81 416 LEU A C 1
ATOM 3208 O O . LEU A 1 416 ? 13.389 -8.199 -3.160 1.00 90.81 416 LEU A O 1
ATOM 3212 N N . ILE A 1 417 ? 13.576 -6.408 -1.802 1.00 91.00 417 ILE A N 1
ATOM 3213 C CA . ILE A 1 417 ? 14.406 -5.608 -2.708 1.00 91.00 417 ILE A CA 1
ATOM 3214 C C . ILE A 1 417 ? 15.757 -6.280 -2.920 1.00 91.00 417 ILE A C 1
ATOM 3216 O O . ILE A 1 417 ? 16.159 -6.464 -4.062 1.00 91.00 417 ILE A O 1
ATOM 3220 N N . GLU A 1 418 ? 16.411 -6.708 -1.840 1.00 89.69 418 GLU A N 1
ATOM 3221 C CA . GLU A 1 418 ? 17.701 -7.397 -1.912 1.00 89.69 418 GLU A CA 1
ATOM 3222 C C . GLU A 1 418 ? 17.571 -8.776 -2.576 1.00 89.69 418 GLU A C 1
ATOM 3224 O O . GLU A 1 418 ? 18.323 -9.112 -3.486 1.00 89.69 418 GLU A O 1
ATOM 3229 N N . LYS A 1 419 ? 16.573 -9.571 -2.175 1.00 86.31 419 LYS A N 1
ATOM 3230 C CA . LYS A 1 419 ? 16.370 -10.935 -2.686 1.00 86.31 419 LYS A CA 1
ATOM 3231 C C . LYS A 1 419 ? 16.051 -10.977 -4.178 1.00 86.31 419 LYS A C 1
ATOM 3233 O O . LYS A 1 419 ? 16.386 -11.957 -4.845 1.00 86.31 419 LYS A O 1
ATOM 3238 N N . TYR A 1 420 ? 15.321 -9.986 -4.680 1.00 84.50 420 TYR A N 1
ATOM 3239 C CA . TYR A 1 420 ? 14.857 -9.954 -6.065 1.00 84.50 420 TYR A CA 1
ATOM 3240 C C . TYR A 1 420 ? 15.566 -8.907 -6.920 1.00 84.50 420 TYR A C 1
ATOM 3242 O O . TYR A 1 420 ? 15.122 -8.693 -8.044 1.00 84.50 420 TYR A O 1
ATOM 3250 N N . ASP A 1 421 ? 16.634 -8.297 -6.398 1.00 86.75 421 ASP A N 1
ATOM 3251 C CA . ASP A 1 421 ? 17.416 -7.245 -7.055 1.00 86.75 421 ASP A CA 1
ATOM 3252 C C . ASP A 1 421 ? 16.527 -6.143 -7.655 1.00 86.75 421 ASP A C 1
ATOM 3254 O O . ASP A 1 421 ? 16.655 -5.728 -8.804 1.00 86.75 421 ASP A O 1
ATOM 3258 N N . VAL A 1 422 ? 15.521 -5.720 -6.884 1.00 88.75 422 VAL A N 1
ATOM 3259 C CA . VAL A 1 422 ? 14.554 -4.726 -7.352 1.00 88.75 422 VAL A CA 1
ATOM 3260 C C . VAL A 1 422 ? 15.208 -3.353 -7.325 1.00 88.75 422 VAL A C 1
ATOM 3262 O O . VAL A 1 422 ? 15.679 -2.913 -6.280 1.00 88.75 422 VAL A O 1
ATOM 3265 N N . SER A 1 423 ? 15.127 -2.620 -8.434 1.00 89.81 423 SER A N 1
ATOM 3266 C CA . SER A 1 423 ? 15.557 -1.218 -8.533 1.00 89.81 423 SER A CA 1
ATOM 3267 C C . SER A 1 423 ? 14.670 -0.274 -7.691 1.00 89.81 423 SER A C 1
ATOM 3269 O O . SER A 1 423 ? 13.802 0.448 -8.195 1.00 89.81 423 SER A O 1
ATOM 3271 N N . ALA A 1 424 ? 14.854 -0.308 -6.370 1.00 90.94 424 ALA A N 1
ATOM 3272 C CA . ALA A 1 424 ? 14.172 0.526 -5.390 1.00 90.94 424 ALA A CA 1
ATOM 3273 C C . ALA A 1 424 ? 15.021 0.714 -4.119 1.00 90.94 424 ALA A C 1
ATOM 3275 O O . ALA A 1 424 ? 15.897 -0.076 -3.789 1.00 90.94 424 ALA A O 1
ATOM 3276 N N . THR A 1 425 ? 14.754 1.778 -3.366 1.00 92.56 425 THR A N 1
ATOM 3277 C CA . THR A 1 425 ? 15.453 2.120 -2.124 1.00 92.56 425 THR A CA 1
ATOM 3278 C C . THR A 1 425 ? 14.449 2.403 -1.016 1.00 92.56 425 THR A C 1
ATOM 3280 O O . THR A 1 425 ? 13.573 3.263 -1.150 1.00 92.56 425 THR A O 1
ATOM 3283 N N . VAL A 1 426 ? 14.590 1.707 0.112 1.00 91.75 426 VAL A N 1
ATOM 3284 C CA . VAL A 1 426 ? 13.805 1.992 1.319 1.00 91.75 426 VAL A CA 1
ATOM 3285 C C . VAL A 1 426 ? 14.298 3.292 1.947 1.00 91.75 426 VAL A C 1
ATOM 3287 O O . VAL A 1 426 ? 15.492 3.480 2.174 1.00 91.75 426 VAL A O 1
ATOM 3290 N N . ILE A 1 427 ? 13.373 4.207 2.224 1.00 90.56 427 ILE A N 1
ATOM 3291 C CA . ILE A 1 427 ? 13.676 5.510 2.814 1.00 90.56 427 ILE A CA 1
ATOM 3292 C C . ILE A 1 427 ? 13.676 5.356 4.334 1.00 90.56 427 ILE A C 1
ATOM 3294 O O . ILE A 1 427 ? 12.628 5.179 4.954 1.00 90.56 427 ILE A O 1
ATOM 3298 N N . GLU A 1 428 ? 14.856 5.439 4.944 1.00 76.75 428 GLU A N 1
ATOM 3299 C CA . GLU A 1 428 ? 14.982 5.458 6.399 1.00 76.75 428 GLU A CA 1
ATOM 3300 C C . GLU A 1 428 ? 14.725 6.861 6.953 1.00 76.75 428 GLU A C 1
ATOM 3302 O O . GLU A 1 428 ? 15.258 7.866 6.476 1.00 76.75 428 GLU A O 1
ATOM 3307 N N . GLU A 1 429 ? 13.903 6.938 7.996 1.00 61.31 429 GLU A N 1
ATOM 3308 C CA . GLU A 1 429 ? 13.699 8.175 8.737 1.00 61.31 429 GLU A CA 1
ATOM 3309 C C . GLU A 1 429 ? 14.979 8.465 9.532 1.00 61.31 429 GLU A C 1
ATOM 3311 O O . GLU A 1 429 ? 15.281 7.783 10.511 1.00 61.31 429 GLU A O 1
ATOM 3316 N N . ARG A 1 430 ? 15.749 9.488 9.135 1.00 40.00 430 ARG A N 1
ATOM 3317 C CA . ARG A 1 430 ? 16.717 10.084 10.061 1.00 40.00 430 ARG A CA 1
ATOM 3318 C C . ARG A 1 430 ? 15.914 10.683 11.207 1.00 40.00 430 ARG A C 1
ATOM 3320 O O . ARG A 1 430 ? 15.250 11.704 11.019 1.00 40.00 430 ARG A O 1
ATOM 3327 N N . SER A 1 431 ? 15.970 10.040 12.369 1.00 31.98 431 SER A N 1
ATOM 3328 C CA . SER A 1 431 ? 15.456 10.546 13.637 1.00 31.98 431 SER A CA 1
ATOM 3329 C C . SER A 1 431 ? 15.938 11.983 13.817 1.00 31.98 431 SER A C 1
ATOM 3331 O O . SER A 1 431 ? 17.095 12.222 14.154 1.00 31.98 431 SER A O 1
ATOM 3333 N N . SER A 1 432 ? 15.072 12.958 13.555 1.00 28.16 432 SER A N 1
ATOM 3334 C CA . SER A 1 432 ? 15.326 14.356 13.8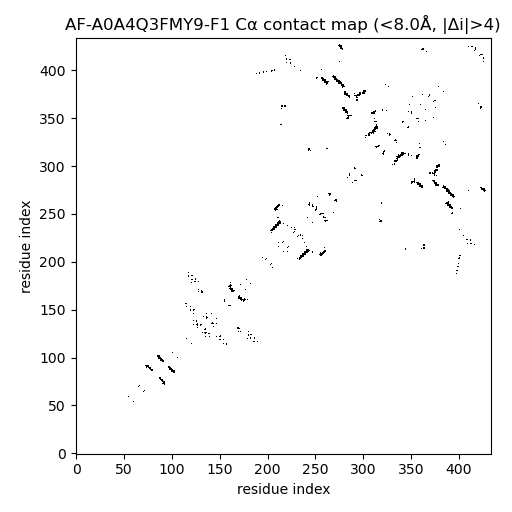92 1.00 28.16 432 SER A CA 1
ATOM 3335 C C . SER A 1 432 ? 15.063 14.497 15.388 1.00 28.16 432 SER A C 1
ATOM 3337 O O . SER A 1 432 ? 14.030 14.993 15.824 1.00 28.16 432 SER A O 1
ATOM 3339 N N . VAL A 1 433 ? 15.992 13.959 16.175 1.00 32.38 433 VAL A N 1
ATOM 3340 C CA . VAL A 1 433 ? 16.197 14.359 17.561 1.00 32.38 433 VAL A CA 1
ATOM 3341 C C . VAL A 1 433 ? 17.221 15.483 17.499 1.00 32.38 433 VAL A C 1
ATOM 3343 O O . VAL A 1 433 ? 18.401 15.225 17.278 1.00 32.38 433 VAL A O 1
ATOM 3346 N N . ASN A 1 434 ? 16.738 16.715 17.614 1.00 27.02 434 ASN A N 1
ATOM 3347 C CA . ASN A 1 434 ? 17.485 17.862 18.121 1.00 27.02 434 ASN A CA 1
ATOM 3348 C C . ASN A 1 434 ? 16.514 18.787 18.846 1.00 27.02 434 ASN A C 1
ATOM 3350 O O . ASN A 1 434 ? 15.463 19.106 18.242 1.00 27.02 434 ASN A O 1
#

Radius of gyration: 36.17 Å; Cα contacts (8 Å, |Δi|>4): 588; chains: 1; bounding box: 69×66×108 Å

pLDDT: mean 73.52, std 25.48, range [22.62, 98.19]

Foldseek 3Di:
DDDDDDDDDDDDPPPPDDDDDPDDDDPPDDDDDDDDPDDDPDPPDPDDPDDDDPCDPVNVLVVVVVVVVVPDAFDDADADDDVPAQWGWDDGPPPDDIDIDGNVVSVVVVDPPDLDDLVLLVLLLLLVVQQALVSSCVVVVHDSVVSVVSQVSSCVSVVHRQWDQDPRGIDGDPVVVVSNVCSVVVNVVVVLVVLQVVVVVPANADEAEEEEELLRCLQFVVVLVVCCCVVHVRYHYHYHYDFQVVQVVCQQVVVHFKYKYQDDDPDPFKDWAWWKKFFKFKKAFCVQDVDFQPPDPPAEAELQCQLVFAEEEADPSHPQNVLVVVVCVVVVHDHRHPHHDNDLVVRLVCRLVRNGMYMDTCSNCLVVSVVSSMDTYHYPPDRSMITMIIMHTPPDDAHVSNVVSVVVSSVSVVVSCVVSVGRMDTDDDPPPDD

Solvent-accessible surface area (backbone atoms only — not comparable to full-atom values): 25855 Å² total; per-residue (Å²): 135,82,88,81,79,88,80,83,84,75,81,80,69,96,77,87,73,86,92,75,78,92,84,78,88,74,77,98,79,80,85,83,87,76,81,72,92,85,75,81,94,76,83,85,69,98,65,79,90,84,72,83,76,80,68,50,74,70,54,56,50,52,57,50,56,41,59,76,68,69,61,89,80,59,89,59,88,62,87,72,86,53,103,84,57,70,56,50,65,48,58,42,80,79,86,66,64,73,54,79,45,50,54,72,69,63,52,58,74,74,58,80,74,70,86,68,54,72,68,53,46,53,54,49,44,44,30,65,74,54,33,27,61,62,59,23,13,60,76,68,76,44,57,52,69,57,51,50,51,49,49,54,52,48,25,64,63,66,75,42,70,37,66,45,84,53,101,90,31,55,44,70,33,71,61,24,48,50,47,52,66,58,39,52,59,53,53,50,50,52,49,52,49,52,47,55,59,51,42,75,70,79,53,58,53,50,76,42,32,38,32,27,29,68,51,54,35,70,60,44,50,63,62,51,52,54,50,40,54,71,78,33,69,50,42,47,77,42,81,45,78,41,49,49,68,57,41,52,52,33,27,73,71,60,76,27,62,33,27,46,27,70,59,92,53,83,50,91,61,37,41,55,43,71,41,35,38,34,40,52,25,44,37,35,9,47,91,70,43,101,47,60,61,71,43,82,63,81,44,68,42,56,67,74,58,49,48,79,40,51,26,41,39,47,51,71,83,36,64,64,41,46,53,50,53,51,53,27,58,77,67,74,43,60,76,40,70,79,42,77,42,77,50,66,69,58,45,52,50,44,18,52,66,52,72,34,30,36,73,46,42,44,57,60,42,46,67,44,25,75,72,48,42,25,30,58,31,40,54,53,98,54,91,50,67,51,48,36,18,48,31,30,40,56,88,57,86,79,51,71,55,50,54,51,51,56,55,48,52,58,51,51,51,53,54,51,28,66,76,62,69,33,59,55,46,75,50,77,80,77,78,85,81,127